Protein AF-U2IZS1-F1 (afdb_monomer)

Mean predicted aligned error: 21.77 Å

Solvent-accessible surface area (backbone atoms only — not comparable to full-atom values): 27618 Å² total; per-residue (Å²): 134,86,88,85,89,82,92,73,91,74,75,86,76,76,75,80,72,89,50,56,51,65,53,50,54,61,27,58,73,72,66,55,76,64,40,41,62,67,57,49,35,74,52,70,41,80,62,76,43,79,47,80,48,86,84,61,26,33,40,32,33,35,75,46,61,34,93,89,47,89,35,34,40,37,34,41,42,28,24,42,85,62,17,28,70,46,70,52,72,52,73,47,73,76,94,76,81,91,80,80,84,88,89,90,88,88,77,85,78,68,94,72,72,79,78,82,58,81,72,72,63,72,83,43,74,53,59,74,74,95,46,71,67,58,54,49,50,52,49,54,50,48,50,50,54,54,50,54,44,67,68,48,88,47,70,69,57,30,51,50,52,51,46,62,38,44,72,26,22,33,37,48,49,66,57,48,45,56,60,34,65,74,44,90,46,59,70,56,26,48,54,50,43,60,62,44,28,59,27,35,49,44,42,90,52,42,71,64,55,34,75,77,37,90,48,72,70,50,27,52,51,44,47,51,45,43,72,74,39,28,50,81,74,57,62,66,50,31,65,93,71,73,21,58,71,78,80,68,66,61,63,68,56,54,52,51,57,41,68,70,41,89,46,72,69,52,28,49,48,53,50,39,60,34,30,77,48,31,52,39,43,51,67,54,47,48,56,60,38,67,78,44,95,47,57,69,60,31,48,59,46,45,64,45,38,41,75,31,18,46,42,33,82,53,43,71,66,58,36,75,76,36,89,50,70,69,50,31,52,50,45,28,51,66,68,67,62,66,95,80,75,96,80,68,88,80,71,77,66,74,70,74,62,50,55,53,53,47,47,49,48,45,49,42,48,44,48,49,46,48,47,46,47,46,41,51,48,46,49,53,45,47,55,48,62,69,54,52,47,56,48,55,50,49,45,68,70,40,90,44,70,67,57,37,48,51,51,50,64,58,54,54,72,83,44,70,34,49,52,67,57,48,47,50,48,38,69,74,71,28,88,49,54,68,52,30,48,63,45,42,65,66,44,45,87,30,47,75,47,81,70,66,59,72,62,58,44,75,75,32,87,49,71,69,47,30,55,54,48,29,61,60,65,75,101

Nearest PDB structures (foldseek):
  6qx9-assembly1_5J  TM=2.087E-01  e=2.814E-02  Homo sapiens
  6x0m-assembly1_p  TM=5.334E-01  e=2.535E+00  Homo sapiens
  5nrl-assembly1_J  TM=1.992E-01  e=6.104E-01  Saccharomyces cerevisiae
  5gap-assembly1_J  TM=1.706E-01  e=1.109E+00  Saccharomyces cerevisiae

Secondary structure (DSSP, 8-state):
-------------------HHHHHHHHHTT--TT-BHHHHHHHH-S-SEEEEETTTEEEEEEEEE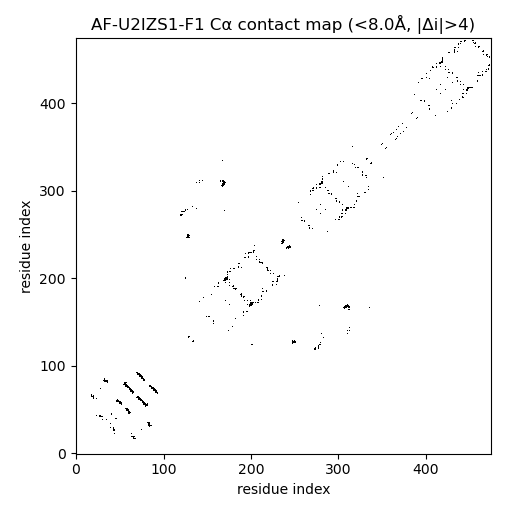-SSSS-EEEEEEEEETTEEEEEEEEEE--S-----------SPPP---S---S-------S-----HHHHHHHHHHHHHHHHHHHH-SSHHHHHHHHHHHHTT--B-HHHHHHHHTT-SSHHHHHHHHHHHGGGBS-GGGGGGGGGG-SSHHHHHHHHHHHHHHSPPPPGGG-GGGT--PPP---HHHHHHHHHT-SSHHHHHHHHHHHHTT--B-HHHHHHHHTT-SSHHHHHHHHHHHGGGBSSGGGGGGGGGG-SSHHHHHHHHHHTT--S--TT-TTTTTSSSSHHHHHHHHHHHHHHHHHHHHHHHHHHHHHHIIIIIHHHHHHHHH--SHHHHHHHHHHHTTT--B-HHHHHHHHHHH--SHHHHHHHHHHHGGGBS--TTGGGGGGG--SHHHHHHHHHHHT-

Structure (mmCIF, N/CA/C/O backbone):
data_AF-U2IZS1-F1
#
_entry.id   AF-U2IZS1-F1
#
loop_
_atom_site.group_PDB
_atom_site.id
_atom_site.type_symbol
_atom_site.label_atom_id
_atom_site.label_alt_id
_atom_site.label_comp_id
_atom_site.label_asym_id
_atom_site.label_entity_id
_atom_site.label_seq_id
_atom_site.pdbx_PDB_ins_code
_atom_site.Cartn_x
_atom_site.Cartn_y
_atom_site.Cartn_z
_atom_site.occupancy
_atom_site.B_iso_or_equiv
_atom_site.auth_seq_id
_atom_site.auth_comp_id
_atom_site.auth_asym_id
_atom_site.auth_atom_id
_atom_site.pdbx_PDB_model_num
ATOM 1 N N . MET A 1 1 ? -5.631 -33.725 97.838 1.00 34.91 1 MET A N 1
ATOM 2 C CA . MET A 1 1 ? -4.353 -34.156 97.216 1.00 34.91 1 MET A CA 1
ATOM 3 C C . MET A 1 1 ? -4.276 -33.514 95.834 1.00 34.91 1 MET A C 1
ATOM 5 O O . MET A 1 1 ? -5.189 -33.737 95.059 1.00 34.91 1 MET A O 1
ATOM 9 N N . LYS A 1 2 ? -3.484 -32.439 95.668 1.00 29.86 2 LYS A N 1
ATOM 10 C CA . LYS A 1 2 ? -2.144 -32.399 95.015 1.00 29.86 2 LYS A CA 1
ATOM 11 C C . LYS A 1 2 ? -2.196 -32.907 93.559 1.00 29.86 2 LYS A C 1
ATOM 13 O O . LYS A 1 2 ? -2.317 -34.104 93.365 1.00 29.86 2 LYS A O 1
ATOM 18 N N . ILE A 1 3 ? -2.421 -32.011 92.587 1.00 39.66 3 ILE A N 1
ATOM 19 C CA . ILE A 1 3 ? -1.432 -31.297 91.732 1.00 39.66 3 ILE A CA 1
ATOM 20 C C . ILE A 1 3 ? -0.596 -32.257 90.872 1.00 39.66 3 ILE A C 1
ATOM 22 O O . ILE A 1 3 ? 0.244 -32.945 91.436 1.00 39.66 3 ILE A O 1
ATOM 26 N N . THR A 1 4 ? -0.741 -32.174 89.541 1.00 34.84 4 THR A N 1
ATOM 27 C CA . THR A 1 4 ? 0.365 -31.839 88.616 1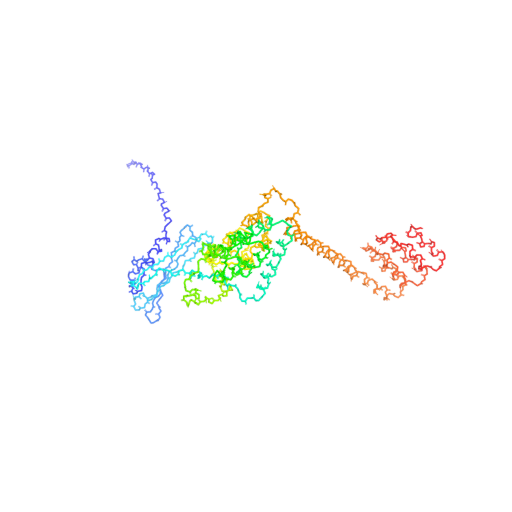.00 34.84 4 THR A CA 1
ATOM 28 C C . THR A 1 4 ? -0.131 -31.426 87.226 1.00 34.84 4 THR A C 1
ATOM 30 O O . THR A 1 4 ? -1.069 -31.969 86.655 1.00 34.84 4 THR A O 1
ATOM 33 N N . THR A 1 5 ? 0.544 -30.394 86.741 1.00 38.75 5 THR A N 1
ATOM 34 C CA . THR A 1 5 ? 0.512 -29.687 85.461 1.00 38.75 5 THR A CA 1
ATOM 35 C C . THR A 1 5 ? 0.965 -30.530 84.267 1.00 38.75 5 THR A C 1
ATOM 37 O O . THR A 1 5 ? 1.895 -31.321 84.395 1.00 38.75 5 THR A O 1
ATOM 40 N N . GLY A 1 6 ? 0.410 -30.248 83.085 1.00 29.66 6 GLY A N 1
ATOM 41 C CA . GLY A 1 6 ? 0.912 -30.723 81.794 1.00 29.66 6 GLY A CA 1
ATOM 42 C C . GLY A 1 6 ? 0.540 -29.748 80.679 1.00 29.66 6 GLY A C 1
ATOM 43 O O . GLY A 1 6 ? -0.462 -29.923 79.997 1.00 29.66 6 GLY A O 1
ATOM 44 N N . LEU A 1 7 ? 1.329 -28.684 80.550 1.00 39.41 7 LEU A N 1
ATOM 45 C CA . LEU A 1 7 ? 1.285 -27.720 79.456 1.00 39.41 7 LEU A CA 1
ATOM 46 C C . LEU A 1 7 ? 1.935 -28.396 78.239 1.00 39.41 7 LEU A C 1
ATOM 48 O O . LEU A 1 7 ? 3.132 -28.666 78.263 1.00 39.41 7 LEU A O 1
ATOM 52 N N . ALA A 1 8 ? 1.159 -28.693 77.197 1.00 32.34 8 ALA A N 1
ATOM 53 C CA . ALA A 1 8 ? 1.687 -29.126 75.907 1.00 32.34 8 ALA A CA 1
ATOM 54 C C . ALA A 1 8 ? 0.974 -28.350 74.801 1.00 32.34 8 ALA A C 1
ATOM 56 O O . ALA A 1 8 ? -0.122 -28.686 74.360 1.00 32.34 8 ALA A O 1
ATOM 57 N N . ALA A 1 9 ? 1.620 -27.262 74.387 1.00 41.62 9 ALA A N 1
ATOM 58 C CA . ALA A 1 9 ? 1.354 -26.623 73.116 1.00 41.62 9 ALA A CA 1
ATOM 59 C C . ALA A 1 9 ? 1.539 -27.664 72.004 1.00 41.62 9 ALA A C 1
ATOM 61 O O . ALA A 1 9 ? 2.601 -28.271 71.877 1.00 41.62 9 ALA A O 1
ATOM 62 N N . SER A 1 10 ? 0.506 -27.892 71.203 1.00 34.06 10 SER A N 1
ATOM 63 C CA . SER A 1 10 ? 0.617 -28.656 69.963 1.00 34.06 10 SER A CA 1
ATOM 64 C C . SER A 1 10 ? -0.359 -28.077 68.957 1.00 34.06 10 SER A C 1
ATOM 66 O O . SER A 1 10 ? -1.494 -28.510 68.829 1.00 34.06 10 SER A O 1
ATOM 68 N N . ILE A 1 11 ? 0.129 -27.003 68.333 1.00 38.22 11 ILE A N 1
ATOM 69 C CA . ILE A 1 11 ? -0.082 -26.630 66.937 1.00 38.22 11 ILE A CA 1
ATOM 70 C C . ILE A 1 11 ? -1.534 -26.813 66.479 1.00 38.22 11 ILE A C 1
ATOM 72 O O . ILE A 1 11 ? -1.922 -27.861 65.969 1.00 38.22 11 ILE A O 1
ATOM 76 N N . CYS A 1 12 ? -2.306 -25.727 66.568 1.00 27.17 12 CYS A N 1
ATOM 77 C CA . CYS A 1 12 ? -3.394 -25.483 65.632 1.00 27.17 12 CYS A CA 1
ATOM 78 C C . CYS A 1 12 ? -2.817 -25.536 64.210 1.00 27.17 12 CYS A C 1
ATOM 80 O O . CYS A 1 12 ? -2.431 -24.510 63.651 1.00 27.17 12 CYS A O 1
ATOM 82 N N . ILE A 1 13 ? -2.756 -26.728 63.613 1.00 36.09 13 ILE A N 1
ATOM 83 C CA . ILE A 1 13 ? -2.702 -26.854 62.164 1.00 36.09 13 ILE A CA 1
ATOM 84 C C . ILE A 1 13 ? -4.116 -26.524 61.706 1.00 36.09 13 ILE A C 1
ATOM 86 O O . ILE A 1 13 ? -4.952 -27.388 61.456 1.00 36.09 13 ILE A O 1
ATOM 90 N N . VAL A 1 14 ? -4.388 -25.226 61.634 1.00 33.28 14 VAL A N 1
ATOM 91 C CA . VAL A 1 14 ? -5.402 -24.702 60.738 1.00 33.28 14 VAL A CA 1
ATOM 92 C C . VAL A 1 14 ? -4.866 -25.004 59.340 1.00 33.28 14 VAL A C 1
ATOM 94 O O . VAL A 1 14 ? -4.176 -24.198 58.723 1.00 33.28 14 VAL A O 1
ATOM 97 N N . THR A 1 15 ? -5.117 -26.222 58.852 1.00 34.44 15 THR A N 1
ATOM 98 C CA . THR A 1 15 ? -5.047 -26.499 57.423 1.00 34.44 15 THR A CA 1
ATOM 99 C C . THR A 1 15 ? -6.195 -25.719 56.799 1.00 34.44 15 THR A C 1
ATOM 101 O O . THR A 1 15 ? -7.287 -26.253 56.599 1.00 34.44 15 THR A O 1
ATOM 104 N N . LEU A 1 16 ? -5.963 -24.443 56.499 1.00 35.78 16 LEU A N 1
ATOM 105 C CA . LEU A 1 16 ? -6.726 -23.726 55.484 1.00 35.78 16 LEU A CA 1
ATOM 106 C C . LEU A 1 16 ? -6.371 -24.359 54.135 1.00 35.78 16 LEU A C 1
ATOM 108 O O . LEU A 1 16 ? -5.634 -23.809 53.324 1.00 35.78 16 LEU A O 1
ATOM 112 N N . ALA A 1 17 ? -6.872 -25.575 53.921 1.00 35.53 17 ALA A N 1
ATOM 113 C CA . ALA A 1 17 ? -6.954 -26.184 52.612 1.00 35.53 17 ALA A CA 1
ATOM 114 C C . ALA A 1 17 ? -8.092 -25.471 51.878 1.00 35.53 17 ALA A C 1
ATOM 116 O O . ALA A 1 17 ? -9.237 -25.923 51.868 1.00 35.53 17 ALA A O 1
ATOM 117 N N . SER A 1 18 ? -7.772 -24.319 51.295 1.00 39.41 18 SER A N 1
ATOM 118 C CA . SER A 1 18 ? -8.602 -23.673 50.284 1.00 39.41 18 SER A CA 1
ATOM 119 C C . SER A 1 18 ? -8.653 -24.571 49.049 1.00 39.41 18 SER A C 1
ATOM 121 O O . SER A 1 18 ? -7.850 -24.469 48.132 1.00 39.41 18 SER A O 1
ATOM 123 N N . CYS A 1 19 ? -9.568 -25.541 49.091 1.00 48.34 19 CYS A N 1
ATOM 124 C CA . CYS A 1 19 ? -9.857 -26.496 48.019 1.00 48.34 19 CYS A CA 1
ATOM 125 C C . CYS A 1 19 ? -11.368 -26.808 47.945 1.00 48.34 19 CYS A C 1
ATOM 127 O O . CYS A 1 19 ? -11.755 -27.899 47.523 1.00 48.34 19 CYS A O 1
ATOM 129 N N . GLY A 1 20 ? -12.236 -25.890 48.394 1.00 56.41 20 GLY A N 1
ATOM 130 C CA . GLY A 1 20 ? -13.687 -26.115 48.475 1.00 56.41 20 GLY A CA 1
ATOM 131 C C . GLY A 1 20 ? -14.350 -26.247 47.102 1.00 56.41 20 GLY A C 1
ATOM 132 O O . GLY A 1 20 ? -14.988 -27.259 46.811 1.00 56.41 20 GLY A O 1
ATOM 133 N N . LEU A 1 21 ? -14.135 -25.268 46.214 1.00 64.94 21 LEU A N 1
ATOM 134 C CA . LEU A 1 21 ? -14.754 -25.271 44.883 1.00 64.94 21 LEU A CA 1
ATOM 135 C C . LEU A 1 21 ? -14.159 -26.331 43.943 1.00 64.94 21 LEU A C 1
ATOM 137 O O . LEU A 1 21 ? -14.875 -26.883 43.115 1.00 64.94 21 LEU A O 1
ATOM 141 N N . GLY A 1 22 ? -12.869 -26.658 44.077 1.00 64.12 22 GLY A N 1
ATOM 142 C CA . GLY A 1 22 ? -12.215 -27.678 43.247 1.00 64.12 22 GLY A CA 1
ATOM 143 C C . GLY A 1 22 ? -12.831 -29.069 43.426 1.00 64.12 22 GLY A C 1
ATOM 144 O O . GLY A 1 22 ? -13.177 -29.721 42.442 1.00 64.12 22 GLY A O 1
ATOM 145 N N . LYS A 1 23 ? -13.054 -29.484 44.682 1.00 67.69 23 LYS A N 1
ATOM 146 C CA . LYS A 1 23 ? -13.739 -30.749 44.998 1.00 67.69 23 LYS A CA 1
ATOM 147 C C . LYS A 1 23 ? -15.198 -30.731 44.543 1.00 67.69 23 LYS A C 1
ATOM 149 O O . LYS A 1 23 ? -15.658 -31.710 43.969 1.00 67.69 23 LYS A O 1
ATOM 154 N N . ALA A 1 24 ? -15.897 -29.608 44.727 1.00 67.75 24 ALA A N 1
ATOM 155 C CA . ALA A 1 24 ? -17.275 -29.461 44.264 1.00 67.75 24 ALA A CA 1
ATOM 156 C C . ALA A 1 24 ? -17.395 -29.594 42.733 1.00 67.75 24 ALA A C 1
ATOM 158 O O . ALA A 1 24 ? -18.266 -30.322 42.266 1.00 67.75 24 ALA A O 1
ATOM 159 N N . ARG A 1 25 ? -16.490 -28.987 41.946 1.00 74.75 25 ARG A N 1
ATOM 160 C CA . ARG A 1 25 ? -16.465 -29.135 40.474 1.00 74.75 25 ARG A CA 1
ATOM 161 C C . ARG A 1 25 ? -16.260 -30.591 40.040 1.00 74.75 25 ARG A C 1
ATOM 163 O O . ARG A 1 25 ? -16.948 -31.052 39.134 1.00 74.75 25 ARG A O 1
ATOM 170 N N . GLN A 1 26 ? -15.374 -31.323 40.718 1.00 69.19 26 GLN A N 1
ATOM 171 C CA . GLN A 1 26 ? -15.126 -32.746 40.450 1.00 69.19 26 GLN A CA 1
ATOM 172 C C . GLN A 1 26 ? -16.306 -33.650 40.848 1.00 69.19 26 GLN A C 1
ATOM 174 O O . GLN A 1 26 ? -16.530 -34.687 40.226 1.00 69.19 26 GLN A O 1
ATOM 179 N N . SER A 1 27 ? -17.061 -33.284 41.883 1.00 71.81 27 SER A N 1
ATOM 180 C CA . SER A 1 27 ? -18.298 -33.984 42.229 1.00 71.81 27 SER A CA 1
ATOM 181 C C . SER A 1 27 ? -19.415 -33.684 41.219 1.00 71.81 27 SER A C 1
ATOM 183 O O . SER A 1 27 ? -20.081 -34.607 40.769 1.00 71.81 27 SER A O 1
ATOM 185 N N . VAL A 1 28 ? -19.602 -32.431 40.778 1.00 77.19 28 VAL A N 1
ATOM 186 C CA . VAL A 1 28 ? -20.639 -32.072 39.781 1.00 77.19 28 VAL A CA 1
ATOM 187 C C . VAL A 1 28 ? -20.434 -32.790 38.446 1.00 77.19 28 VAL A C 1
ATOM 189 O O . VAL A 1 28 ? -21.413 -33.185 37.819 1.00 77.19 28 VAL A O 1
ATOM 192 N N . SER A 1 29 ? -19.185 -33.040 38.038 1.00 71.00 29 SER A N 1
ATOM 193 C CA . SER A 1 29 ? -18.890 -33.795 36.812 1.00 71.00 29 SER A CA 1
ATOM 194 C C . SER A 1 29 ? -19.230 -35.289 36.890 1.00 71.00 29 SER A C 1
ATOM 196 O O . SER A 1 29 ? -19.179 -35.959 35.867 1.00 71.00 29 SER A O 1
ATOM 198 N N . GLN A 1 30 ? -19.542 -35.827 38.076 1.00 74.44 30 GLN A N 1
ATOM 199 C CA . GLN A 1 30 ? -19.974 -37.220 38.255 1.00 74.44 30 GLN A CA 1
ATOM 200 C C . GLN A 1 30 ? -21.502 -37.380 38.153 1.00 74.44 30 GLN A C 1
ATOM 202 O O . GLN A 1 30 ? -21.993 -38.485 38.344 1.00 74.44 30 GLN A O 1
ATOM 207 N N . ILE A 1 31 ? -22.263 -36.307 37.889 1.00 73.19 31 ILE A N 1
ATOM 208 C CA . ILE A 1 31 ? -23.727 -36.333 37.737 1.00 73.19 31 ILE A CA 1
ATOM 209 C C . ILE A 1 31 ? -24.106 -36.627 36.286 1.00 73.19 31 ILE A C 1
ATOM 211 O O . ILE A 1 31 ? -23.714 -35.878 35.398 1.00 73.19 31 ILE A O 1
ATOM 215 N N . ASP A 1 32 ? -24.965 -37.623 36.065 1.00 69.69 32 ASP A N 1
ATOM 216 C CA . ASP A 1 32 ? -25.524 -37.953 34.750 1.00 69.69 32 ASP A CA 1
ATOM 217 C C . ASP A 1 32 ? -27.057 -37.982 34.753 1.00 69.69 32 ASP A C 1
ATOM 219 O O . ASP A 1 32 ? -27.716 -38.229 35.771 1.00 69.69 32 ASP A O 1
ATOM 223 N N . ARG A 1 33 ? -27.650 -37.775 33.568 1.00 72.62 33 ARG A N 1
ATOM 224 C CA . ARG A 1 33 ? -29.092 -37.980 33.361 1.00 72.62 33 ARG A CA 1
ATOM 225 C C . ARG A 1 33 ? -29.455 -39.441 33.634 1.00 72.62 33 ARG A C 1
ATOM 227 O O . ARG A 1 33 ? -28.734 -40.356 33.256 1.00 72.62 33 ARG A O 1
ATOM 234 N N . GLY A 1 34 ? -30.588 -39.668 34.289 1.00 67.81 34 GLY A N 1
ATOM 235 C CA . GLY A 1 34 ? -31.031 -40.998 34.710 1.00 67.81 34 GLY A CA 1
ATOM 236 C C . GLY A 1 34 ? -30.559 -41.415 36.108 1.00 67.81 34 GLY A C 1
ATOM 237 O O . GLY A 1 34 ? -31.133 -42.360 36.663 1.00 67.81 34 GLY A O 1
ATOM 238 N N . MET A 1 35 ? -29.584 -40.713 36.707 1.00 72.12 35 MET A N 1
ATOM 239 C CA . MET A 1 35 ? -29.142 -40.977 38.082 1.00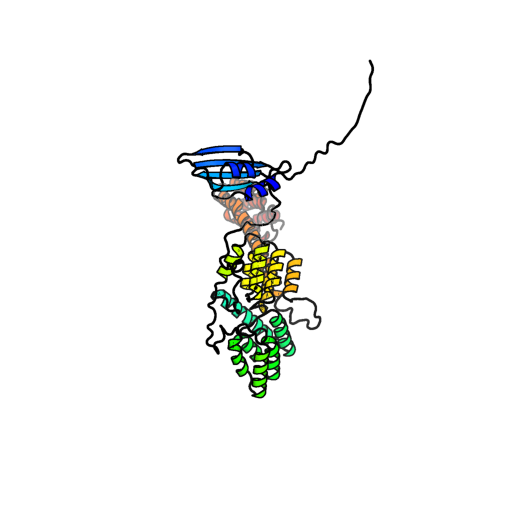 72.12 35 MET A CA 1
ATOM 240 C C . MET A 1 35 ? -30.281 -40.798 39.080 1.00 72.12 35 MET A C 1
ATOM 242 O O . MET A 1 35 ? -31.146 -39.932 38.924 1.00 72.12 35 MET A O 1
ATOM 246 N N . THR A 1 36 ? -30.293 -41.627 40.120 1.00 81.50 36 THR A N 1
ATOM 247 C CA . THR A 1 36 ? -31.287 -41.512 41.187 1.00 81.50 36 THR A CA 1
ATOM 248 C C . THR A 1 36 ? -30.911 -40.393 42.149 1.00 81.50 36 THR A C 1
ATOM 250 O O . THR A 1 36 ? -29.743 -40.044 42.326 1.00 81.50 36 THR A O 1
ATOM 253 N N . LYS A 1 37 ? -31.910 -39.873 42.861 1.00 79.56 37 LYS A N 1
ATOM 254 C CA . LYS A 1 37 ? -31.707 -38.883 43.928 1.00 79.56 37 LYS A CA 1
ATOM 255 C C . LYS A 1 37 ? -30.642 -39.312 44.950 1.00 79.56 37 LYS A C 1
ATOM 257 O O . LYS A 1 37 ? -29.846 -38.483 45.369 1.00 79.56 37 LYS A O 1
ATOM 262 N N . SER A 1 38 ? -30.576 -40.597 45.319 1.00 74.06 38 SER A N 1
ATOM 263 C CA . SER A 1 38 ? -29.577 -41.108 46.273 1.00 74.06 38 SER A CA 1
ATOM 264 C C . SER A 1 38 ? -28.148 -41.086 45.726 1.00 74.06 38 SER A C 1
ATOM 266 O O . SER A 1 38 ? -27.225 -40.777 46.476 1.00 74.06 38 SER A O 1
ATOM 268 N N . GLN A 1 39 ? -27.961 -41.349 44.429 1.00 68.12 39 GLN A N 1
ATOM 269 C CA . GLN A 1 39 ? -26.654 -41.236 43.775 1.00 68.12 39 GLN A CA 1
ATOM 270 C C . GLN A 1 39 ? -26.178 -39.779 43.762 1.00 68.12 39 GLN A C 1
ATOM 272 O O . GLN A 1 39 ? -25.032 -39.512 44.107 1.00 68.12 39 GLN A O 1
ATOM 277 N N . ILE A 1 40 ? -27.081 -38.829 43.492 1.00 82.06 40 ILE A N 1
ATOM 278 C CA . ILE A 1 40 ? -26.759 -37.395 43.539 1.00 82.06 40 ILE A CA 1
ATOM 279 C C . ILE A 1 40 ? -26.386 -36.942 44.952 1.00 82.06 40 ILE A C 1
ATOM 281 O O . ILE A 1 40 ? -25.421 -36.198 45.111 1.00 82.06 40 ILE A O 1
ATOM 285 N N . VAL A 1 41 ? -27.068 -37.446 45.988 1.00 76.06 41 VAL A N 1
ATOM 286 C CA . VAL A 1 41 ? -26.665 -37.175 47.380 1.00 76.06 41 VAL A CA 1
ATOM 287 C C . VAL A 1 41 ? -25.294 -37.767 47.707 1.00 76.06 41 VAL A C 1
ATOM 289 O O . VAL A 1 41 ? -24.512 -37.130 48.405 1.00 76.06 41 VAL A O 1
ATOM 292 N N . GLY A 1 42 ? -24.973 -38.961 47.203 1.00 63.91 42 GLY A N 1
ATOM 293 C CA . GLY A 1 42 ? -23.658 -39.576 47.408 1.00 63.91 42 GLY A CA 1
ATOM 294 C C . GLY A 1 42 ? -22.508 -38.792 46.766 1.00 63.91 42 GLY A C 1
ATOM 295 O O . GLY A 1 42 ? -21.385 -38.845 47.259 1.00 63.91 42 GLY A O 1
ATOM 296 N N . ILE A 1 43 ? -22.799 -38.046 45.698 1.00 72.75 43 ILE A N 1
ATOM 297 C CA . ILE A 1 43 ? -21.816 -37.312 44.897 1.00 72.75 43 ILE A CA 1
ATOM 298 C C . ILE A 1 43 ? -21.663 -35.860 45.370 1.00 72.75 43 ILE A C 1
ATOM 300 O O . ILE A 1 43 ? -20.549 -35.400 45.626 1.00 72.75 43 ILE A O 1
ATOM 304 N N . LEU A 1 44 ? -22.776 -35.130 45.479 1.00 77.75 44 LEU A N 1
ATOM 305 C CA . LEU A 1 44 ? -22.797 -33.705 45.828 1.00 77.75 44 LEU A CA 1
ATOM 306 C C . LEU A 1 44 ? -23.035 -33.432 47.315 1.00 77.75 44 LEU A C 1
ATOM 308 O O . LEU A 1 44 ? -22.927 -32.288 47.756 1.00 77.75 44 LEU A O 1
ATOM 312 N N . GLY A 1 45 ? -23.393 -34.457 48.085 1.00 76.44 45 GLY A N 1
ATOM 313 C CA . GLY A 1 45 ? -23.931 -34.285 49.426 1.00 76.44 45 GLY A CA 1
ATOM 314 C C . GLY A 1 45 ? -25.408 -33.888 49.409 1.00 76.44 45 GLY A C 1
ATOM 315 O O . GLY A 1 45 ? -26.128 -34.042 48.419 1.00 76.44 45 GLY A O 1
ATOM 316 N N . GLN A 1 46 ? -25.896 -33.386 50.540 1.00 76.44 46 GLN A N 1
ATOM 317 C CA . GLN A 1 46 ? -27.286 -32.945 50.643 1.00 76.44 46 GLN A CA 1
ATOM 318 C C . GLN A 1 46 ? -27.489 -31.623 49.886 1.00 76.44 46 GLN A C 1
ATOM 320 O O . GLN A 1 46 ? -26.656 -30.724 50.014 1.00 76.44 46 GLN A O 1
ATOM 325 N N . PRO A 1 47 ? -28.580 -31.479 49.114 1.00 79.56 47 PRO A N 1
ATOM 326 C CA . PRO A 1 47 ? -28.892 -30.215 48.465 1.00 79.56 47 PRO A CA 1
ATOM 327 C C . PRO A 1 47 ? -29.232 -29.154 49.491 1.00 79.56 47 PRO A C 1
ATOM 329 O O . PRO A 1 47 ? -29.770 -29.436 50.563 1.00 79.56 47 PRO A O 1
ATOM 332 N N . ARG A 1 48 ? -28.956 -27.913 49.106 1.00 72.94 48 ARG A N 1
ATOM 333 C CA . ARG A 1 48 ? -29.289 -26.745 49.905 1.00 72.94 48 ARG A CA 1
ATOM 334 C C . ARG A 1 48 ? -30.794 -26.500 49.896 1.00 72.94 48 ARG A C 1
ATOM 336 O O . ARG A 1 48 ? -31.361 -26.274 50.957 1.00 72.94 48 ARG A O 1
ATOM 343 N N . ASN A 1 49 ? -31.423 -26.600 48.724 1.00 69.19 49 ASN A N 1
ATOM 344 C CA . ASN A 1 49 ? -32.871 -26.478 48.560 1.00 69.19 49 ASN A CA 1
ATOM 345 C C . ASN A 1 49 ? -33.418 -27.620 47.701 1.00 69.19 49 ASN A C 1
ATOM 347 O O . ASN A 1 49 ? -32.764 -28.069 46.761 1.00 69.19 49 ASN A O 1
ATOM 351 N N . LYS A 1 50 ? -34.644 -28.062 47.994 1.00 80.25 50 LYS A N 1
ATOM 352 C CA . LYS A 1 50 ? -35.406 -29.006 47.167 1.00 80.25 50 LYS A CA 1
ATOM 353 C C . LYS A 1 50 ? -36.765 -28.392 46.861 1.00 80.25 50 LYS A C 1
ATOM 355 O O . LYS A 1 50 ? -37.475 -28.007 47.786 1.00 80.25 50 LYS A O 1
ATOM 360 N N . ASN A 1 51 ? -37.117 -28.303 45.586 1.00 73.50 51 ASN A N 1
ATOM 361 C CA . ASN A 1 51 ? -38.376 -27.743 45.117 1.00 73.50 51 ASN A CA 1
ATOM 362 C C . ASN A 1 51 ? -39.125 -28.780 44.270 1.00 73.50 51 ASN A C 1
ATOM 364 O O . ASN A 1 51 ? -38.693 -29.111 43.167 1.00 73.50 51 ASN A O 1
ATOM 368 N N . VAL A 1 52 ? -40.232 -29.306 44.788 1.00 73.50 52 VAL A N 1
ATOM 369 C CA . VAL A 1 52 ? -41.080 -30.285 44.094 1.00 73.50 52 VAL A CA 1
ATOM 370 C C . VAL A 1 52 ? -42.150 -29.528 43.306 1.00 73.50 52 VAL A C 1
ATOM 372 O O . VAL A 1 52 ? -42.939 -28.792 43.888 1.00 73.50 52 VAL A O 1
ATOM 375 N N . GLN A 1 53 ? -42.163 -29.702 41.988 1.00 69.88 53 GLN A N 1
ATOM 376 C CA . GLN A 1 53 ? -43.096 -29.085 41.045 1.00 69.88 53 GLN A CA 1
ATOM 377 C C . GLN A 1 53 ? -44.180 -30.091 40.613 1.00 69.88 53 GLN A C 1
ATOM 379 O O . GLN A 1 53 ? -44.048 -31.303 40.812 1.00 69.88 53 GLN A O 1
ATOM 384 N N . GLU A 1 54 ? -45.263 -29.595 40.011 1.00 57.78 54 GLU A N 1
ATOM 385 C CA . GLU A 1 54 ? -46.324 -30.439 39.446 1.00 57.78 54 GLU A CA 1
ATOM 386 C C . GLU A 1 54 ? -45.786 -31.333 38.308 1.00 57.78 54 GLU A C 1
ATOM 388 O O . GLU A 1 54 ? -44.823 -30.982 37.624 1.00 57.78 54 GLU A O 1
ATOM 393 N N . ASN A 1 55 ? -46.400 -32.509 38.125 1.00 58.97 55 ASN A N 1
ATOM 394 C CA . ASN A 1 55 ? -45.964 -33.598 37.230 1.00 58.97 55 ASN A CA 1
ATOM 395 C C . ASN A 1 55 ? -44.687 -34.339 37.667 1.00 58.97 55 ASN A C 1
ATOM 397 O O . ASN A 1 55 ? -43.860 -34.708 36.838 1.00 58.97 55 ASN A O 1
ATOM 401 N N . ASN A 1 56 ? -44.535 -34.602 38.972 1.00 65.88 56 ASN A N 1
ATOM 402 C CA . ASN A 1 56 ? -43.469 -35.462 39.518 1.00 65.88 56 ASN A CA 1
ATOM 403 C C . ASN A 1 56 ? -42.036 -34.964 39.236 1.00 65.88 56 ASN A C 1
ATOM 405 O O . ASN A 1 56 ? -41.058 -35.719 39.323 1.00 65.88 56 ASN A O 1
ATOM 409 N N . ARG A 1 57 ? -41.917 -33.673 38.914 1.00 72.19 57 ARG A N 1
ATOM 410 C CA . ARG A 1 57 ? -40.666 -33.009 38.583 1.00 72.19 57 ARG A CA 1
ATOM 411 C C . ARG A 1 57 ? -40.120 -32.314 39.822 1.00 72.19 57 ARG A C 1
ATOM 413 O O . ARG A 1 57 ? -40.818 -31.540 40.455 1.00 72.19 57 ARG A O 1
ATOM 420 N N . GLU A 1 58 ? -38.872 -32.559 40.191 1.00 78.25 58 GLU A N 1
ATOM 421 C CA . GLU A 1 58 ? -38.274 -31.999 41.408 1.00 78.25 58 GLU A CA 1
ATOM 422 C C . GLU A 1 58 ? -36.940 -31.335 41.084 1.00 78.25 58 GLU A C 1
ATOM 424 O O . GLU A 1 58 ? -36.109 -31.939 40.430 1.00 78.25 58 GLU A O 1
ATOM 429 N N . VAL A 1 59 ? -36.708 -30.102 41.523 1.00 81.31 59 VAL A N 1
ATOM 430 C CA . VAL A 1 59 ? -35.468 -29.356 41.275 1.00 81.31 59 VAL A CA 1
ATOM 431 C C . VAL A 1 59 ? -34.711 -29.181 42.582 1.00 81.31 59 VAL A C 1
ATOM 433 O O . VAL A 1 59 ? -35.247 -28.663 43.557 1.00 81.31 59 VAL A O 1
ATOM 436 N N . TRP A 1 60 ? -33.468 -29.638 42.618 1.00 83.69 60 TRP A N 1
ATOM 437 C CA . TRP A 1 60 ? -32.576 -29.540 43.766 1.00 83.69 60 TRP A CA 1
ATOM 438 C C . TRP A 1 60 ? -31.474 -28.544 43.487 1.00 83.69 60 TRP A C 1
ATOM 440 O O . TRP A 1 60 ? -30.779 -28.673 42.488 1.00 83.69 60 TRP A O 1
ATOM 450 N N . GLU A 1 61 ? -31.282 -27.597 44.390 1.00 77.31 61 GLU A N 1
ATOM 451 C CA . GLU A 1 61 ? -30.279 -26.551 44.255 1.00 77.31 61 GLU A CA 1
ATOM 452 C C . GLU A 1 61 ? -29.150 -26.780 45.256 1.00 77.31 61 GLU A C 1
ATOM 454 O O . GLU A 1 61 ? -29.372 -27.039 46.444 1.00 77.31 61 GLU A O 1
ATOM 459 N N . TYR A 1 62 ? -27.925 -26.639 44.779 1.00 80.00 62 TYR A N 1
ATOM 460 C CA . TYR A 1 62 ? -26.699 -26.712 45.551 1.00 80.00 62 TYR A CA 1
ATOM 461 C C . TYR A 1 62 ? -25.941 -25.404 45.366 1.00 80.00 62 TYR A C 1
ATOM 463 O O . TYR A 1 62 ? -25.880 -24.876 44.259 1.00 80.00 62 TYR A O 1
ATOM 471 N N . LEU A 1 63 ? -25.346 -24.883 46.438 1.00 79.12 63 LEU A N 1
ATOM 472 C CA . LEU A 1 63 ? -24.430 -23.750 46.348 1.00 79.12 63 LEU A CA 1
ATOM 473 C C . LEU A 1 63 ? -23.147 -24.096 47.086 1.00 79.12 63 LEU A C 1
ATOM 475 O O . LEU A 1 63 ? -23.172 -24.350 48.289 1.00 79.12 63 LEU A O 1
ATOM 479 N N . PHE A 1 64 ? -22.038 -24.053 46.364 1.00 76.88 64 PHE A N 1
ATOM 480 C CA . PHE A 1 64 ? -20.702 -24.193 46.917 1.00 76.88 64 PHE A CA 1
ATOM 481 C C . PHE A 1 64 ? -20.016 -22.834 46.853 1.00 76.88 64 PHE A C 1
ATOM 483 O O . PHE A 1 64 ? -20.093 -22.148 45.837 1.00 76.88 64 PHE A O 1
ATOM 490 N N . GLN A 1 65 ? -19.369 -22.428 47.938 1.00 71.94 65 GLN A N 1
ATOM 491 C CA . GLN A 1 65 ? -18.679 -21.146 48.032 1.00 71.94 65 GLN A CA 1
ATOM 492 C C . GLN A 1 65 ? -17.252 -21.384 48.503 1.00 71.94 65 GLN A C 1
ATOM 494 O O . GLN A 1 65 ? -17.012 -22.224 49.375 1.00 71.94 65 GLN A O 1
ATOM 499 N N . ASP A 1 66 ? -16.308 -20.670 47.902 1.00 59.94 66 ASP A N 1
ATOM 500 C CA . ASP A 1 66 ? -14.924 -20.701 48.344 1.00 59.94 66 ASP A CA 1
ATOM 501 C C . ASP A 1 66 ? -14.746 -19.771 49.550 1.00 59.94 66 ASP A C 1
ATOM 503 O O . ASP A 1 66 ? -15.353 -18.709 49.638 1.00 59.94 66 ASP A O 1
ATOM 507 N N . GLN A 1 67 ? -13.945 -20.188 50.525 1.00 55.81 67 GLN A N 1
ATOM 508 C CA . GLN A 1 67 ? -13.774 -19.428 51.768 1.00 55.81 67 GLN A CA 1
ATOM 509 C C . GLN A 1 67 ? -12.735 -18.309 51.635 1.00 55.81 67 GLN A C 1
ATOM 511 O O . GLN A 1 67 ? -12.716 -17.401 52.461 1.00 55.81 67 GLN A O 1
ATOM 516 N N . LEU A 1 68 ? -11.872 -18.373 50.612 1.00 51.62 68 LEU A N 1
ATOM 517 C CA . LEU A 1 68 ? -10.826 -17.376 50.354 1.00 51.62 68 LEU A CA 1
ATOM 518 C C . LEU A 1 68 ? -11.130 -16.458 49.162 1.00 51.62 68 LEU A C 1
ATOM 520 O O . LEU A 1 68 ? -10.371 -15.525 48.909 1.00 51.62 68 LEU A O 1
ATOM 524 N N . SER A 1 69 ? -12.219 -16.703 48.430 1.00 57.41 69 SER A N 1
ATOM 525 C CA . SER A 1 69 ? -12.641 -15.873 47.303 1.00 57.41 69 SER A CA 1
ATOM 526 C C . SER A 1 69 ? -14.159 -15.707 47.285 1.00 57.41 69 SER A C 1
ATOM 528 O O . SER A 1 69 ? -14.892 -16.566 47.761 1.00 57.41 69 SER A O 1
ATOM 530 N N . GLU A 1 70 ? -14.663 -14.621 46.696 1.00 61.41 70 GLU A N 1
ATOM 531 C CA . GLU A 1 70 ? -16.112 -14.416 46.518 1.00 61.41 70 GLU A CA 1
ATOM 532 C C . GLU A 1 70 ? -16.723 -15.336 45.436 1.00 61.41 70 GLU A C 1
ATOM 534 O O . GLU A 1 70 ? -17.868 -15.150 45.021 1.00 61.41 70 GLU A O 1
ATOM 539 N N . ALA A 1 71 ? -15.969 -16.333 44.955 1.00 64.19 71 ALA A N 1
ATOM 540 C CA . ALA A 1 71 ? -16.422 -17.249 43.925 1.00 64.19 71 ALA A CA 1
ATOM 541 C C . ALA A 1 71 ? -17.459 -18.243 44.470 1.00 64.19 71 ALA A C 1
ATOM 543 O O . ALA A 1 71 ? -17.246 -18.919 45.484 1.00 64.19 71 ALA A O 1
ATOM 544 N N . THR A 1 72 ? -18.586 -18.357 43.766 1.00 77.06 72 THR A N 1
ATOM 545 C CA . THR A 1 72 ? -19.687 -19.267 44.117 1.00 77.06 72 THR A CA 1
ATOM 546 C C . THR A 1 72 ? -20.078 -20.133 42.927 1.00 77.06 72 THR A C 1
ATOM 548 O O . THR A 1 72 ? -20.153 -19.640 41.806 1.00 77.06 72 THR A O 1
ATOM 551 N N . LEU A 1 73 ? -20.356 -21.416 43.167 1.00 77.12 73 LEU A N 1
ATOM 552 C CA . LEU A 1 73 ? -20.850 -22.390 42.194 1.00 77.12 73 LEU A CA 1
ATOM 553 C C . LEU A 1 73 ? -22.257 -22.835 42.601 1.00 77.12 73 LEU A C 1
ATOM 555 O O . LEU A 1 73 ? -22.420 -23.583 43.566 1.00 77.12 73 LEU A O 1
ATOM 559 N N . ALA A 1 74 ? -23.264 -22.371 41.865 1.00 80.12 74 ALA A N 1
ATOM 560 C CA . ALA A 1 74 ? -24.647 -22.817 42.001 1.00 80.12 74 ALA A CA 1
ATOM 561 C C . ALA A 1 74 ? -24.909 -23.983 41.040 1.00 80.12 74 ALA A C 1
ATOM 563 O O . ALA A 1 74 ? -24.483 -23.923 39.891 1.00 80.12 74 ALA A O 1
ATOM 564 N N . VAL A 1 75 ? -25.607 -25.027 41.475 1.00 77.12 75 VAL A N 1
ATOM 565 C CA . VAL A 1 75 ? -25.954 -26.197 40.653 1.00 77.12 75 VAL A CA 1
ATOM 566 C C . VAL A 1 75 ? -27.418 -26.520 40.873 1.00 77.12 75 VAL A C 1
ATOM 568 O O . VAL A 1 75 ? -27.807 -26.726 42.020 1.00 77.12 75 VAL A O 1
ATOM 571 N N . ASN A 1 76 ? -28.211 -26.623 39.808 1.00 80.75 76 ASN A N 1
ATOM 572 C CA . ASN A 1 76 ? -29.589 -27.086 39.907 1.00 80.75 76 ASN A CA 1
ATOM 573 C C . ASN A 1 76 ? -29.739 -28.423 39.189 1.00 80.75 76 ASN A C 1
ATOM 575 O O . ASN A 1 76 ? -29.428 -28.558 38.010 1.00 80.75 76 ASN A O 1
ATOM 579 N N . VAL A 1 77 ? -30.249 -29.425 39.892 1.00 76.19 77 VAL A N 1
ATOM 580 C CA . VAL A 1 77 ? -30.508 -30.765 39.372 1.00 76.19 77 VAL A CA 1
ATOM 581 C C . VAL A 1 77 ? -32.009 -30.982 39.358 1.00 76.19 77 VAL A C 1
ATOM 583 O O . VAL A 1 77 ? -32.657 -31.048 40.393 1.00 76.19 77 VAL A O 1
ATOM 586 N N . THR A 1 78 ? -32.573 -31.081 38.168 1.00 80.69 78 THR A N 1
ATOM 587 C CA . THR A 1 78 ? -33.972 -31.411 37.930 1.00 80.69 78 THR A CA 1
ATOM 588 C C . THR A 1 78 ? -34.138 -32.912 37.747 1.00 80.69 78 THR A C 1
ATOM 590 O O . THR A 1 78 ? -33.484 -33.536 36.913 1.00 80.69 78 THR A O 1
ATOM 593 N N . PHE A 1 79 ? -35.060 -33.477 38.500 1.00 81.12 79 PHE A N 1
ATOM 594 C CA . PHE A 1 79 ? -35.499 -34.851 38.449 1.00 81.12 79 PHE A CA 1
ATOM 595 C C . PHE A 1 79 ? -36.890 -34.912 37.835 1.00 81.12 79 PHE A C 1
ATOM 597 O O . PHE A 1 79 ? -37.707 -34.034 38.084 1.00 81.12 79 PHE A O 1
ATOM 604 N N . GLU A 1 80 ? -37.166 -35.966 37.090 1.00 81.25 80 GLU A N 1
ATOM 605 C CA . GLU A 1 80 ? -38.482 -36.324 36.566 1.00 81.25 80 GLU A CA 1
ATOM 606 C C . GLU A 1 80 ? -38.627 -37.832 36.781 1.00 81.25 80 GLU A C 1
ATOM 608 O O . GLU A 1 80 ? -37.674 -38.584 36.559 1.00 81.25 80 GLU A O 1
ATOM 613 N N . ASP A 1 81 ? -39.739 -38.259 37.383 1.00 80.00 81 ASP A N 1
ATOM 614 C CA . ASP A 1 81 ? -39.949 -39.642 37.846 1.00 80.00 81 ASP A CA 1
ATOM 615 C C . ASP A 1 81 ? -38.797 -40.200 38.705 1.00 80.00 81 ASP A C 1
ATOM 617 O O . ASP A 1 81 ? -38.387 -41.359 38.623 1.00 80.00 81 ASP A O 1
ATOM 621 N N . GLY A 1 82 ? -38.244 -39.341 39.568 1.00 73.25 82 GLY A N 1
ATOM 622 C CA . GLY A 1 82 ? -37.214 -39.719 40.540 1.00 73.25 82 GLY A CA 1
ATOM 623 C C . GLY A 1 82 ? -35.797 -39.869 39.974 1.00 73.25 82 GLY A C 1
ATOM 624 O O . GLY A 1 82 ? -34.879 -40.186 40.740 1.00 73.25 82 GLY A O 1
ATOM 625 N N . ARG A 1 83 ? -35.599 -39.602 38.678 1.00 80.12 83 ARG A N 1
ATOM 626 C CA . ARG A 1 83 ? -34.300 -39.657 37.993 1.00 80.12 83 ARG A CA 1
ATOM 627 C C . ARG A 1 83 ? -33.925 -38.305 37.411 1.00 80.12 83 ARG A C 1
ATOM 629 O O . ARG A 1 83 ? -34.801 -37.541 37.033 1.00 80.12 83 ARG A O 1
ATOM 636 N N . VAL A 1 84 ? -32.633 -37.996 37.338 1.00 79.50 84 VAL A N 1
ATOM 637 C CA . VAL A 1 84 ? -32.162 -36.715 36.789 1.00 79.50 84 VAL A CA 1
ATOM 638 C C . VAL A 1 84 ? -32.600 -36.584 35.330 1.00 79.50 84 VAL A C 1
ATOM 640 O O . VAL A 1 84 ? -32.140 -37.340 34.477 1.00 79.50 84 VAL A O 1
ATOM 643 N N . SER A 1 85 ? -33.461 -35.616 35.028 1.00 71.19 85 SER A N 1
ATOM 644 C CA . SER A 1 85 ? -33.885 -35.304 33.660 1.00 71.19 85 SER A CA 1
ATOM 645 C C . SER A 1 85 ? -33.065 -34.163 33.062 1.00 71.19 85 SER A C 1
ATOM 647 O O . SER A 1 85 ? -32.717 -34.185 31.879 1.00 71.19 85 SER A O 1
ATOM 649 N N . LYS A 1 86 ? -32.681 -33.183 33.887 1.00 71.00 86 LYS A N 1
ATOM 650 C CA . LYS A 1 86 ? -31.894 -32.014 33.481 1.00 71.00 86 LYS A CA 1
ATOM 651 C C . LYS A 1 86 ? -31.049 -31.534 34.652 1.00 71.00 86 LYS A C 1
ATOM 653 O O . LYS A 1 86 ? -31.514 -31.575 35.776 1.00 71.00 86 LYS A O 1
ATOM 658 N N . TYR A 1 87 ? -29.852 -31.021 34.417 1.00 76.81 87 TYR A N 1
ATOM 659 C CA . TYR A 1 87 ? -29.113 -30.277 35.433 1.00 76.81 87 TYR A CA 1
ATOM 660 C C . TYR A 1 87 ? -28.313 -29.152 34.779 1.00 76.81 87 TYR A C 1
ATOM 662 O O . TYR A 1 87 ? -27.996 -29.232 33.590 1.00 76.81 87 TYR A O 1
ATOM 670 N N . ASP A 1 88 ? -28.046 -28.092 35.532 1.00 70.12 88 ASP A N 1
ATOM 671 C CA . ASP A 1 88 ? -27.201 -26.970 35.139 1.00 70.12 88 ASP A CA 1
ATOM 672 C C . ASP A 1 88 ? -26.333 -26.504 36.311 1.00 70.12 88 ASP A C 1
ATOM 674 O O . ASP A 1 88 ? -26.620 -26.773 37.476 1.00 70.12 88 ASP A O 1
ATOM 678 N N . SER A 1 89 ? -25.229 -25.828 36.006 1.00 76.00 89 SER A N 1
ATOM 679 C CA . SER A 1 89 ? -24.383 -25.204 37.018 1.00 76.00 89 SER A CA 1
ATOM 680 C C . SER A 1 89 ? -23.880 -23.854 36.537 1.00 76.00 89 SER A C 1
ATOM 682 O O . SER A 1 89 ? -23.443 -23.730 35.393 1.00 76.00 89 SER A O 1
ATOM 684 N N . LYS A 1 90 ? -23.920 -22.849 37.410 1.00 73.56 90 LYS A N 1
ATOM 685 C CA . LYS A 1 90 ? -23.515 -21.472 37.135 1.00 73.56 90 LYS A CA 1
ATOM 686 C C . LYS A 1 90 ? -22.530 -21.005 38.197 1.00 73.56 90 LYS A C 1
ATOM 688 O O . LYS A 1 90 ? -22.856 -20.971 39.382 1.00 73.56 90 LYS A O 1
ATOM 693 N N . GLU A 1 91 ? -21.340 -20.621 37.755 1.00 72.62 91 GLU A N 1
ATOM 694 C CA . GLU A 1 91 ? -20.295 -20.094 38.626 1.00 72.62 91 GLU A CA 1
ATOM 695 C C . GLU A 1 91 ? -20.176 -18.569 38.480 1.00 72.62 91 GLU A C 1
ATOM 697 O O . GLU A 1 91 ? -20.202 -18.051 37.362 1.00 72.62 91 GLU A O 1
ATOM 702 N N . THR A 1 92 ? -20.065 -17.844 39.595 1.00 59.41 92 THR A N 1
ATOM 703 C CA . THR A 1 92 ? -19.909 -16.379 39.622 1.00 59.41 92 THR A CA 1
ATOM 704 C C . THR A 1 92 ? -18.566 -16.032 40.261 1.00 59.41 92 THR A C 1
ATOM 706 O O . THR A 1 92 ? -18.332 -16.443 41.392 1.00 59.41 92 THR A O 1
ATOM 709 N N . ALA A 1 93 ? -17.696 -15.286 39.566 1.00 51.59 93 ALA A N 1
ATOM 710 C CA . ALA A 1 93 ? -16.370 -14.866 40.046 1.00 51.59 93 ALA A CA 1
ATOM 711 C C . ALA A 1 93 ? -16.102 -13.373 39.739 1.00 51.59 93 ALA A C 1
ATOM 713 O O . ALA A 1 93 ? -16.472 -12.893 38.665 1.00 51.59 93 ALA A O 1
ATOM 714 N N . VAL A 1 94 ? -15.454 -12.636 40.657 1.00 46.31 94 VAL A N 1
ATOM 715 C CA . VAL A 1 94 ? -15.061 -11.214 40.479 1.00 46.31 94 VAL A CA 1
ATOM 716 C C . VAL A 1 94 ? -13.774 -11.095 39.624 1.00 46.31 94 VAL A C 1
ATOM 718 O O . VAL A 1 94 ? -12.883 -11.937 39.725 1.00 46.31 94 VAL A O 1
ATOM 721 N N . GLN A 1 95 ? -13.690 -10.074 38.746 1.00 46.78 95 GLN A N 1
ATOM 722 C CA . GLN A 1 95 ? -12.600 -9.819 37.770 1.00 46.78 95 GLN A CA 1
ATOM 723 C C . GLN A 1 95 ? -11.207 -9.731 38.432 1.00 46.78 95 GLN A C 1
ATOM 725 O O . GLN A 1 95 ? -11.026 -8.937 39.344 1.00 46.78 95 GLN A O 1
ATOM 730 N N . ARG A 1 96 ? -10.138 -10.406 37.990 1.00 47.97 96 ARG A N 1
ATOM 731 C CA . ARG A 1 96 ? -9.959 -11.613 37.154 1.00 47.97 96 ARG A CA 1
ATOM 732 C C . ARG A 1 96 ? -9.005 -12.530 37.958 1.00 47.97 96 ARG A C 1
ATOM 734 O O . ARG A 1 96 ? -8.135 -12.013 38.653 1.00 47.97 96 ARG A O 1
ATOM 741 N N . PRO A 1 97 ? -9.063 -13.858 37.791 1.00 25.38 97 PRO A N 1
ATOM 742 C CA . PRO A 1 97 ? -8.322 -14.440 36.675 1.00 25.38 97 PRO A CA 1
ATOM 743 C C . PRO A 1 97 ? -9.223 -15.340 35.833 1.00 25.38 97 PRO A C 1
ATOM 745 O O . PRO A 1 97 ? -9.833 -16.277 36.334 1.00 25.38 97 PRO A O 1
ATOM 748 N N . ALA A 1 98 ? -9.294 -15.080 34.528 1.00 39.44 98 ALA A N 1
ATOM 749 C CA . ALA A 1 98 ? -9.924 -16.017 33.606 1.00 39.44 98 ALA A CA 1
ATOM 750 C C . ALA A 1 98 ? -8.912 -17.123 33.273 1.00 39.44 98 ALA A C 1
ATOM 752 O O . ALA A 1 98 ? -8.120 -17.001 32.337 1.00 39.44 98 ALA A O 1
ATOM 753 N N . THR A 1 99 ? -8.927 -18.171 34.096 1.00 25.94 99 THR A N 1
ATOM 754 C CA . THR A 1 99 ? -8.244 -19.448 33.882 1.00 25.94 99 THR A CA 1
ATOM 755 C C . THR A 1 99 ? -9.104 -20.328 32.964 1.00 25.94 99 THR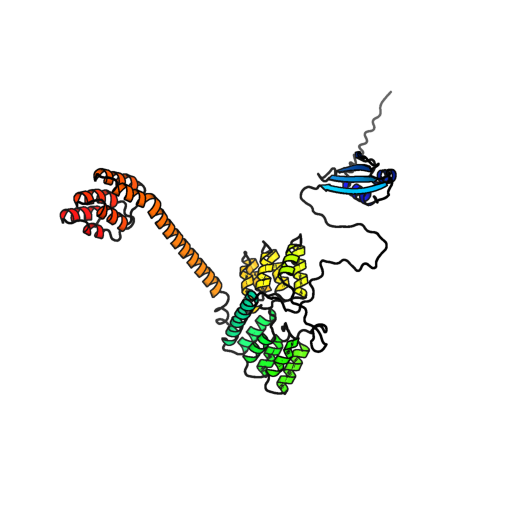 A C 1
ATOM 757 O O . THR A 1 99 ? -10.159 -20.799 33.357 1.00 25.94 99 THR A O 1
ATOM 760 N N . VAL A 1 100 ? -8.671 -20.433 31.708 1.00 28.19 100 VAL A N 1
ATOM 761 C CA . VAL A 1 100 ? -8.558 -21.624 30.835 1.00 28.19 100 VAL A CA 1
ATOM 762 C C . VAL A 1 100 ? -9.524 -22.836 31.009 1.00 28.19 100 VAL A C 1
ATOM 764 O O . VAL A 1 100 ? -9.514 -23.497 32.038 1.00 28.19 100 VAL A O 1
ATOM 767 N N . SER A 1 101 ? -10.163 -23.195 29.877 1.00 23.27 101 SER A N 1
ATOM 768 C CA . SER A 1 101 ? -10.522 -24.530 29.306 1.00 23.27 101 SER A CA 1
ATOM 769 C C . SER A 1 101 ? -11.649 -25.464 29.810 1.00 23.27 101 SER A C 1
ATOM 771 O O . SER A 1 101 ? -11.823 -25.712 30.995 1.00 23.27 101 SER A O 1
ATOM 773 N N . TYR A 1 102 ? -12.300 -26.048 28.778 1.00 30.17 102 TYR A N 1
ATOM 774 C CA . TYR A 1 102 ? -13.117 -27.277 28.543 1.00 30.17 102 TYR A CA 1
ATOM 775 C C . TYR A 1 102 ? -12.650 -28.596 29.242 1.00 30.17 102 TYR A C 1
ATOM 777 O O . TYR A 1 102 ? -11.596 -28.536 29.873 1.00 30.17 102 TYR A O 1
ATOM 785 N N . PRO A 1 103 ? -13.201 -29.835 29.006 1.00 43.34 103 PRO A N 1
ATOM 786 C CA . PRO A 1 103 ? -14.525 -30.404 28.585 1.00 43.34 103 PRO A CA 1
ATOM 787 C C . PRO A 1 103 ? -14.977 -31.636 29.465 1.00 43.34 103 PRO A C 1
ATOM 789 O O . PRO A 1 103 ? -14.296 -31.974 30.427 1.00 43.34 103 PRO A O 1
ATOM 792 N N . VAL A 1 104 ? -16.048 -32.392 29.116 1.00 25.50 104 VAL A N 1
ATOM 793 C CA . VAL A 1 104 ? -16.192 -33.844 29.465 1.00 25.50 104 VAL A CA 1
ATOM 794 C C . VAL A 1 104 ? -16.817 -34.660 28.294 1.00 25.50 104 VAL A C 1
ATOM 796 O O . VAL A 1 104 ? -17.822 -34.210 27.744 1.00 25.50 104 VAL A O 1
ATOM 799 N N . PRO A 1 105 ? -16.271 -35.844 27.912 1.00 35.91 105 PRO A N 1
ATOM 800 C CA . PRO A 1 105 ? -16.847 -36.832 26.969 1.00 35.91 105 PRO A CA 1
ATOM 801 C C . PRO A 1 105 ? -17.578 -37.989 27.707 1.00 35.91 105 PRO A C 1
ATOM 803 O O . PRO A 1 105 ? -17.221 -38.314 28.834 1.00 35.91 105 PRO A O 1
ATOM 806 N N . SER A 1 106 ? -18.551 -38.731 27.152 1.00 30.20 106 SER A N 1
ATOM 807 C CA . SER A 1 106 ? -18.306 -39.839 26.201 1.00 30.20 106 SER A CA 1
ATOM 808 C C . SER A 1 106 ? -19.616 -40.445 25.649 1.00 30.20 106 SER A C 1
ATOM 810 O O . SER A 1 106 ? -20.480 -40.873 26.409 1.00 30.20 106 SER A O 1
ATOM 812 N N . THR A 1 107 ? -19.718 -40.585 24.326 1.00 31.77 107 THR A N 1
ATOM 813 C CA . THR A 1 107 ? -20.490 -41.639 23.628 1.00 31.77 107 THR A CA 1
ATOM 814 C C . THR A 1 107 ? -19.498 -42.445 22.769 1.00 31.77 107 THR A C 1
ATOM 816 O O . THR A 1 107 ? -18.462 -41.889 22.395 1.00 31.77 107 THR A O 1
ATOM 819 N N . PRO A 1 108 ? -19.732 -43.750 22.502 1.00 29.27 108 PRO A N 1
ATOM 820 C CA . PRO A 1 108 ? -18.803 -44.583 21.735 1.00 29.27 108 PRO A CA 1
ATOM 821 C C . PRO A 1 108 ? -18.663 -44.040 20.308 1.00 29.27 108 PRO A C 1
ATOM 823 O O . PRO A 1 108 ? -19.626 -43.485 19.776 1.00 29.27 108 PRO A O 1
ATOM 826 N N . PRO A 1 109 ? -17.471 -44.161 19.704 1.00 28.34 109 PRO A N 1
ATOM 827 C CA . PRO A 1 109 ? -17.045 -43.264 18.650 1.00 28.34 109 PRO A CA 1
ATOM 828 C C . PRO A 1 109 ? -17.870 -43.520 17.386 1.00 28.34 109 PRO A C 1
ATOM 830 O O . PRO A 1 109 ? -17.761 -44.595 16.794 1.00 28.34 109 PRO A O 1
ATOM 833 N N . PRO A 1 110 ? -18.603 -42.525 16.859 1.00 28.16 110 PRO A N 1
ATOM 834 C CA . PRO A 1 110 ? -18.517 -42.326 15.427 1.00 28.16 110 PRO A CA 1
ATOM 835 C C . PRO A 1 110 ? -17.035 -42.040 15.163 1.00 28.16 110 PRO A C 1
ATOM 837 O O . PRO A 1 110 ? -16.341 -41.478 16.014 1.00 28.16 110 PRO A O 1
ATOM 840 N N . VAL A 1 111 ? -16.510 -42.458 14.022 1.00 33.97 111 VAL A N 1
ATOM 841 C CA . VAL A 1 111 ? -15.189 -42.013 13.575 1.00 33.97 111 VAL A CA 1
ATOM 842 C C . VAL A 1 111 ? -15.287 -40.495 13.377 1.00 33.97 111 VAL A C 1
ATOM 844 O O . VAL A 1 111 ? -15.611 -40.015 12.299 1.00 33.97 111 VAL A O 1
ATOM 847 N N . ILE A 1 112 ? -15.131 -39.736 14.460 1.00 28.25 112 ILE A N 1
ATOM 848 C CA . ILE A 1 112 ? -15.142 -38.283 14.478 1.00 28.25 112 ILE A CA 1
ATOM 849 C C . ILE A 1 112 ? -13.679 -37.902 14.378 1.00 28.25 112 ILE A C 1
ATOM 851 O O . ILE A 1 112 ? -12.902 -37.958 15.330 1.00 28.25 112 ILE A O 1
ATOM 855 N N . THR A 1 113 ? -13.327 -37.605 13.139 1.00 26.56 113 THR A N 1
ATOM 856 C CA . THR A 1 113 ? -12.184 -36.809 12.720 1.00 26.56 113 THR A CA 1
ATOM 857 C C . THR A 1 113 ? -11.883 -35.668 13.701 1.00 26.56 113 THR A C 1
ATOM 859 O O . THR A 1 113 ? -12.827 -35.080 14.232 1.00 26.56 113 THR A O 1
ATOM 862 N N . PRO A 1 114 ? -10.603 -35.321 13.920 1.00 32.47 114 PRO A N 1
ATOM 863 C CA . PRO A 1 114 ? -10.207 -34.280 14.863 1.00 32.47 114 PRO A CA 1
ATOM 864 C C . PRO A 1 114 ? -10.980 -32.980 14.638 1.00 32.47 114 PRO A C 1
ATOM 866 O O . PRO A 1 114 ? -11.223 -32.597 13.494 1.00 32.47 114 PRO A O 1
ATOM 869 N N . GLU A 1 115 ? -11.341 -32.351 15.757 1.00 31.56 115 GLU A N 1
ATOM 870 C CA . GLU A 1 115 ? -11.932 -31.023 15.917 1.00 31.56 115 GLU A CA 1
ATOM 871 C C . GLU A 1 115 ? -11.801 -30.126 14.681 1.00 31.56 115 GLU A C 1
ATOM 873 O O . GLU A 1 115 ? -10.708 -29.699 14.296 1.00 31.56 115 GLU A O 1
ATOM 878 N N . GLN A 1 116 ? -12.951 -29.775 14.103 1.00 30.44 116 GLN A N 1
ATOM 879 C CA . GLN A 1 116 ? -13.065 -28.585 13.277 1.00 30.44 116 GLN A CA 1
ATOM 880 C C . GLN A 1 116 ? -12.755 -27.375 14.168 1.00 30.44 116 GLN A C 1
ATOM 882 O O . GLN A 1 116 ? -13.634 -26.781 14.793 1.00 30.44 116 GLN A O 1
ATOM 887 N N . TYR A 1 117 ? -11.477 -26.986 14.177 1.00 28.41 117 TYR A N 1
ATOM 888 C CA . TYR A 1 117 ? -11.092 -25.578 14.132 1.00 28.41 117 TYR A CA 1
ATOM 889 C C . TYR A 1 117 ? -12.108 -24.819 13.258 1.00 28.41 117 TYR A C 1
ATOM 891 O O . TYR A 1 117 ? -12.586 -25.409 12.279 1.00 28.41 117 TYR A O 1
ATOM 899 N N . PRO A 1 118 ? -12.420 -23.531 13.527 1.00 35.75 118 PRO A N 1
ATOM 900 C CA . PRO A 1 118 ? -13.023 -22.709 12.479 1.00 35.75 118 PRO A CA 1
ATOM 901 C C . PRO A 1 118 ? -12.194 -22.972 11.227 1.00 35.75 118 PRO A C 1
ATOM 903 O O . PRO A 1 118 ? -10.966 -22.877 11.306 1.00 35.75 118 PRO A O 1
ATOM 906 N N . THR A 1 119 ? -12.856 -23.495 10.189 1.00 43.81 119 THR A N 1
ATOM 907 C CA . THR A 1 119 ? -12.242 -24.095 9.003 1.00 43.81 119 THR A CA 1
ATOM 908 C C . THR A 1 119 ? -10.989 -23.308 8.677 1.00 43.81 119 THR A C 1
ATOM 910 O O . THR A 1 119 ? -11.073 -22.091 8.508 1.00 43.81 119 THR A O 1
ATOM 913 N N . ARG A 1 120 ? -9.819 -23.971 8.716 1.00 40.84 120 ARG A N 1
ATOM 914 C CA . ARG A 1 120 ? -8.548 -23.338 8.343 1.00 40.84 120 ARG A CA 1
ATOM 915 C C . ARG A 1 120 ? -8.836 -22.507 7.089 1.00 40.84 120 ARG A C 1
ATOM 917 O O . ARG A 1 120 ? -9.414 -23.096 6.173 1.00 40.84 120 ARG A O 1
ATOM 924 N N . PRO A 1 121 ? -8.503 -21.202 7.059 1.00 46.72 121 PRO A N 1
ATOM 925 C CA . PRO A 1 121 ? -8.779 -20.369 5.894 1.00 46.72 121 PRO A CA 1
ATOM 926 C C . PRO A 1 121 ? -8.315 -21.129 4.653 1.00 46.72 121 PRO A C 1
ATOM 928 O O . PRO A 1 121 ? -7.181 -21.623 4.660 1.00 46.72 121 PRO A O 1
ATOM 931 N N . GLU A 1 122 ? -9.196 -21.347 3.670 1.00 48.44 122 GLU A N 1
ATOM 932 C CA . GLU A 1 122 ? -8.846 -22.228 2.557 1.00 48.44 122 GLU A CA 1
ATOM 933 C C . GLU A 1 122 ? -7.645 -21.662 1.775 1.00 48.44 122 GLU A C 1
ATOM 935 O O . GLU A 1 122 ? -7.188 -20.527 1.956 1.00 48.44 122 GLU A O 1
ATOM 940 N N . TYR A 1 123 ? -7.053 -22.508 0.938 1.00 38.12 123 TYR A N 1
ATOM 941 C CA . TYR A 1 123 ? -5.960 -22.112 0.061 1.00 38.12 123 TYR A CA 1
ATOM 942 C C . TYR A 1 123 ? -6.516 -21.260 -1.091 1.00 38.12 123 TYR A C 1
ATOM 944 O O . TYR A 1 123 ? -7.188 -21.801 -1.974 1.00 38.12 123 TYR A O 1
ATOM 952 N N . TYR A 1 124 ? -6.195 -19.960 -1.128 1.00 51.16 124 TYR A N 1
ATOM 953 C CA . TYR A 1 124 ? -6.569 -19.072 -2.232 1.00 51.16 124 TYR A CA 1
ATOM 954 C C . TYR A 1 124 ? -5.313 -18.489 -2.903 1.00 51.16 124 TYR A C 1
ATOM 956 O O . TYR A 1 124 ? -4.678 -17.567 -2.382 1.00 51.16 124 TYR A O 1
ATOM 964 N N . PRO A 1 125 ? -4.953 -18.951 -4.114 1.00 42.09 125 PRO A N 1
ATOM 965 C CA . PRO A 1 125 ? -3.874 -18.348 -4.879 1.00 42.09 125 PRO A CA 1
ATOM 966 C C . PRO A 1 125 ? -4.323 -16.975 -5.402 1.00 42.09 125 PRO A C 1
ATOM 968 O O . PRO A 1 125 ? -4.853 -16.841 -6.502 1.00 42.09 125 PRO A O 1
ATOM 971 N N . GLY A 1 126 ? -4.145 -15.945 -4.570 1.00 41.91 126 GLY A N 1
ATOM 972 C CA . GLY A 1 126 ? -3.923 -14.554 -4.977 1.00 41.91 126 GLY A CA 1
ATOM 973 C C . GLY A 1 126 ? -4.953 -13.914 -5.909 1.00 41.91 126 GLY A C 1
ATOM 974 O O . GLY A 1 126 ? -4.603 -13.010 -6.665 1.00 41.91 126 GLY A O 1
ATOM 975 N N . ARG A 1 127 ? -6.211 -14.358 -5.857 1.00 46.31 127 ARG A N 1
ATOM 976 C CA . ARG A 1 127 ? -7.318 -13.885 -6.703 1.00 46.31 127 ARG A CA 1
ATOM 977 C C . ARG A 1 127 ? -8.437 -13.190 -5.909 1.00 46.31 127 ARG A C 1
ATOM 979 O O . ARG A 1 127 ? -9.571 -13.207 -6.347 1.00 46.31 127 ARG A O 1
ATOM 986 N N . GLY A 1 128 ? -8.165 -12.527 -4.779 1.00 40.81 128 GLY A N 1
ATOM 987 C CA . GLY A 1 128 ? -9.070 -11.454 -4.262 1.00 40.81 128 GLY A CA 1
ATOM 988 C C . GLY A 1 128 ? -8.989 -10.227 -5.197 1.00 40.81 128 GLY A C 1
ATOM 989 O O . GLY A 1 128 ? -7.958 -10.070 -5.831 1.00 40.81 128 GLY A O 1
ATOM 990 N N . TYR A 1 129 ? -9.937 -9.337 -5.457 1.00 46.28 129 TYR A N 1
ATOM 991 C CA . TYR A 1 129 ? -11.196 -8.890 -4.868 1.00 46.28 129 TYR A CA 1
ATOM 992 C C . TYR A 1 129 ? -12.112 -8.474 -6.046 1.00 46.28 129 TYR A C 1
ATOM 994 O O . TYR A 1 129 ? -11.592 -8.075 -7.093 1.00 46.28 129 TYR A O 1
ATOM 1002 N N . ARG A 1 130 ? -13.444 -8.510 -5.904 1.00 51.91 130 ARG A N 1
ATOM 1003 C CA . ARG A 1 130 ? -14.388 -7.894 -6.863 1.00 51.91 130 ARG A CA 1
ATOM 1004 C C . ARG A 1 130 ? -14.874 -6.536 -6.349 1.00 51.91 130 ARG A C 1
ATOM 1006 O O . ARG A 1 130 ? -16.057 -6.235 -6.435 1.00 51.91 130 ARG A O 1
ATOM 1013 N N . ASP A 1 131 ? -13.969 -5.740 -5.789 1.00 58.94 131 ASP A N 1
ATOM 1014 C CA . ASP A 1 131 ? -14.217 -4.322 -5.538 1.00 58.94 131 ASP A CA 1
ATOM 1015 C C . ASP A 1 131 ? -13.483 -3.544 -6.638 1.00 58.94 131 ASP A C 1
ATOM 1017 O O . ASP A 1 131 ? -12.246 -3.505 -6.649 1.00 58.94 131 ASP A O 1
ATOM 1021 N N . PRO A 1 132 ? -14.224 -2.972 -7.605 1.00 65.94 132 PRO A N 1
ATOM 1022 C CA . PRO A 1 132 ? -13.646 -2.180 -8.681 1.00 65.94 132 PRO A CA 1
ATOM 1023 C C . PRO A 1 132 ? -12.728 -1.058 -8.178 1.00 65.94 132 PRO A C 1
ATOM 1025 O O . PRO A 1 132 ? -11.731 -0.764 -8.833 1.00 65.94 132 PRO A O 1
ATOM 1028 N N . TYR A 1 133 ? -13.009 -0.473 -7.008 1.00 64.69 133 TYR A N 1
ATOM 1029 C CA . TYR A 1 133 ? -12.204 0.608 -6.443 1.00 64.69 133 TYR A CA 1
ATOM 1030 C C . TYR A 1 133 ? -10.843 0.119 -5.934 1.00 64.69 133 TYR A C 1
ATOM 1032 O O . TYR A 1 133 ? -9.841 0.812 -6.126 1.00 64.69 133 TYR A O 1
ATOM 1040 N N . GLU A 1 134 ? -10.774 -1.074 -5.329 1.00 69.69 134 GLU A N 1
ATOM 1041 C CA . GLU A 1 134 ? -9.499 -1.671 -4.899 1.00 69.69 134 GLU A CA 1
ATOM 1042 C C . GLU A 1 134 ? -8.627 -2.047 -6.095 1.00 69.69 134 GLU A C 1
ATOM 1044 O O . GLU A 1 134 ? -7.430 -1.760 -6.113 1.00 69.69 134 GLU A O 1
ATOM 1049 N N . GLN A 1 135 ? -9.235 -2.649 -7.121 1.00 72.12 135 GLN A N 1
ATOM 1050 C CA . GLN A 1 135 ? -8.530 -3.023 -8.345 1.00 72.12 135 GLN A CA 1
ATOM 1051 C C . GLN A 1 135 ? -7.959 -1.793 -9.056 1.00 72.12 135 GLN A C 1
ATOM 1053 O O . GLN A 1 135 ? -6.819 -1.812 -9.521 1.00 72.12 135 GLN A O 1
ATOM 1058 N N . GLU A 1 136 ? -8.731 -0.709 -9.115 1.00 76.62 136 GLU A N 1
ATOM 1059 C CA . GLU A 1 136 ? -8.271 0.544 -9.699 1.00 76.62 136 GLU A CA 1
ATOM 1060 C C . GLU A 1 136 ? -7.143 1.180 -8.870 1.00 76.62 136 GLU A C 1
ATOM 1062 O O . GLU A 1 136 ? -6.171 1.687 -9.430 1.00 76.62 136 GLU A O 1
ATOM 1067 N N . ALA A 1 137 ? -7.227 1.124 -7.537 1.00 75.25 137 ALA A N 1
ATOM 1068 C CA . ALA A 1 137 ? -6.173 1.620 -6.656 1.00 75.25 137 ALA A CA 1
ATOM 1069 C C . ALA A 1 137 ? -4.865 0.819 -6.799 1.00 75.25 137 ALA A C 1
ATOM 1071 O O . ALA A 1 137 ? -3.795 1.428 -6.881 1.00 75.25 137 ALA A O 1
ATOM 1072 N N . GLU A 1 138 ? -4.943 -0.514 -6.883 1.00 80.75 138 GLU A N 1
ATOM 1073 C CA . GLU A 1 138 ? -3.796 -1.397 -7.145 1.00 80.75 138 GLU A CA 1
ATOM 1074 C C . GLU A 1 138 ? -3.165 -1.089 -8.508 1.00 80.75 138 GLU A C 1
ATOM 1076 O O . GLU A 1 138 ? -1.943 -0.946 -8.606 1.00 80.75 138 GLU A O 1
ATOM 1081 N N . ALA A 1 139 ? -3.996 -0.937 -9.547 1.00 83.44 139 ALA A N 1
ATOM 1082 C CA . ALA A 1 139 ? -3.548 -0.593 -10.892 1.00 83.44 139 ALA A CA 1
ATOM 1083 C C . ALA A 1 139 ? -2.841 0.769 -10.913 1.00 83.44 139 ALA A C 1
ATOM 1085 O O . ALA A 1 139 ? -1.724 0.869 -11.415 1.00 83.44 139 ALA A O 1
ATOM 1086 N N . ARG A 1 140 ? -3.431 1.800 -10.291 1.00 83.44 140 ARG A N 1
ATOM 1087 C CA . ARG A 1 140 ? -2.812 3.131 -10.162 1.00 83.44 140 ARG A CA 1
ATOM 1088 C C . ARG A 1 140 ? -1.477 3.081 -9.419 1.00 83.44 140 ARG A C 1
ATOM 1090 O O . ARG A 1 140 ? -0.530 3.751 -9.819 1.00 83.44 140 ARG A O 1
ATOM 1097 N N . ALA A 1 141 ? -1.387 2.292 -8.351 1.00 82.12 141 ALA A N 1
ATOM 1098 C CA . ALA A 1 141 ? -0.146 2.144 -7.602 1.00 82.12 141 ALA A CA 1
ATOM 1099 C C . ALA A 1 141 ? 0.933 1.403 -8.418 1.00 82.12 141 ALA A C 1
ATOM 1101 O O . ALA A 1 141 ? 2.100 1.790 -8.367 1.00 82.12 141 ALA A O 1
ATOM 1102 N N . PHE A 1 142 ? 0.547 0.393 -9.209 1.00 90.62 142 PHE A N 1
ATOM 1103 C CA . PHE A 1 142 ? 1.465 -0.273 -10.135 1.00 90.62 142 PHE A CA 1
ATOM 1104 C C . PHE A 1 142 ? 1.970 0.683 -11.216 1.00 90.62 142 PHE A C 1
ATOM 1106 O O . PHE A 1 142 ? 3.158 0.667 -11.519 1.00 90.62 142 PHE A O 1
ATOM 1113 N N . GLU A 1 143 ? 1.099 1.531 -11.775 1.00 90.06 143 GLU A N 1
ATOM 1114 C CA . GLU A 1 143 ? 1.520 2.547 -12.745 1.00 90.06 143 GLU A CA 1
ATOM 1115 C C . GLU A 1 143 ? 2.577 3.481 -12.162 1.00 90.06 143 GLU A C 1
ATOM 1117 O O . GLU A 1 143 ? 3.582 3.722 -12.822 1.00 90.06 143 GLU A O 1
ATOM 1122 N N . GLY A 1 144 ? 2.392 3.957 -10.927 1.00 83.50 144 GLY A N 1
ATOM 1123 C CA . GLY A 1 144 ? 3.394 4.780 -10.243 1.00 83.50 144 GLY A CA 1
ATOM 1124 C C . GLY A 1 144 ? 4.753 4.083 -10.176 1.00 83.50 144 GLY A C 1
ATOM 1125 O O . GLY A 1 144 ? 5.731 4.587 -10.718 1.00 83.50 144 GLY A O 1
ATOM 1126 N N . PHE A 1 145 ? 4.783 2.863 -9.631 1.00 89.62 145 PHE A N 1
ATOM 1127 C CA . PHE A 1 145 ? 6.003 2.052 -9.566 1.00 89.62 145 PHE A CA 1
ATOM 1128 C C . PHE A 1 145 ? 6.635 1.816 -10.948 1.00 89.62 145 PHE A C 1
ATOM 1130 O O . PHE A 1 145 ? 7.847 1.940 -11.118 1.00 89.62 145 PHE A O 1
ATOM 1137 N N . TYR A 1 146 ? 5.821 1.500 -11.955 1.00 92.00 146 TYR A N 1
ATOM 1138 C CA . TYR A 1 146 ? 6.284 1.287 -13.321 1.00 92.00 146 TYR A CA 1
ATOM 1139 C C . TYR A 1 146 ? 6.945 2.545 -13.906 1.00 92.00 146 TYR A C 1
ATOM 1141 O O . TYR A 1 146 ? 7.993 2.443 -14.548 1.00 92.00 146 TYR A O 1
ATOM 1149 N N . GLN A 1 147 ? 6.369 3.729 -13.674 1.00 88.38 147 GLN A N 1
ATOM 1150 C CA . GLN A 1 147 ? 6.968 4.994 -14.105 1.00 88.38 147 GLN A CA 1
ATOM 1151 C C . GLN A 1 147 ? 8.249 5.316 -13.333 1.00 88.38 147 GLN A C 1
ATOM 1153 O O . GLN A 1 147 ? 9.221 5.752 -13.948 1.00 88.38 147 GLN A O 1
ATOM 1158 N N . ASP A 1 148 ? 8.293 5.035 -12.029 1.00 83.81 148 ASP A N 1
ATOM 1159 C CA . ASP A 1 148 ? 9.488 5.247 -11.209 1.00 83.81 148 ASP A CA 1
ATOM 1160 C C . ASP A 1 148 ? 10.663 4.415 -11.734 1.00 83.81 148 ASP A C 1
ATOM 1162 O O . ASP A 1 148 ? 11.745 4.957 -11.966 1.00 83.81 148 ASP A O 1
ATOM 1166 N N . VAL A 1 149 ? 10.438 3.130 -12.039 1.00 87.06 149 VAL A N 1
ATOM 1167 C CA . VAL A 1 149 ? 11.449 2.269 -12.679 1.00 87.06 149 VAL A CA 1
ATOM 1168 C C . VAL A 1 149 ? 11.903 2.868 -14.011 1.00 87.06 149 VAL A C 1
ATOM 1170 O O . VAL A 1 149 ? 13.099 2.955 -14.275 1.00 87.06 149 VAL A O 1
ATOM 1173 N N . ARG A 1 150 ? 10.973 3.331 -14.854 1.00 89.50 150 ARG A N 1
ATOM 1174 C CA . ARG A 1 150 ? 11.317 3.936 -16.153 1.00 89.50 150 ARG A CA 1
ATOM 1175 C C . ARG A 1 150 ? 12.060 5.266 -16.046 1.00 89.50 150 ARG A C 1
ATOM 1177 O O . ARG A 1 150 ? 12.741 5.634 -16.999 1.00 89.50 150 ARG A O 1
ATOM 1184 N N . SER A 1 151 ? 11.913 5.982 -14.935 1.00 82.25 151 SER A N 1
ATOM 1185 C CA . SER A 1 151 ? 12.579 7.266 -14.700 1.00 82.25 151 SER A CA 1
ATOM 1186 C C . SER A 1 151 ? 14.060 7.122 -14.332 1.00 82.25 151 SER A C 1
ATOM 1188 O O . SER A 1 151 ? 14.827 8.073 -14.494 1.00 82.25 151 SER A O 1
ATOM 1190 N N . LEU A 1 152 ? 14.475 5.939 -13.861 1.00 80.06 152 LEU A N 1
ATOM 1191 C CA . LEU A 1 152 ? 15.869 5.649 -13.541 1.00 80.06 152 LEU A CA 1
ATOM 1192 C C . LEU A 1 152 ? 16.710 5.606 -14.821 1.00 80.06 152 LEU A C 1
ATOM 1194 O O . LEU A 1 152 ? 16.345 4.959 -15.804 1.00 80.06 152 LEU A O 1
ATOM 1198 N N . ILE A 1 153 ? 17.854 6.293 -14.785 1.00 78.69 153 ILE A N 1
ATOM 1199 C CA . ILE A 1 153 ? 18.737 6.476 -15.946 1.00 78.69 153 ILE A CA 1
ATOM 1200 C C . ILE A 1 153 ? 19.544 5.203 -16.223 1.00 78.69 153 ILE A C 1
ATOM 1202 O O . ILE A 1 153 ? 19.772 4.854 -17.381 1.00 78.69 153 ILE A O 1
ATOM 1206 N N . TYR A 1 154 ? 19.983 4.506 -15.172 1.00 77.75 154 TYR A N 1
ATOM 1207 C CA . TYR A 1 154 ? 20.874 3.356 -15.291 1.00 77.75 154 TYR A CA 1
ATOM 1208 C C . TYR A 1 154 ? 20.117 2.032 -15.165 1.00 77.75 154 TYR A C 1
ATOM 1210 O O . TYR A 1 154 ? 19.385 1.801 -14.205 1.00 77.75 154 TYR A O 1
ATOM 1218 N N . THR A 1 155 ? 20.361 1.105 -16.094 1.00 85.12 155 THR A N 1
ATOM 1219 C CA . THR A 1 155 ? 19.719 -0.222 -16.102 1.00 85.12 155 THR A CA 1
ATOM 1220 C C . THR A 1 155 ? 19.999 -1.035 -14.837 1.00 85.12 155 THR A C 1
ATOM 1222 O O . THR A 1 155 ? 19.127 -1.754 -14.359 1.00 85.12 155 THR A O 1
ATOM 1225 N N . SER A 1 156 ? 21.194 -0.907 -14.257 1.00 79.31 156 SER A N 1
ATOM 1226 C CA . SER A 1 156 ? 21.530 -1.549 -12.983 1.00 79.31 156 SER A CA 1
ATOM 1227 C C . SER A 1 156 ? 20.650 -1.052 -11.835 1.00 79.31 156 SER A C 1
ATOM 1229 O O . SER A 1 156 ? 20.201 -1.856 -11.024 1.00 79.31 156 SER A O 1
ATOM 1231 N N . GLU A 1 157 ? 20.349 0.249 -11.797 1.00 81.12 157 GLU A N 1
ATOM 1232 C CA . GLU A 1 157 ? 19.452 0.835 -10.796 1.00 81.12 157 GLU A CA 1
ATOM 1233 C C . GLU A 1 157 ? 18.007 0.373 -11.018 1.00 81.12 157 GLU A C 1
ATOM 1235 O O . GLU A 1 157 ? 17.312 0.060 -10.056 1.00 81.12 157 GLU A O 1
ATOM 1240 N N . GLN A 1 158 ? 17.567 0.266 -12.278 1.00 87.12 158 GLN A N 1
ATOM 1241 C CA . GLN A 1 158 ? 16.246 -0.272 -12.624 1.00 87.12 158 GLN A CA 1
ATOM 1242 C C . GLN A 1 158 ? 16.064 -1.696 -12.095 1.00 87.12 158 GLN A C 1
ATOM 1244 O O . GLN A 1 158 ? 15.071 -1.994 -11.434 1.00 87.12 158 GLN A O 1
ATOM 1249 N N . ILE A 1 159 ? 17.035 -2.571 -12.369 1.00 87.31 159 ILE A N 1
ATOM 1250 C CA . ILE A 1 159 ? 17.017 -3.971 -11.933 1.00 87.31 159 ILE A CA 1
ATOM 1251 C C . ILE A 1 159 ? 17.038 -4.059 -10.409 1.00 87.31 159 ILE A C 1
ATOM 1253 O O . ILE A 1 159 ? 16.203 -4.758 -9.838 1.00 87.31 159 ILE A O 1
ATOM 1257 N N . GLN A 1 160 ? 17.943 -3.326 -9.754 1.00 85.69 160 GLN A N 1
ATOM 1258 C CA . GLN A 1 160 ? 18.042 -3.323 -8.298 1.00 85.69 160 GLN A CA 1
ATOM 1259 C C . GLN A 1 160 ? 16.732 -2.852 -7.654 1.00 85.69 160 GLN A C 1
ATOM 1261 O O . GLN A 1 160 ? 16.259 -3.460 -6.697 1.00 85.69 160 GLN A O 1
ATOM 1266 N N . PHE A 1 161 ? 16.100 -1.810 -8.198 1.00 85.69 161 PHE A N 1
ATOM 1267 C CA . PHE A 1 161 ? 14.839 -1.317 -7.656 1.00 85.69 161 PHE A CA 1
ATOM 1268 C C . PHE A 1 161 ? 13.700 -2.336 -7.817 1.00 85.69 161 PHE A C 1
ATOM 1270 O O . PHE A 1 161 ? 12.931 -2.566 -6.880 1.00 85.69 161 PHE A O 1
ATOM 1277 N N . ILE A 1 162 ? 13.617 -2.995 -8.980 1.00 90.38 162 ILE A N 1
ATOM 1278 C CA . ILE A 1 162 ? 12.672 -4.099 -9.201 1.00 90.38 162 ILE A CA 1
ATOM 1279 C C . ILE A 1 162 ? 12.923 -5.221 -8.193 1.00 90.38 162 ILE A C 1
ATOM 1281 O O . ILE A 1 162 ? 11.972 -5.717 -7.590 1.00 90.38 162 ILE A O 1
ATOM 1285 N N . GLU A 1 163 ? 14.181 -5.608 -7.991 1.00 88.25 163 GLU A N 1
ATOM 1286 C CA . GLU A 1 163 ? 14.573 -6.642 -7.038 1.00 88.25 163 GLU A CA 1
ATOM 1287 C C . GLU A 1 163 ? 14.136 -6.288 -5.615 1.00 88.25 163 GLU A C 1
ATOM 1289 O O . GLU A 1 163 ? 13.446 -7.080 -4.970 1.00 88.25 163 GLU A O 1
ATOM 1294 N N . GLU A 1 164 ? 14.448 -5.085 -5.135 1.00 83.81 164 GLU A N 1
ATOM 1295 C CA . GLU A 1 164 ? 14.053 -4.614 -3.805 1.00 83.81 164 GLU A CA 1
ATOM 1296 C C . GLU A 1 164 ? 12.534 -4.683 -3.600 1.00 83.81 164 GLU A C 1
ATOM 1298 O O . GLU A 1 164 ? 12.065 -5.166 -2.567 1.00 83.81 164 GLU A O 1
ATOM 1303 N N . VAL A 1 165 ? 11.742 -4.247 -4.584 1.00 87.25 165 VAL A N 1
ATOM 1304 C CA . VAL A 1 165 ? 10.272 -4.316 -4.525 1.00 87.25 165 VAL A CA 1
ATOM 1305 C C . VAL A 1 165 ? 9.769 -5.759 -4.592 1.00 87.25 165 VAL A C 1
ATOM 1307 O O . VAL A 1 165 ? 8.826 -6.116 -3.874 1.00 87.25 165 VAL A O 1
ATOM 1310 N N . ALA A 1 166 ? 10.395 -6.603 -5.413 1.00 89.44 166 ALA A N 1
ATOM 1311 C CA . ALA A 1 166 ? 10.013 -7.999 -5.586 1.00 89.44 166 ALA A CA 1
ATOM 1312 C C . ALA A 1 166 ? 10.179 -8.817 -4.305 1.00 89.44 166 ALA A C 1
ATOM 1314 O O . ALA A 1 166 ? 9.398 -9.736 -4.068 1.00 89.44 166 ALA A O 1
ATOM 1315 N N . HIS A 1 167 ? 11.107 -8.441 -3.419 1.00 85.00 167 HIS A N 1
ATOM 1316 C CA . HIS A 1 167 ? 11.277 -9.100 -2.122 1.00 85.00 167 HIS A CA 1
ATOM 1317 C C . HIS A 1 167 ? 10.011 -9.092 -1.251 1.00 85.00 167 HIS A C 1
ATOM 1319 O O . HIS A 1 167 ? 9.829 -9.997 -0.431 1.00 85.00 167 HIS A O 1
ATOM 1325 N N . ARG A 1 168 ? 9.111 -8.127 -1.465 1.00 80.50 168 ARG A N 1
ATOM 1326 C CA . ARG A 1 168 ? 7.904 -7.897 -0.656 1.00 80.50 168 ARG A CA 1
ATOM 1327 C C . ARG A 1 168 ? 6.609 -7.837 -1.465 1.00 80.50 168 ARG A C 1
ATOM 1329 O O . ARG A 1 168 ? 5.583 -7.457 -0.919 1.00 80.50 168 ARG A O 1
ATOM 1336 N N . SER A 1 169 ? 6.650 -8.154 -2.758 1.00 87.94 169 SER A N 1
ATOM 1337 C CA . SER A 1 169 ? 5.492 -8.007 -3.648 1.00 87.94 169 SER A CA 1
ATOM 1338 C C . SER A 1 169 ? 5.292 -9.253 -4.500 1.00 87.94 169 SER A C 1
ATOM 1340 O O . SER A 1 169 ? 6.264 -9.846 -4.964 1.00 87.94 169 SER A O 1
ATOM 1342 N N . TYR A 1 170 ? 4.034 -9.618 -4.736 1.00 88.81 170 TYR A N 1
ATOM 1343 C CA . TYR A 1 170 ? 3.627 -10.588 -5.751 1.00 88.81 170 TYR A CA 1
ATOM 1344 C C . TYR A 1 170 ? 3.035 -9.874 -6.964 1.00 88.81 170 TYR A C 1
ATOM 1346 O O . TYR A 1 170 ? 2.239 -8.960 -6.810 1.00 88.81 170 TYR A O 1
ATOM 1354 N N . PHE A 1 171 ? 3.342 -10.335 -8.170 1.00 89.38 171 PHE A N 1
ATOM 1355 C CA . PHE A 1 171 ? 2.932 -9.685 -9.414 1.00 89.38 171 PHE A CA 1
ATOM 1356 C C . PHE A 1 171 ? 2.025 -10.585 -10.244 1.00 89.38 171 PHE A C 1
ATOM 1358 O O . PHE A 1 171 ? 2.159 -11.813 -10.235 1.00 89.38 171 PHE A O 1
ATOM 1365 N N . SER A 1 172 ? 1.115 -9.977 -11.002 1.00 88.56 172 SER A N 1
ATOM 1366 C CA . SER A 1 172 ? 0.475 -10.669 -12.117 1.00 88.56 172 SER A CA 1
ATOM 1367 C C . SER A 1 172 ? 1.464 -10.885 -13.260 1.00 88.56 172 SER A C 1
ATOM 1369 O O . SER A 1 172 ? 2.429 -10.142 -13.439 1.00 88.56 172 SER A O 1
ATOM 1371 N N . THR A 1 173 ? 1.183 -11.878 -14.090 1.00 89.62 173 THR A N 1
ATOM 1372 C CA . THR A 1 173 ? 1.940 -12.174 -15.301 1.00 89.62 173 THR A CA 1
ATOM 1373 C C . THR A 1 173 ? 1.962 -10.962 -16.230 1.00 89.62 173 THR A C 1
ATOM 1375 O O . THR A 1 173 ? 2.985 -10.680 -16.842 1.00 89.62 173 THR A O 1
ATOM 1378 N N . ASP A 1 174 ? 0.870 -10.199 -16.304 1.00 91.25 174 ASP A N 1
ATOM 1379 C CA . ASP A 1 174 ? 0.822 -8.969 -17.099 1.00 91.25 174 ASP A CA 1
ATOM 1380 C C . ASP A 1 174 ? 1.746 -7.872 -16.538 1.00 91.25 174 ASP A C 1
ATOM 1382 O O . ASP A 1 174 ? 2.525 -7.270 -17.278 1.00 91.25 174 ASP A O 1
ATOM 1386 N N . GLN A 1 175 ? 1.743 -7.675 -15.215 1.00 93.62 175 GLN A N 1
ATOM 1387 C CA . GLN A 1 175 ? 2.655 -6.744 -14.544 1.00 93.62 175 GLN A CA 1
ATOM 1388 C C . GLN A 1 175 ? 4.120 -7.132 -14.785 1.00 93.62 175 GLN A C 1
ATOM 1390 O O . GLN A 1 175 ? 4.933 -6.279 -15.147 1.00 93.62 175 GLN A O 1
ATOM 1395 N N . VAL A 1 176 ? 4.453 -8.424 -14.667 1.00 96.44 176 VAL A N 1
ATOM 1396 C CA . VAL A 1 176 ? 5.796 -8.933 -14.986 1.00 96.44 176 VAL A CA 1
ATOM 1397 C C . VAL A 1 176 ? 6.135 -8.694 -16.454 1.00 96.44 176 VAL A C 1
ATOM 1399 O O . VAL A 1 176 ? 7.219 -8.196 -16.746 1.00 96.44 176 VAL A O 1
ATOM 1402 N N . ALA A 1 177 ? 5.212 -8.960 -17.383 1.00 96.94 177 ALA A N 1
ATOM 1403 C CA . ALA A 1 177 ? 5.443 -8.727 -18.806 1.00 96.94 177 ALA A CA 1
ATOM 1404 C C . ALA A 1 177 ? 5.784 -7.263 -19.105 1.00 96.94 177 ALA A C 1
ATOM 1406 O O . ALA A 1 177 ? 6.673 -6.976 -19.907 1.00 96.94 177 ALA A O 1
ATOM 1407 N N . ARG A 1 178 ? 5.105 -6.323 -18.441 1.00 97.06 178 ARG A N 1
ATOM 1408 C CA . ARG A 1 178 ? 5.378 -4.890 -18.581 1.00 97.06 178 ARG A CA 1
ATOM 1409 C C . ARG A 1 178 ? 6.749 -4.498 -18.048 1.00 97.06 178 ARG A C 1
ATOM 1411 O O . ARG A 1 178 ? 7.437 -3.738 -18.724 1.00 97.06 178 ARG A O 1
ATOM 1418 N N . LEU A 1 179 ? 7.149 -5.017 -16.886 1.00 97.19 179 LEU A N 1
ATOM 1419 C CA . LEU A 1 179 ? 8.470 -4.756 -16.304 1.00 97.19 179 LEU A CA 1
ATOM 1420 C C . LEU A 1 179 ? 9.590 -5.337 -17.173 1.00 97.19 179 LEU A C 1
ATOM 1422 O O . LEU A 1 179 ? 10.553 -4.641 -17.475 1.00 97.19 179 LEU A O 1
ATOM 1426 N N . VAL A 1 180 ? 9.432 -6.574 -17.648 1.00 96.75 180 VAL A N 1
ATOM 1427 C CA . VAL A 1 180 ? 10.398 -7.225 -18.547 1.00 96.75 180 VAL A CA 1
ATOM 1428 C C . VAL A 1 180 ? 10.564 -6.422 -19.845 1.00 96.75 180 VAL A C 1
ATOM 1430 O O . VAL A 1 180 ? 11.685 -6.210 -20.297 1.00 96.75 180 VAL A O 1
ATOM 1433 N N . ARG A 1 181 ? 9.478 -5.882 -20.412 1.00 96.12 181 ARG A N 1
ATOM 1434 C CA . ARG A 1 181 ? 9.515 -5.062 -21.640 1.00 96.12 181 ARG A CA 1
ATOM 1435 C C . ARG A 1 181 ? 10.256 -3.726 -21.515 1.00 96.12 181 ARG A C 1
ATOM 1437 O O . ARG A 1 181 ? 10.507 -3.107 -22.545 1.00 96.12 181 ARG A O 1
ATOM 1444 N N . ILE A 1 182 ? 10.596 -3.266 -20.308 1.00 94.12 182 ILE A N 1
ATOM 1445 C CA . ILE A 1 182 ? 11.433 -2.064 -20.131 1.00 94.12 182 ILE A CA 1
ATOM 1446 C C . ILE A 1 182 ? 12.827 -2.294 -20.734 1.00 94.12 182 ILE A C 1
ATOM 1448 O O . ILE A 1 182 ? 13.442 -1.365 -21.253 1.00 94.12 182 ILE A O 1
ATOM 1452 N N . PHE A 1 183 ? 13.305 -3.537 -20.696 1.00 93.19 183 PHE A N 1
ATOM 1453 C CA . PHE A 1 183 ? 14.659 -3.899 -21.081 1.00 93.19 183 PHE A CA 1
ATOM 1454 C C . PHE A 1 183 ? 14.744 -4.265 -22.564 1.00 93.19 183 PHE A C 1
ATOM 1456 O O . PHE A 1 183 ? 13.874 -4.947 -23.120 1.00 93.19 183 PHE A O 1
ATOM 1463 N N . SER A 1 184 ? 15.802 -3.794 -23.222 1.00 88.38 184 SER A N 1
ATOM 1464 C CA . SER A 1 184 ? 15.970 -3.928 -24.670 1.00 88.38 184 SER A CA 1
ATOM 1465 C C . SER A 1 184 ? 16.619 -5.247 -25.080 1.00 88.38 184 SER A C 1
ATOM 1467 O O . SER A 1 184 ? 16.323 -5.728 -26.171 1.00 88.38 184 SER A O 1
ATOM 1469 N N . THR A 1 185 ? 17.462 -5.846 -24.231 1.00 88.88 185 THR A N 1
ATOM 1470 C CA . THR A 1 185 ? 18.166 -7.099 -24.544 1.00 88.88 185 THR A CA 1
ATOM 1471 C C . THR A 1 185 ? 17.557 -8.304 -23.832 1.00 88.88 185 THR A C 1
ATOM 1473 O O . THR A 1 185 ? 17.088 -8.205 -22.696 1.00 88.88 185 THR A O 1
ATOM 1476 N N . ASP A 1 186 ? 17.612 -9.469 -24.482 1.00 90.50 186 ASP A N 1
ATOM 1477 C CA . ASP A 1 186 ? 17.102 -10.720 -23.914 1.00 90.50 186 ASP A CA 1
ATOM 1478 C C . ASP A 1 186 ? 17.836 -11.113 -22.618 1.00 90.50 186 ASP A C 1
ATOM 1480 O O . ASP A 1 186 ? 17.189 -11.568 -21.680 1.00 90.50 186 ASP A O 1
ATOM 1484 N N . ASP A 1 187 ? 19.141 -10.844 -22.490 1.00 90.38 187 ASP A N 1
ATOM 1485 C CA . ASP A 1 187 ? 19.897 -11.116 -21.255 1.00 90.38 187 ASP A CA 1
ATOM 1486 C C . ASP A 1 187 ? 19.358 -10.326 -20.051 1.00 90.38 187 ASP A C 1
ATOM 1488 O O . ASP A 1 187 ? 19.185 -10.868 -18.957 1.00 90.38 187 ASP A O 1
ATOM 1492 N N . GLN A 1 188 ? 19.038 -9.042 -20.251 1.00 93.00 188 GLN A N 1
ATOM 1493 C CA . GLN A 1 188 ? 18.447 -8.196 -19.211 1.00 93.00 188 GLN A CA 1
ATOM 1494 C C . GLN A 1 188 ? 17.026 -8.658 -18.869 1.00 93.00 188 GLN A C 1
ATOM 1496 O O . GLN A 1 188 ? 16.670 -8.768 -17.694 1.00 93.00 188 GLN A O 1
ATOM 1501 N N . ARG A 1 189 ? 16.225 -8.980 -19.893 1.00 96.25 189 ARG A N 1
ATOM 1502 C CA . ARG A 1 189 ? 14.871 -9.525 -19.728 1.00 96.25 189 ARG A CA 1
ATOM 1503 C C . ARG A 1 189 ? 14.882 -10.836 -18.940 1.00 96.25 189 ARG A C 1
ATOM 1505 O O . ARG A 1 189 ? 14.055 -11.007 -18.048 1.00 96.25 189 ARG A O 1
ATOM 1512 N N . LEU A 1 190 ? 15.829 -11.734 -19.225 1.00 95.12 190 LEU A N 1
ATOM 1513 C CA . LEU A 1 190 ? 16.003 -13.009 -18.522 1.00 95.12 190 LEU A CA 1
ATOM 1514 C C . LEU A 1 190 ? 16.410 -12.789 -17.066 1.00 95.12 190 LEU A C 1
ATOM 1516 O O . LEU A 1 190 ? 15.871 -13.443 -16.173 1.00 95.12 190 LEU A O 1
ATOM 1520 N N . HIS A 1 191 ? 17.319 -11.846 -16.810 1.00 94.69 191 HIS A N 1
ATOM 1521 C CA . HIS A 1 191 ? 17.735 -11.503 -15.454 1.00 94.69 191 HIS A CA 1
ATOM 1522 C C . HIS A 1 191 ? 16.553 -11.011 -14.605 1.00 94.69 191 HIS A C 1
ATOM 1524 O O . HIS A 1 191 ? 16.306 -11.523 -13.512 1.00 94.69 191 HIS A O 1
ATOM 1530 N N . VAL A 1 192 ? 15.761 -10.085 -15.148 1.00 96.50 192 VAL A N 1
ATOM 1531 C CA . VAL A 1 192 ? 14.564 -9.541 -14.489 1.00 96.50 192 VAL A CA 1
ATOM 1532 C C . VAL A 1 192 ? 13.485 -10.610 -14.320 1.00 96.50 192 VAL A C 1
ATOM 1534 O O . VAL A 1 192 ? 12.866 -10.703 -13.261 1.00 96.50 192 VAL A O 1
ATOM 1537 N N . LEU A 1 193 ? 13.287 -11.471 -15.322 1.00 96.44 193 LEU A N 1
ATOM 1538 C CA . LEU A 1 193 ? 12.374 -12.606 -15.208 1.00 96.44 193 LEU A CA 1
ATOM 1539 C C . LEU A 1 193 ? 12.793 -13.545 -14.071 1.00 96.44 193 LEU A C 1
ATOM 1541 O O . LEU A 1 193 ? 11.929 -14.031 -13.350 1.00 96.44 193 LEU A O 1
ATOM 1545 N N . ARG A 1 194 ? 14.094 -13.769 -13.856 1.00 95.69 194 ARG A N 1
ATOM 1546 C CA . ARG A 1 194 ? 14.582 -14.631 -12.768 1.00 95.69 194 ARG A CA 1
ATOM 1547 C C . ARG A 1 194 ? 14.289 -14.063 -11.379 1.00 95.69 194 ARG A C 1
ATOM 1549 O O . ARG A 1 194 ? 14.018 -14.831 -10.461 1.00 95.69 194 ARG A O 1
ATOM 1556 N N . ILE A 1 195 ? 14.282 -12.738 -11.248 1.00 93.62 195 ILE A N 1
ATOM 1557 C CA . ILE A 1 195 ? 13.878 -12.027 -10.027 1.00 93.62 195 ILE A CA 1
ATOM 1558 C C . ILE A 1 195 ? 12.361 -12.143 -9.800 1.00 93.62 195 ILE A C 1
ATOM 1560 O O . ILE A 1 195 ? 11.910 -12.369 -8.677 1.00 93.62 195 ILE A O 1
ATOM 1564 N N . LEU A 1 196 ? 11.564 -11.992 -10.863 1.00 95.31 196 LEU A N 1
ATOM 1565 C CA . LEU A 1 196 ? 10.107 -11.856 -10.767 1.00 95.31 196 LEU A CA 1
ATOM 1566 C C . LEU A 1 196 ? 9.333 -13.178 -10.845 1.00 95.31 196 LEU A C 1
ATOM 1568 O O . LEU A 1 196 ? 8.237 -13.265 -10.292 1.00 95.31 196 LEU A O 1
ATOM 1572 N N . ALA A 1 197 ? 9.874 -14.215 -11.489 1.00 93.00 197 ALA A N 1
ATOM 1573 C CA . ALA A 1 197 ? 9.212 -15.512 -11.643 1.00 93.00 197 ALA A CA 1
ATOM 1574 C C . ALA A 1 197 ? 8.796 -16.156 -10.302 1.00 93.00 197 ALA A C 1
ATOM 1576 O O . ALA A 1 197 ? 7.636 -16.566 -10.207 1.00 93.00 197 ALA A O 1
ATOM 1577 N N . PRO A 1 198 ? 9.632 -16.159 -9.236 1.00 91.38 198 PRO A N 1
ATOM 1578 C CA . PRO A 1 198 ? 9.225 -16.637 -7.908 1.00 91.38 198 PRO A CA 1
ATOM 1579 C C . PRO A 1 198 ? 8.037 -15.891 -7.297 1.00 91.38 198 PRO A C 1
ATOM 1581 O O . PRO A 1 198 ? 7.408 -16.373 -6.359 1.00 91.38 198 PRO A O 1
ATOM 1584 N N . ARG A 1 199 ? 7.747 -14.687 -7.795 1.00 90.50 199 ARG A N 1
ATOM 1585 C CA . ARG A 1 199 ? 6.753 -13.762 -7.248 1.00 90.50 199 ARG A CA 1
ATOM 1586 C C . ARG A 1 199 ? 5.482 -13.693 -8.092 1.00 90.50 199 ARG A C 1
ATOM 1588 O O . ARG A 1 199 ? 4.675 -12.788 -7.904 1.00 90.50 199 ARG A O 1
ATOM 1595 N N . LEU A 1 200 ? 5.269 -14.637 -9.008 1.00 88.19 200 LEU A N 1
ATOM 1596 C CA . LEU A 1 200 ? 4.057 -14.692 -9.826 1.00 88.19 200 LEU A CA 1
ATOM 1597 C C . LEU A 1 200 ? 2.847 -15.175 -9.019 1.00 88.19 200 LEU A C 1
ATOM 1599 O O . LEU A 1 200 ? 2.859 -16.267 -8.457 1.00 88.19 200 LEU A O 1
ATOM 1603 N N . ARG A 1 201 ? 1.763 -14.393 -9.021 1.00 80.88 201 ARG A N 1
ATOM 1604 C CA . ARG A 1 201 ? 0.492 -14.771 -8.369 1.00 80.88 201 ARG A CA 1
ATOM 1605 C C . ARG A 1 201 ? -0.423 -15.620 -9.248 1.00 80.88 201 ARG A C 1
ATOM 1607 O O . ARG A 1 201 ? -1.307 -16.302 -8.745 1.00 80.88 201 ARG A O 1
ATOM 1614 N N . ASP A 1 202 ? -0.242 -15.546 -10.562 1.00 79.38 202 ASP A N 1
ATOM 1615 C CA . ASP A 1 202 ? -1.056 -16.227 -11.567 1.00 79.38 202 ASP A CA 1
ATOM 1616 C C . ASP A 1 202 ? -0.164 -17.031 -12.526 1.00 79.38 202 ASP A C 1
ATOM 1618 O O . ASP A 1 202 ? -0.283 -16.930 -13.744 1.00 79.38 202 ASP A O 1
ATOM 1622 N N . SER A 1 203 ? 0.732 -17.851 -11.961 1.00 80.00 203 SER A N 1
ATOM 1623 C CA . SER A 1 203 ? 1.766 -18.606 -12.690 1.00 80.00 203 SER A CA 1
ATOM 1624 C C . SER A 1 203 ? 1.239 -19.497 -13.826 1.00 80.00 203 SER A C 1
ATOM 1626 O O . SER A 1 203 ? 1.989 -19.814 -14.746 1.00 80.00 203 SER A O 1
ATOM 1628 N N . TYR A 1 204 ? -0.055 -19.831 -13.860 1.00 77.25 204 TYR A N 1
ATOM 1629 C CA . TYR A 1 204 ? -0.675 -20.503 -15.011 1.00 77.25 204 TYR A CA 1
ATOM 1630 C C . TYR A 1 204 ? -0.669 -19.679 -16.298 1.00 77.25 204 TYR A C 1
ATOM 1632 O O . TYR A 1 204 ? -0.754 -20.254 -17.376 1.00 77.25 204 TYR A O 1
ATOM 1640 N N . ASN A 1 205 ? -0.578 -18.352 -16.208 1.00 81.75 205 ASN A N 1
ATOM 1641 C CA . ASN A 1 205 ? -0.419 -17.470 -17.358 1.00 81.75 205 ASN A CA 1
ATOM 1642 C C . ASN A 1 205 ? 1.054 -17.282 -17.750 1.00 81.75 205 ASN A C 1
ATOM 1644 O O . ASN A 1 205 ? 1.316 -16.723 -18.815 1.00 81.75 205 ASN A O 1
ATOM 1648 N N . ALA A 1 206 ? 2.012 -17.746 -16.936 1.00 85.88 206 ALA A N 1
ATOM 1649 C CA . ALA A 1 206 ? 3.434 -17.427 -17.081 1.00 85.88 206 ALA A CA 1
ATOM 1650 C C . ALA A 1 206 ? 4.018 -17.823 -18.442 1.00 85.88 206 ALA A C 1
ATOM 1652 O O . ALA A 1 206 ? 4.951 -17.178 -18.909 1.00 85.88 206 ALA A O 1
ATOM 1653 N N . PHE A 1 207 ? 3.438 -18.817 -19.126 1.00 83.44 207 PHE A N 1
ATOM 1654 C CA . PHE A 1 207 ? 3.835 -19.201 -20.485 1.00 83.44 207 PHE A CA 1
ATOM 1655 C C . PHE A 1 207 ? 3.819 -18.022 -21.473 1.00 83.44 207 PHE A C 1
ATOM 1657 O O . PHE A 1 207 ? 4.627 -17.992 -22.396 1.00 83.44 207 PHE A O 1
ATOM 1664 N N . ARG A 1 208 ? 2.955 -17.018 -21.255 1.00 88.88 208 ARG A N 1
ATOM 1665 C CA . ARG A 1 208 ? 2.887 -15.797 -22.076 1.00 88.88 208 ARG A CA 1
ATOM 1666 C C . ARG A 1 208 ? 4.156 -14.947 -21.984 1.00 88.88 208 ARG A C 1
ATOM 1668 O O . ARG A 1 208 ? 4.439 -14.182 -22.898 1.00 88.88 208 ARG A O 1
ATOM 1675 N N . LEU A 1 209 ? 4.933 -15.081 -20.906 1.00 93.06 209 LEU A N 1
ATOM 1676 C CA . LEU A 1 209 ? 6.198 -14.362 -20.732 1.00 93.06 209 LEU A CA 1
ATOM 1677 C C . LEU A 1 209 ? 7.282 -14.863 -21.692 1.00 93.06 209 LEU A C 1
ATOM 1679 O O . LEU A 1 209 ? 8.191 -14.109 -22.016 1.00 93.06 209 LEU A O 1
ATOM 1683 N N . ILE A 1 210 ? 7.176 -16.103 -22.182 1.00 91.38 210 ILE A N 1
ATOM 1684 C CA . ILE A 1 210 ? 8.130 -16.676 -23.145 1.00 91.38 210 ILE A CA 1
ATOM 1685 C C . ILE A 1 210 ? 8.086 -15.901 -24.470 1.00 91.38 210 ILE A C 1
ATOM 1687 O O . ILE A 1 210 ? 9.111 -15.731 -25.124 1.00 91.38 210 ILE A O 1
ATOM 1691 N N . GLU A 1 211 ? 6.923 -15.372 -24.854 1.00 90.44 211 GLU A N 1
ATOM 1692 C CA . GLU A 1 211 ? 6.757 -14.610 -26.099 1.00 90.44 211 GLU A CA 1
ATOM 1693 C C . GLU A 1 211 ? 7.419 -13.223 -26.065 1.00 90.44 211 GLU A C 1
ATOM 1695 O O . GLU A 1 211 ? 7.462 -12.541 -27.084 1.00 90.44 211 GLU A O 1
ATOM 1700 N N . LEU A 1 212 ? 7.960 -12.805 -24.916 1.00 93.12 212 LEU A N 1
ATOM 1701 C CA . LEU A 1 212 ? 8.679 -11.537 -24.759 1.00 93.12 212 LEU A CA 1
ATOM 1702 C C . LEU A 1 212 ? 10.137 -11.596 -25.232 1.00 93.12 212 LEU A C 1
ATOM 1704 O O . LEU A 1 212 ? 10.824 -10.577 -25.189 1.00 93.12 212 LEU A O 1
ATOM 1708 N N . PHE A 1 213 ? 10.611 -12.773 -25.634 1.00 92.88 213 PHE A N 1
ATOM 1709 C CA . PHE A 1 213 ? 11.989 -13.005 -26.052 1.00 92.88 213 PHE A CA 1
ATOM 1710 C C . PHE A 1 213 ? 12.051 -13.231 -27.558 1.00 92.88 213 PHE A C 1
ATOM 1712 O O . PHE A 1 213 ? 11.239 -13.974 -28.127 1.00 92.88 213 PHE A O 1
ATOM 1719 N N . ASP A 1 214 ? 13.022 -12.595 -28.203 1.00 85.56 214 ASP A N 1
ATOM 1720 C CA . ASP A 1 214 ? 13.133 -12.584 -29.661 1.00 85.56 214 ASP A CA 1
ATOM 1721 C C . ASP A 1 214 ? 13.887 -13.826 -30.159 1.00 85.56 214 ASP A C 1
ATOM 1723 O O . ASP A 1 214 ? 13.489 -14.456 -31.144 1.00 85.56 214 ASP A O 1
ATOM 1727 N N . TYR A 1 215 ? 14.931 -14.246 -29.435 1.00 88.56 215 TYR A N 1
ATOM 1728 C CA . TYR A 1 215 ? 15.769 -15.380 -29.823 1.00 88.56 215 TYR A CA 1
ATOM 1729 C C . TYR A 1 215 ? 15.281 -16.711 -29.238 1.00 88.56 215 TYR A C 1
ATOM 1731 O O . TYR A 1 215 ? 14.920 -16.816 -28.066 1.00 88.56 215 TYR A O 1
ATOM 1739 N N . MET A 1 216 ? 15.364 -17.784 -30.034 1.00 87.12 216 MET A N 1
ATOM 1740 C CA . MET A 1 216 ? 14.977 -19.139 -29.602 1.00 87.12 216 MET A CA 1
ATOM 1741 C C . MET A 1 216 ? 15.721 -19.611 -28.345 1.00 87.12 216 MET A C 1
ATOM 1743 O O . MET A 1 216 ? 15.112 -20.235 -27.481 1.00 87.12 216 MET A O 1
ATOM 1747 N N . GLY A 1 217 ? 17.013 -19.288 -28.216 1.00 92.19 217 GLY A N 1
ATOM 1748 C CA . GLY A 1 217 ? 17.791 -19.622 -27.019 1.00 92.19 217 GLY A CA 1
ATOM 1749 C C . GLY A 1 217 ? 17.266 -18.927 -25.759 1.00 92.19 217 GLY A C 1
ATOM 1750 O O . GLY A 1 217 ? 17.110 -19.568 -24.724 1.00 92.19 217 GLY A O 1
ATOM 1751 N N . ALA A 1 218 ? 16.907 -17.645 -25.864 1.00 91.81 218 ALA A N 1
ATOM 1752 C CA . ALA A 1 218 ? 16.344 -16.887 -24.752 1.00 91.81 218 ALA A CA 1
ATOM 1753 C C . ALA A 1 218 ? 14.936 -17.369 -24.374 1.00 91.81 218 ALA A C 1
ATOM 1755 O O . ALA A 1 218 ? 14.621 -17.477 -23.193 1.00 91.81 218 ALA A O 1
ATOM 1756 N N . ARG A 1 219 ? 14.107 -17.754 -25.354 1.00 92.25 219 ARG A N 1
ATOM 1757 C CA . ARG A 1 219 ? 12.799 -18.385 -25.096 1.00 92.25 219 ARG A CA 1
ATOM 1758 C C . ARG A 1 219 ? 12.924 -19.679 -24.297 1.00 92.25 219 ARG A C 1
ATOM 1760 O O . ARG A 1 219 ? 12.102 -19.943 -23.421 1.00 92.25 219 ARG A O 1
ATOM 1767 N N . GLU A 1 220 ? 13.932 -20.488 -24.608 1.00 91.81 220 GLU A N 1
ATOM 1768 C CA . GLU A 1 220 ? 14.186 -21.738 -23.895 1.00 91.81 220 GLU A CA 1
ATOM 1769 C C . GLU A 1 220 ? 14.680 -21.489 -22.465 1.00 91.81 220 GLU A C 1
ATOM 1771 O O . GLU A 1 220 ? 14.191 -22.116 -21.529 1.00 91.81 220 GLU A O 1
ATOM 1776 N N . GLU A 1 221 ? 15.571 -20.519 -22.262 1.00 91.88 221 GLU A N 1
ATOM 1777 C CA . GLU A 1 221 ? 16.008 -20.146 -20.913 1.00 91.88 221 GLU A CA 1
ATOM 1778 C C . GLU A 1 221 ? 14.864 -19.535 -20.087 1.00 91.88 221 GLU A C 1
ATOM 1780 O O . GLU A 1 221 ? 14.688 -19.877 -18.919 1.00 91.88 221 GLU A O 1
ATOM 1785 N N . ALA A 1 222 ? 14.012 -18.705 -20.697 1.00 94.06 222 ALA A N 1
ATOM 1786 C CA . ALA A 1 222 ? 12.818 -18.169 -20.048 1.00 94.06 222 ALA A CA 1
ATOM 1787 C C . ALA A 1 222 ? 11.865 -19.285 -19.598 1.00 94.06 222 ALA A C 1
ATOM 1789 O O . ALA A 1 222 ? 11.356 -19.246 -18.475 1.00 94.06 222 ALA A O 1
ATOM 1790 N N . ARG A 1 223 ? 11.660 -20.309 -20.440 1.00 92.38 223 ARG A N 1
ATOM 1791 C CA . ARG A 1 223 ? 10.883 -21.506 -20.086 1.00 92.38 223 ARG A CA 1
ATOM 1792 C C . ARG A 1 223 ? 11.478 -22.206 -18.866 1.00 92.38 223 ARG A C 1
ATOM 1794 O O . ARG A 1 223 ? 10.743 -22.463 -17.916 1.00 92.38 223 ARG A O 1
ATOM 1801 N N . ARG A 1 224 ? 12.795 -22.435 -18.849 1.00 92.88 224 ARG A N 1
ATOM 1802 C CA . ARG A 1 224 ? 13.487 -23.059 -17.708 1.00 92.88 224 ARG A CA 1
ATOM 1803 C C . ARG A 1 224 ? 13.342 -22.251 -16.425 1.00 92.88 224 ARG A C 1
ATOM 1805 O O . ARG A 1 224 ? 13.087 -22.832 -15.377 1.00 92.88 224 ARG A O 1
ATOM 1812 N N . ILE A 1 225 ? 13.462 -20.924 -16.494 1.00 92.38 225 ILE A N 1
ATOM 1813 C CA . ILE A 1 225 ? 13.263 -20.043 -15.333 1.00 92.38 225 ILE A CA 1
ATOM 1814 C C . ILE A 1 225 ? 11.837 -20.186 -14.791 1.00 92.38 225 ILE A C 1
ATOM 1816 O O . ILE A 1 225 ? 11.652 -20.340 -13.586 1.00 92.38 225 ILE A O 1
ATOM 1820 N N . ILE A 1 226 ? 10.829 -20.156 -15.665 1.00 90.31 226 ILE A N 1
ATOM 1821 C CA . ILE A 1 226 ? 9.427 -20.299 -15.258 1.00 90.31 226 ILE A CA 1
ATOM 1822 C C . ILE A 1 226 ? 9.191 -21.674 -14.626 1.00 90.31 226 ILE A C 1
ATOM 1824 O O . ILE A 1 226 ? 8.590 -21.751 -13.561 1.00 90.31 226 ILE A O 1
ATOM 1828 N N . GLU A 1 227 ? 9.687 -22.748 -15.236 1.00 86.94 227 GLU A N 1
ATOM 1829 C CA . GLU A 1 227 ? 9.533 -24.111 -14.713 1.00 86.94 227 GLU A CA 1
ATOM 1830 C C . GLU A 1 227 ? 10.251 -24.321 -13.374 1.00 86.94 227 GLU A C 1
ATOM 1832 O O . GLU A 1 227 ? 9.732 -25.021 -12.507 1.00 86.94 227 GLU A O 1
ATOM 1837 N N . ALA A 1 228 ? 11.422 -23.707 -13.188 1.00 88.94 228 ALA A N 1
ATOM 1838 C CA . ALA A 1 228 ? 12.219 -23.856 -11.975 1.00 88.94 228 ALA A CA 1
ATOM 1839 C C . ALA A 1 228 ? 11.714 -23.001 -10.805 1.00 88.94 228 ALA A C 1
ATOM 1841 O O . ALA A 1 228 ? 11.829 -23.418 -9.653 1.00 88.94 228 ALA A O 1
ATOM 1842 N N . TYR A 1 229 ? 11.200 -21.800 -11.084 1.00 88.62 229 TYR A N 1
ATOM 1843 C CA . TYR A 1 229 ? 10.978 -20.789 -10.050 1.00 88.62 229 TYR A CA 1
ATOM 1844 C C . TYR A 1 229 ? 9.534 -20.319 -9.908 1.00 88.62 229 TYR A C 1
ATOM 1846 O O . TYR A 1 229 ? 9.195 -19.811 -8.840 1.00 88.62 229 TYR A O 1
ATOM 1854 N N . ALA A 1 230 ? 8.675 -20.449 -10.926 1.00 83.88 230 ALA A N 1
ATOM 1855 C CA . ALA A 1 230 ? 7.293 -20.003 -10.780 1.00 83.88 230 ALA A CA 1
ATOM 1856 C C . ALA A 1 230 ? 6.567 -20.860 -9.727 1.00 83.88 230 ALA A C 1
ATOM 1858 O O . ALA A 1 230 ? 6.724 -22.085 -9.728 1.00 83.88 230 ALA A O 1
ATOM 1859 N N . PRO A 1 231 ? 5.750 -20.255 -8.841 1.00 80.38 231 PRO A N 1
ATOM 1860 C CA . PRO A 1 231 ? 5.041 -21.005 -7.815 1.00 80.38 231 PRO A CA 1
ATOM 1861 C C . PRO A 1 231 ? 4.229 -22.156 -8.425 1.00 80.38 231 PRO A C 1
ATOM 1863 O O . PRO A 1 231 ? 3.475 -21.922 -9.385 1.00 80.38 231 PRO A O 1
ATOM 1866 N N . PRO A 1 232 ? 4.372 -23.389 -7.897 1.00 69.75 232 PRO A N 1
ATOM 1867 C CA . PRO A 1 232 ? 3.719 -24.556 -8.461 1.00 69.75 232 PRO A CA 1
ATOM 1868 C C . PRO A 1 232 ? 2.209 -24.386 -8.364 1.00 69.75 232 PRO A C 1
ATOM 1870 O O . PRO A 1 232 ? 1.657 -24.123 -7.295 1.00 69.75 232 PRO A O 1
ATOM 1873 N N . MET A 1 233 ? 1.532 -24.557 -9.493 1.00 64.81 233 MET A N 1
ATOM 1874 C CA . MET A 1 233 ? 0.082 -24.548 -9.517 1.00 64.81 233 MET A CA 1
ATOM 1875 C C . MET A 1 233 ? -0.466 -25.874 -8.968 1.00 64.81 233 MET A C 1
ATOM 1877 O O . MET A 1 233 ? -0.092 -26.938 -9.473 1.00 64.81 233 MET A O 1
ATOM 1881 N N . PRO A 1 234 ? -1.391 -25.852 -7.990 1.00 65.88 234 PRO A N 1
ATOM 1882 C CA . PRO A 1 234 ? -2.110 -27.057 -7.606 1.00 65.88 234 PRO A CA 1
ATOM 1883 C C . PRO A 1 234 ? -2.874 -27.626 -8.800 1.00 65.88 234 PRO A C 1
ATOM 1885 O O . PRO A 1 234 ? -3.571 -26.895 -9.500 1.00 65.88 234 PRO A O 1
ATOM 1888 N N . ARG A 1 235 ? -2.785 -28.944 -9.008 1.00 65.81 235 ARG A N 1
ATOM 1889 C CA . ARG A 1 235 ? -3.368 -29.630 -10.179 1.00 65.81 235 ARG A CA 1
ATOM 1890 C C . ARG A 1 235 ? -4.853 -29.329 -10.387 1.00 65.81 235 ARG A C 1
ATOM 1892 O O . ARG A 1 235 ? -5.283 -29.180 -11.521 1.00 65.81 235 ARG A O 1
ATOM 1899 N N . GLN A 1 236 ? -5.611 -29.190 -9.299 1.00 60.38 236 GLN A N 1
ATOM 1900 C CA . GLN A 1 236 ? -7.041 -28.855 -9.321 1.00 60.38 236 GLN A CA 1
ATOM 1901 C C . GLN A 1 236 ? -7.358 -27.490 -9.957 1.00 60.38 236 GLN A C 1
ATOM 1903 O O . GLN A 1 236 ? -8.499 -27.246 -10.337 1.00 60.38 236 GLN A O 1
ATOM 1908 N N . TYR A 1 237 ? -6.358 -26.616 -10.091 1.00 58.84 237 TYR A N 1
ATOM 1909 C CA . TYR A 1 237 ? -6.481 -25.276 -10.659 1.00 58.84 237 TYR A CA 1
ATOM 1910 C C . TYR A 1 237 ? -5.751 -25.116 -11.996 1.00 58.84 237 TYR A C 1
ATOM 1912 O O . TYR A 1 237 ? -5.862 -24.054 -12.602 1.00 58.84 237 TYR A O 1
ATOM 1920 N N . ASP A 1 238 ? -5.025 -26.140 -12.462 1.00 63.88 238 ASP A N 1
ATOM 1921 C CA . ASP A 1 238 ? -4.280 -26.096 -13.722 1.00 63.88 238 ASP A CA 1
ATOM 1922 C C . ASP A 1 238 ? -5.195 -26.430 -14.908 1.00 63.88 238 ASP A C 1
ATOM 1924 O O . ASP A 1 238 ? -5.654 -27.575 -15.019 1.00 63.88 238 ASP A O 1
ATOM 1928 N N . PRO A 1 239 ? -5.441 -25.476 -15.832 1.00 58.00 239 PRO A N 1
ATOM 1929 C CA . PRO A 1 239 ? -6.277 -25.715 -17.006 1.00 58.00 239 PRO A CA 1
ATOM 1930 C C . PRO A 1 239 ? -5.772 -26.866 -17.883 1.00 58.00 239 PRO A C 1
ATOM 1932 O O . PRO A 1 239 ? -6.571 -27.516 -18.555 1.00 58.00 239 PRO A O 1
ATOM 1935 N N . ARG A 1 240 ? -4.463 -27.171 -17.850 1.00 61.81 240 ARG A N 1
ATOM 1936 C CA . ARG A 1 240 ? -3.875 -28.313 -18.575 1.00 61.81 240 ARG A CA 1
ATOM 1937 C C . ARG A 1 240 ? -4.393 -29.661 -18.079 1.00 61.81 240 ARG A C 1
ATOM 1939 O O . ARG A 1 240 ? -4.373 -30.626 -18.834 1.00 61.81 240 ARG A O 1
ATOM 1946 N N . TYR A 1 241 ? -4.874 -29.721 -16.839 1.00 69.56 241 TYR A N 1
ATOM 1947 C CA . TYR A 1 241 ? -5.448 -30.914 -16.218 1.00 69.56 241 TYR A CA 1
ATOM 1948 C C . TYR A 1 241 ? -6.969 -30.796 -16.026 1.00 69.56 241 TYR A C 1
ATOM 1950 O O . TYR A 1 241 ? -7.544 -31.529 -15.225 1.00 69.56 241 TYR A O 1
ATOM 1958 N N . GLY A 1 242 ? -7.629 -29.870 -16.737 1.00 61.91 242 GLY A N 1
ATOM 1959 C CA . GLY A 1 242 ? -9.069 -29.624 -16.592 1.00 61.91 242 GLY A CA 1
ATOM 1960 C C . GLY A 1 242 ? -9.450 -28.974 -15.257 1.00 61.91 242 GLY A C 1
ATOM 1961 O O . GLY A 1 242 ? -10.617 -29.001 -14.870 1.00 61.91 242 GLY A O 1
ATOM 1962 N N . GLY A 1 243 ? -8.471 -28.408 -14.546 1.00 61.59 243 GLY A N 1
ATOM 1963 C CA . GLY A 1 243 ? -8.690 -27.693 -13.300 1.00 61.59 243 GLY A CA 1
ATOM 1964 C C . GLY A 1 243 ? -9.549 -26.448 -13.504 1.00 61.59 243 GLY A C 1
ATOM 1965 O O . GLY A 1 243 ? -9.424 -25.743 -14.506 1.00 61.59 243 GLY A O 1
ATOM 1966 N N . THR A 1 244 ? -10.423 -26.171 -12.539 1.00 55.53 244 THR A N 1
ATOM 1967 C CA . THR A 1 244 ? -11.272 -24.974 -12.538 1.00 55.53 244 THR A CA 1
ATOM 1968 C C . THR A 1 244 ? -10.766 -24.037 -11.463 1.00 55.53 244 THR A C 1
ATOM 1970 O O . THR A 1 244 ? -10.583 -24.453 -10.324 1.00 55.53 244 THR A O 1
ATOM 1973 N N . LEU A 1 245 ? -10.525 -22.776 -11.815 1.00 54.91 245 LEU A N 1
ATOM 1974 C CA . LEU A 1 245 ? -10.058 -21.781 -10.855 1.00 54.91 245 LEU A CA 1
ATOM 1975 C C . LEU A 1 245 ? -11.073 -21.643 -9.705 1.00 54.91 245 LEU A C 1
ATOM 1977 O O . LEU A 1 245 ? -12.277 -21.598 -9.976 1.00 54.91 245 LEU A O 1
ATOM 1981 N N . PRO A 1 246 ? -10.611 -21.564 -8.446 1.00 49.66 246 PRO A N 1
ATOM 1982 C CA . PRO A 1 246 ? -11.514 -21.418 -7.318 1.00 49.66 246 PRO A CA 1
ATOM 1983 C C . PRO A 1 246 ? -12.263 -20.089 -7.457 1.00 49.66 246 PRO A C 1
ATOM 1985 O O . PRO A 1 246 ? -11.687 -19.084 -7.896 1.00 49.66 246 PRO A O 1
ATOM 1988 N N . GLN A 1 247 ? -13.560 -20.096 -7.130 1.00 46.34 247 GLN A N 1
ATOM 1989 C CA . GLN A 1 247 ? -14.340 -18.865 -7.101 1.00 46.34 247 GLN A CA 1
ATOM 1990 C C . GLN A 1 247 ? -13.768 -17.939 -6.029 1.00 46.34 247 GLN A C 1
ATOM 1992 O O . GLN A 1 247 ? -13.351 -18.361 -4.956 1.00 46.34 247 GLN A O 1
ATOM 1997 N N . GLN A 1 248 ? -13.689 -16.667 -6.391 1.00 52.44 248 GLN A N 1
ATOM 1998 C CA . GLN A 1 248 ? -13.174 -15.594 -5.563 1.00 52.44 248 GLN A CA 1
ATOM 1999 C C . GLN A 1 248 ? -14.052 -15.454 -4.316 1.00 52.44 248 GLN A C 1
ATOM 2001 O O . GLN A 1 248 ? -15.205 -15.049 -4.434 1.00 52.44 248 GLN A O 1
ATOM 2006 N N . GLU A 1 249 ? -13.516 -15.784 -3.142 1.00 49.88 249 GLU A N 1
ATOM 2007 C CA . GLU A 1 249 ? -14.206 -15.497 -1.887 1.00 49.88 249 GLU A CA 1
ATOM 2008 C C . GLU A 1 249 ? -14.022 -14.038 -1.474 1.00 49.88 249 GLU A C 1
ATOM 2010 O O . GLU A 1 249 ? -12.982 -13.407 -1.699 1.00 49.88 249 GLU A O 1
ATOM 2015 N N . ASP A 1 250 ? -15.098 -13.499 -0.912 1.00 64.38 250 ASP A N 1
ATOM 2016 C CA . ASP A 1 250 ? -15.232 -12.107 -0.525 1.00 64.38 250 ASP A CA 1
ATOM 2017 C C . ASP A 1 250 ? -14.424 -11.867 0.755 1.00 64.38 250 ASP A C 1
ATOM 2019 O O . ASP A 1 250 ? -14.723 -12.416 1.813 1.00 64.38 250 ASP A O 1
ATOM 2023 N N . PHE A 1 251 ? -13.377 -11.048 0.684 1.00 76.94 251 PHE A N 1
ATOM 2024 C CA . PHE A 1 251 ? -12.564 -10.678 1.848 1.00 76.94 251 PHE A CA 1
ATOM 2025 C C . PHE A 1 251 ? -13.397 -10.119 3.003 1.00 76.94 251 PHE A C 1
ATOM 2027 O O . PHE A 1 251 ? -12.990 -10.238 4.157 1.00 76.94 251 PHE A O 1
ATOM 2034 N N . GLU A 1 252 ? -14.571 -9.544 2.733 1.00 79.75 252 GLU A N 1
ATOM 2035 C CA . GLU A 1 252 ? -15.482 -9.122 3.795 1.00 79.75 252 GLU A CA 1
ATOM 2036 C C . GLU A 1 252 ? -15.923 -10.304 4.676 1.00 79.75 252 GLU A C 1
ATOM 2038 O O . GLU A 1 252 ? -16.130 -10.141 5.876 1.00 79.75 252 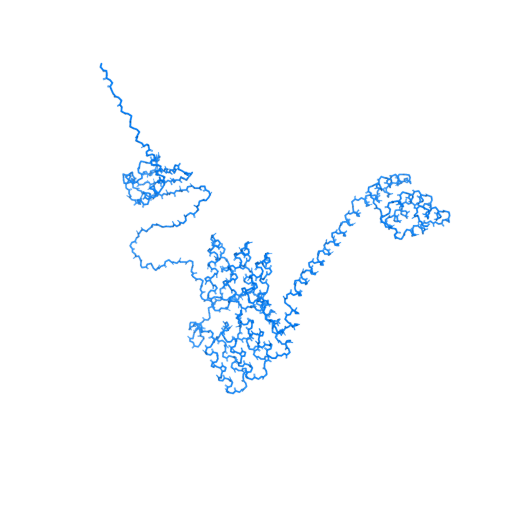GLU A O 1
ATOM 2043 N N . GLU A 1 253 ? -16.016 -11.521 4.137 1.00 76.31 253 GLU A N 1
ATOM 2044 C CA . GLU A 1 253 ? -16.242 -12.727 4.935 1.00 76.31 253 GLU A CA 1
ATOM 2045 C C . GLU A 1 253 ? -15.045 -13.075 5.818 1.00 76.31 253 GLU A C 1
ATOM 2047 O O . GLU A 1 253 ? -15.225 -13.394 6.996 1.00 76.31 253 GLU A O 1
ATOM 2052 N N . PHE A 1 254 ? -13.827 -12.928 5.297 1.00 83.56 254 PHE A N 1
ATOM 2053 C CA . PHE A 1 254 ? -12.614 -13.083 6.093 1.00 83.56 254 PHE A CA 1
ATOM 2054 C C . PHE A 1 254 ? -12.555 -12.059 7.237 1.00 83.56 254 PHE A C 1
ATOM 2056 O O . PHE A 1 254 ? -12.317 -12.444 8.383 1.00 83.56 254 PHE A O 1
ATOM 2063 N N . VAL A 1 255 ? -12.857 -10.783 6.965 1.00 85.38 255 VAL A N 1
ATOM 2064 C CA . VAL A 1 255 ? -12.945 -9.726 7.988 1.00 85.38 255 VAL A CA 1
ATOM 2065 C C . VAL A 1 255 ? -13.997 -10.077 9.040 1.00 85.38 255 VAL A C 1
ATOM 2067 O O . VAL A 1 255 ? -13.686 -10.055 10.231 1.00 85.38 255 VAL A O 1
ATOM 2070 N N . ARG A 1 256 ? -15.199 -10.510 8.631 1.00 83.00 256 ARG A N 1
ATOM 2071 C CA . ARG A 1 256 ? -16.231 -11.002 9.564 1.00 83.00 256 ARG A CA 1
ATOM 2072 C C . ARG A 1 256 ? -15.723 -12.179 10.405 1.00 83.00 256 ARG A C 1
ATOM 2074 O O . ARG A 1 256 ? -16.019 -12.256 11.596 1.00 83.00 256 ARG A O 1
ATOM 2081 N N . GLY A 1 257 ? -14.950 -13.092 9.817 1.00 81.75 257 GLY A N 1
ATOM 2082 C CA . GLY A 1 257 ? -14.309 -14.212 10.514 1.00 81.75 257 GLY A CA 1
ATOM 2083 C C . GLY A 1 257 ? -13.307 -13.769 11.585 1.00 81.75 257 GLY A C 1
ATOM 2084 O O . GLY A 1 257 ? -13.291 -14.335 12.682 1.00 81.75 257 GLY A O 1
ATOM 2085 N N . VAL A 1 258 ? -12.529 -12.718 11.307 1.00 85.31 258 VAL A N 1
ATOM 2086 C CA . VAL A 1 258 ? -11.642 -12.070 12.288 1.00 85.31 258 VAL A CA 1
ATOM 2087 C C . VAL A 1 258 ? -12.464 -11.416 13.402 1.00 85.31 258 VAL A C 1
ATOM 2089 O O . VAL A 1 258 ? -12.169 -11.599 14.581 1.00 85.31 258 VAL A O 1
ATOM 2092 N N . GLU A 1 259 ? -13.516 -10.670 13.067 1.00 84.00 259 GLU A N 1
ATOM 2093 C CA . GLU A 1 259 ? -14.346 -9.959 14.048 1.00 84.00 259 GLU A CA 1
ATOM 2094 C C . GLU A 1 259 ? -15.101 -10.894 15.000 1.00 84.00 259 GLU A C 1
ATOM 2096 O O . GLU A 1 259 ? -15.282 -10.546 16.167 1.00 84.00 259 GLU A O 1
ATOM 2101 N N . ARG A 1 260 ? -15.469 -12.096 14.537 1.00 80.50 260 ARG A N 1
ATOM 2102 C CA . ARG A 1 260 ? -16.105 -13.150 15.349 1.00 80.50 260 ARG A CA 1
ATOM 2103 C C . ARG A 1 260 ? -15.204 -13.711 16.452 1.00 80.50 260 ARG A C 1
ATOM 2105 O O . ARG A 1 260 ? -15.719 -14.330 17.382 1.00 80.50 260 ARG A O 1
ATOM 2112 N N . GLN A 1 261 ? -13.886 -13.527 16.372 1.00 77.62 261 GLN A N 1
ATOM 2113 C CA . GLN A 1 261 ? -12.985 -13.999 17.423 1.00 77.62 261 GLN A CA 1
ATOM 2114 C C . GLN A 1 261 ? -13.145 -13.150 18.687 1.00 77.62 261 GLN A C 1
ATOM 2116 O O . GLN A 1 261 ? -13.142 -11.917 18.646 1.00 77.62 261 GLN A O 1
ATOM 2121 N N . THR A 1 262 ? -13.230 -13.818 19.833 1.00 62.12 262 THR A N 1
ATOM 2122 C CA . THR A 1 262 ? -13.486 -13.179 21.130 1.00 62.12 262 THR A CA 1
ATOM 2123 C C . THR A 1 262 ? -12.256 -12.472 21.693 1.00 62.12 262 THR A C 1
ATOM 2125 O O . THR A 1 262 ? -12.375 -11.383 22.255 1.00 62.12 262 THR A O 1
ATOM 2128 N N . PHE A 1 263 ? -11.065 -13.055 21.532 1.00 68.56 263 PHE A N 1
ATOM 2129 C CA . PHE A 1 263 ? -9.819 -12.509 22.065 1.00 68.56 263 PHE A CA 1
ATOM 2130 C C . PHE A 1 263 ? -8.900 -11.980 20.961 1.00 68.56 263 PHE A C 1
ATOM 2132 O O . PHE A 1 263 ? -8.757 -12.576 19.895 1.00 68.56 263 PHE A O 1
ATOM 2139 N N . THR A 1 264 ? -8.182 -10.893 21.251 1.00 78.44 264 THR A N 1
ATOM 2140 C CA . THR A 1 264 ? -7.212 -10.268 20.334 1.00 78.44 264 THR A CA 1
ATOM 2141 C C . THR A 1 264 ? -6.155 -11.248 19.820 1.00 78.44 264 THR A C 1
ATOM 2143 O O . THR A 1 264 ? -5.814 -11.229 18.642 1.00 78.44 264 THR A O 1
ATOM 2146 N N . LYS A 1 265 ? -5.667 -12.155 20.675 1.00 75.25 265 LYS A N 1
ATOM 2147 C CA . LYS A 1 265 ? -4.685 -13.176 20.277 1.00 75.25 265 LYS A CA 1
ATOM 2148 C C . LYS A 1 265 ? -5.248 -14.160 19.250 1.00 75.25 265 LYS A C 1
ATOM 2150 O O . LYS A 1 265 ? -4.524 -14.561 18.344 1.00 75.25 265 LYS A O 1
ATOM 2155 N N . ASP A 1 266 ? -6.527 -14.513 19.365 1.00 78.06 266 ASP A N 1
ATOM 2156 C CA . ASP A 1 266 ? -7.192 -15.398 18.408 1.00 78.06 266 ASP A CA 1
ATOM 2157 C C . ASP A 1 266 ? -7.434 -14.687 17.073 1.00 78.06 266 ASP A C 1
ATOM 2159 O O . ASP A 1 266 ? -7.222 -15.299 16.030 1.00 78.06 266 ASP A O 1
ATOM 2163 N N . LYS A 1 267 ? -7.751 -13.379 17.087 1.00 88.06 267 LYS A N 1
ATOM 2164 C CA . LYS A 1 267 ? -7.790 -12.537 15.872 1.00 88.06 267 LYS A CA 1
ATOM 2165 C C . LYS A 1 267 ? -6.460 -12.574 15.124 1.00 88.06 267 LYS A C 1
ATOM 2167 O O . LYS A 1 267 ? -6.427 -12.875 13.935 1.00 88.06 267 LYS A O 1
ATOM 2172 N N . ILE A 1 268 ? -5.360 -12.304 15.830 1.00 87.88 268 ILE A N 1
ATOM 2173 C CA . ILE A 1 268 ? -4.010 -12.282 15.245 1.00 87.88 268 ILE A CA 1
ATOM 2174 C C . ILE A 1 268 ? -3.622 -13.668 14.723 1.00 87.88 268 ILE A C 1
ATOM 2176 O O . ILE A 1 268 ? -3.091 -13.773 13.619 1.00 87.88 268 ILE A O 1
ATOM 2180 N N . ARG A 1 269 ? -3.911 -14.740 15.477 1.00 87.62 269 ARG A N 1
ATOM 2181 C CA . ARG A 1 269 ? -3.658 -16.118 15.026 1.00 87.62 269 ARG A CA 1
ATOM 2182 C C . ARG A 1 269 ? -4.442 -16.438 13.754 1.00 87.62 269 ARG A C 1
ATOM 2184 O O . ARG A 1 269 ? -3.846 -16.914 12.799 1.00 87.62 269 ARG A O 1
ATOM 2191 N N . TYR A 1 270 ? -5.732 -16.112 13.716 1.00 86.38 270 TYR A N 1
ATOM 2192 C CA . TYR A 1 270 ? -6.585 -16.346 12.550 1.00 86.38 270 TYR A CA 1
ATOM 2193 C C . TYR A 1 270 ? -6.059 -15.626 11.298 1.00 86.38 270 TYR A C 1
ATOM 2195 O O . TYR A 1 270 ? -5.979 -16.219 10.224 1.00 86.38 270 TYR A O 1
ATOM 2203 N N . ILE A 1 271 ? -5.620 -14.369 11.446 1.00 89.25 271 ILE A N 1
ATOM 2204 C CA . ILE A 1 271 ? -4.993 -13.614 10.353 1.00 89.25 271 ILE A CA 1
ATOM 2205 C C . ILE A 1 271 ? -3.674 -14.256 9.912 1.00 89.25 271 ILE A C 1
ATOM 2207 O O . ILE A 1 271 ? -3.426 -14.401 8.716 1.00 89.25 271 ILE A O 1
ATOM 2211 N N . ARG A 1 272 ? -2.829 -14.660 10.865 1.00 90.88 272 ARG A N 1
ATOM 2212 C CA . ARG A 1 272 ? -1.545 -15.310 10.581 1.00 90.88 272 ARG A CA 1
ATOM 2213 C C . ARG A 1 272 ? -1.729 -16.615 9.813 1.00 90.88 272 ARG A C 1
ATOM 2215 O O . ARG A 1 272 ? -0.995 -16.853 8.860 1.00 90.88 272 ARG A O 1
ATOM 2222 N N . ASP A 1 273 ? -2.699 -17.432 10.207 1.00 83.94 273 ASP A N 1
ATOM 2223 C CA . ASP A 1 273 ? -2.998 -18.699 9.540 1.00 83.94 273 ASP A CA 1
ATOM 2224 C C . ASP A 1 273 ? -3.486 -18.461 8.104 1.00 83.94 273 ASP A C 1
ATOM 2226 O O . ASP A 1 273 ? -3.066 -19.168 7.187 1.00 83.94 273 ASP A O 1
ATOM 2230 N N . ALA A 1 274 ? -4.291 -17.416 7.881 1.00 84.31 274 ALA A N 1
ATOM 2231 C CA . ALA A 1 274 ? -4.706 -17.015 6.540 1.00 84.31 274 ALA A CA 1
ATOM 2232 C C . ALA A 1 274 ? -3.530 -16.520 5.683 1.00 84.31 274 ALA A C 1
ATOM 2234 O O . ALA A 1 274 ? -3.440 -16.881 4.511 1.00 84.31 274 ALA A O 1
ATOM 2235 N N . ALA A 1 275 ? -2.610 -15.735 6.249 1.00 86.31 275 ALA A N 1
ATOM 2236 C CA . ALA A 1 275 ? -1.466 -15.180 5.524 1.00 86.31 275 ALA A CA 1
ATOM 2237 C C . ALA A 1 275 ? -0.453 -16.219 5.040 1.00 86.31 275 ALA A C 1
ATOM 2239 O O . ALA A 1 275 ? 0.250 -15.968 4.069 1.00 86.31 275 ALA A O 1
ATOM 2240 N N . GLN A 1 276 ? -0.419 -17.410 5.642 1.00 81.19 276 GLN A N 1
ATOM 2241 C CA . GLN A 1 276 ? 0.435 -18.502 5.161 1.00 81.19 276 GLN A CA 1
ATOM 2242 C C . GLN A 1 276 ? 0.040 -19.012 3.772 1.00 81.19 276 GLN A C 1
ATOM 2244 O O . GLN A 1 276 ? 0.872 -19.575 3.064 1.00 81.19 276 GLN A O 1
ATOM 2249 N N . LEU A 1 277 ? -1.237 -18.882 3.410 1.00 72.31 277 LEU A N 1
ATOM 2250 C CA . LEU A 1 277 ? -1.788 -19.454 2.181 1.00 72.31 277 LEU A CA 1
ATOM 2251 C C . LEU A 1 277 ? -2.218 -18.387 1.178 1.00 72.31 277 LEU A C 1
ATOM 2253 O O . LEU A 1 277 ? -2.448 -18.707 0.014 1.00 72.31 277 LEU A O 1
ATOM 2257 N N . ASN A 1 278 ? -2.325 -17.137 1.627 1.00 76.69 278 ASN A N 1
ATOM 2258 C CA . ASN A 1 278 ? -2.994 -16.074 0.901 1.00 76.69 278 ASN A CA 1
ATOM 2259 C C . ASN A 1 278 ? -2.123 -14.833 0.806 1.00 76.69 278 ASN A C 1
ATOM 2261 O O . ASN A 1 278 ? -1.333 -14.522 1.692 1.00 76.69 278 ASN A O 1
ATOM 2265 N N . THR A 1 279 ? -2.321 -14.089 -0.276 1.00 81.75 279 THR A N 1
ATOM 2266 C CA . THR A 1 279 ? -1.712 -12.773 -0.460 1.00 81.75 279 THR A CA 1
ATOM 2267 C C . THR A 1 279 ? -2.745 -11.675 -0.248 1.00 81.75 279 THR A C 1
ATOM 2269 O O . THR A 1 279 ? -3.918 -11.865 -0.587 1.00 81.75 279 THR A O 1
ATOM 2272 N N . PHE A 1 280 ? -2.309 -10.518 0.247 1.00 85.81 280 PHE A N 1
ATOM 2273 C CA . PHE A 1 280 ? -3.174 -9.378 0.573 1.00 85.81 280 PHE A CA 1
ATOM 2274 C C . PHE A 1 280 ? -2.729 -8.113 -0.150 1.00 85.81 280 PHE A C 1
ATOM 2276 O O . PHE A 1 280 ? -1.536 -7.910 -0.371 1.00 85.81 280 PHE A O 1
ATOM 2283 N N . SER A 1 281 ? -3.671 -7.238 -0.499 1.00 87.38 281 SER A N 1
ATOM 2284 C CA . SER A 1 281 ? -3.315 -5.874 -0.898 1.00 87.38 281 SER A CA 1
ATOM 2285 C C . SER A 1 281 ? -2.921 -5.029 0.323 1.00 87.38 281 SER A C 1
ATOM 2287 O O . SER A 1 281 ? -3.270 -5.334 1.468 1.00 87.38 281 SER A O 1
ATOM 2289 N N . VAL A 1 282 ? -2.219 -3.924 0.100 1.00 87.88 282 VAL A N 1
ATOM 2290 C CA . VAL A 1 282 ? -1.909 -2.903 1.104 1.00 87.88 282 VAL A CA 1
ATOM 2291 C C . VAL A 1 282 ? -3.200 -2.307 1.658 1.00 87.88 282 VAL A C 1
ATOM 2293 O O . VAL A 1 282 ? -3.294 -2.049 2.855 1.00 87.88 282 VAL A O 1
ATOM 2296 N N . GLN A 1 283 ? -4.232 -2.147 0.830 1.00 86.50 283 GLN A N 1
ATOM 2297 C CA . GLN A 1 283 ? -5.539 -1.670 1.282 1.00 86.50 283 GLN A CA 1
ATOM 2298 C C . GLN A 1 283 ? -6.230 -2.671 2.221 1.00 86.50 283 GLN A C 1
ATOM 2300 O O . GLN A 1 283 ? -6.681 -2.289 3.302 1.00 86.50 283 GLN A O 1
ATOM 2305 N N . GLN A 1 284 ? -6.238 -3.955 1.864 1.00 87.06 284 GLN A N 1
ATOM 2306 C CA . GLN A 1 284 ? -6.741 -5.034 2.720 1.00 87.06 284 GLN A CA 1
ATOM 2307 C C . GLN A 1 284 ? -5.965 -5.107 4.031 1.00 87.06 284 GLN A C 1
ATOM 2309 O O . GLN A 1 284 ? -6.549 -5.177 5.110 1.00 87.06 284 GLN A O 1
ATOM 2314 N N . THR A 1 285 ? -4.641 -5.004 3.948 1.00 92.81 285 THR A N 1
ATOM 2315 C CA . THR A 1 285 ? -3.773 -4.961 5.125 1.00 92.81 285 THR A CA 1
ATOM 2316 C C . THR A 1 285 ? -4.123 -3.759 6.000 1.00 92.81 285 THR A C 1
ATOM 2318 O O . THR A 1 285 ? -4.304 -3.918 7.202 1.00 92.81 285 THR A O 1
ATOM 2321 N N . SER A 1 286 ? -4.338 -2.574 5.418 1.00 91.25 286 SER A N 1
ATOM 2322 C CA . SER A 1 286 ? -4.790 -1.386 6.152 1.00 91.25 286 SER A CA 1
ATOM 2323 C C . SER A 1 286 ? -6.117 -1.622 6.879 1.00 91.25 286 SER A C 1
ATOM 2325 O O . SER A 1 286 ? -6.247 -1.249 8.046 1.00 91.25 286 SER A O 1
ATOM 2327 N N . ARG A 1 287 ? -7.088 -2.275 6.226 1.00 90.75 287 ARG A N 1
ATOM 2328 C CA . ARG A 1 287 ? -8.374 -2.642 6.838 1.00 90.75 287 ARG A CA 1
ATOM 2329 C C . ARG A 1 287 ? -8.174 -3.565 8.041 1.00 90.75 287 ARG A C 1
ATOM 2331 O O . ARG A 1 287 ? -8.749 -3.303 9.092 1.00 90.75 287 ARG A O 1
ATOM 2338 N N . LEU A 1 288 ? -7.327 -4.588 7.915 1.00 92.50 288 LEU A N 1
ATOM 2339 C CA . LEU A 1 288 ? -7.033 -5.527 9.002 1.00 92.50 288 LEU A CA 1
ATOM 2340 C C . LEU A 1 288 ? -6.320 -4.846 10.174 1.00 92.50 288 LEU A C 1
ATOM 2342 O O . LEU A 1 288 ? -6.688 -5.074 11.322 1.00 92.50 288 LEU A O 1
ATOM 2346 N N . LEU A 1 289 ? -5.347 -3.972 9.905 1.00 94.69 289 LEU A N 1
ATOM 2347 C CA . LEU A 1 289 ? -4.639 -3.221 10.948 1.00 94.69 289 LEU A CA 1
ATOM 2348 C C . LEU A 1 289 ? -5.582 -2.295 11.732 1.00 94.69 289 LEU A C 1
ATOM 2350 O O . LEU A 1 289 ? -5.450 -2.166 12.949 1.00 94.69 289 LEU A O 1
ATOM 2354 N N . LYS A 1 290 ? -6.582 -1.706 11.065 1.00 92.38 290 LYS A N 1
ATOM 2355 C CA . LYS A 1 290 ? -7.600 -0.848 11.697 1.00 92.38 290 LYS A CA 1
ATOM 2356 C C . LYS A 1 290 ? -8.546 -1.590 12.647 1.00 92.38 290 LYS A C 1
ATOM 2358 O O . LYS A 1 290 ? -9.222 -0.934 13.434 1.00 92.38 290 LYS A O 1
ATOM 2363 N N . LEU A 1 291 ? -8.566 -2.926 12.636 1.00 88.00 291 LEU A N 1
ATOM 2364 C CA . LEU A 1 291 ? -9.310 -3.722 13.623 1.00 88.00 291 LEU A CA 1
ATOM 2365 C C . LEU A 1 291 ? -8.657 -3.704 15.017 1.00 88.00 291 LEU A C 1
ATOM 2367 O O . LEU A 1 291 ? -9.258 -4.179 15.983 1.00 88.00 291 LEU A O 1
ATOM 2371 N N . PHE A 1 292 ? -7.434 -3.177 15.129 1.00 87.75 292 PHE A N 1
ATOM 2372 C CA . PHE A 1 292 ? -6.657 -3.149 16.362 1.00 87.75 292 PHE A CA 1
ATOM 2373 C C . PHE A 1 292 ? -6.409 -1.712 16.827 1.00 87.75 292 PHE A C 1
ATOM 2375 O O . PHE A 1 292 ? -6.033 -0.828 16.051 1.00 87.75 292 PHE A O 1
ATOM 2382 N N . SER A 1 293 ? -6.605 -1.485 18.125 1.00 81.06 293 SER A N 1
ATOM 2383 C CA . SER A 1 293 ? -6.459 -0.164 18.747 1.00 81.06 293 SER A CA 1
ATOM 2384 C C . SER A 1 293 ? -5.010 0.209 19.056 1.00 81.06 293 SER A C 1
ATOM 2386 O O . SER A 1 293 ? -4.710 1.391 19.150 1.00 81.06 293 SER A O 1
ATOM 2388 N N . TRP A 1 294 ? -4.127 -0.777 19.219 1.00 76.94 294 TRP A N 1
ATOM 2389 C CA . TRP A 1 294 ? -2.768 -0.589 19.721 1.00 76.94 294 TRP A CA 1
ATOM 2390 C C . TRP A 1 294 ? -1.721 -0.991 18.675 1.00 76.94 294 TRP A C 1
ATOM 2392 O O . TRP A 1 294 ? -1.867 -1.997 17.977 1.00 76.94 294 TRP A O 1
ATOM 2402 N N . ASP A 1 295 ? -0.631 -0.222 18.607 1.00 78.56 295 ASP A N 1
ATOM 2403 C CA . ASP A 1 295 ? 0.450 -0.419 17.632 1.00 78.56 295 ASP A CA 1
ATOM 2404 C C . ASP A 1 295 ? 1.148 -1.776 17.752 1.00 78.56 295 ASP A C 1
ATOM 2406 O O . ASP A 1 295 ? 1.586 -2.331 16.748 1.00 78.56 295 ASP A O 1
ATOM 2410 N N . LYS A 1 296 ? 1.236 -2.341 18.959 1.00 86.62 296 LYS A N 1
ATOM 2411 C CA . LYS A 1 296 ? 1.867 -3.648 19.176 1.00 86.62 296 LYS A CA 1
ATOM 2412 C C . LYS A 1 296 ? 1.153 -4.745 18.379 1.00 86.62 296 LYS A C 1
ATOM 2414 O O . LYS A 1 296 ? 1.788 -5.508 17.661 1.00 86.62 296 LYS A O 1
ATOM 2419 N N . GLU A 1 297 ? -0.167 -4.792 18.467 1.00 90.06 297 GLU A N 1
ATOM 2420 C CA . GLU A 1 297 ? -1.018 -5.738 17.759 1.00 90.06 297 GLU A CA 1
ATOM 2421 C C . GLU A 1 297 ? -0.984 -5.492 16.248 1.00 90.06 297 GLU A C 1
ATOM 2423 O O . GLU A 1 297 ? -0.905 -6.444 15.470 1.00 90.06 297 GLU A O 1
ATOM 2428 N N . ARG A 1 298 ? -0.984 -4.218 15.824 1.00 96.31 298 ARG A N 1
ATOM 2429 C CA . ARG A 1 298 ? -0.811 -3.845 14.411 1.00 96.31 298 ARG A CA 1
ATOM 2430 C C . ARG A 1 298 ? 0.523 -4.360 13.863 1.00 96.31 298 ARG A C 1
ATOM 2432 O O . ARG A 1 298 ? 0.551 -4.904 12.763 1.00 96.31 298 ARG A O 1
ATOM 2439 N N . LEU A 1 299 ? 1.612 -4.250 14.627 1.00 96.19 299 LEU A N 1
ATOM 2440 C CA . LEU A 1 299 ? 2.920 -4.781 14.233 1.00 96.19 299 LEU A CA 1
ATOM 2441 C C . LEU A 1 299 ? 2.885 -6.307 14.103 1.00 96.19 299 LEU A C 1
ATOM 2443 O O . LEU A 1 299 ? 3.353 -6.824 13.096 1.00 96.19 299 LEU A O 1
ATOM 2447 N N . GLU A 1 300 ? 2.273 -7.026 15.051 1.00 94.88 300 GLU A N 1
ATOM 2448 C CA . GLU A 1 300 ? 2.149 -8.492 14.978 1.00 94.88 300 GLU A CA 1
ATOM 2449 C C . GLU A 1 300 ? 1.390 -8.960 13.724 1.00 94.88 300 GLU A C 1
ATOM 2451 O O . GLU A 1 300 ? 1.767 -9.954 13.095 1.00 94.88 300 GLU A O 1
ATOM 2456 N N . VAL A 1 301 ? 0.335 -8.237 13.340 1.00 96.12 301 VAL A N 1
ATOM 2457 C CA . VAL A 1 301 ? -0.418 -8.494 12.104 1.00 96.12 301 VAL A CA 1
ATOM 2458 C C . VAL A 1 301 ? 0.414 -8.150 10.870 1.00 96.12 301 VAL A C 1
ATOM 2460 O O . VAL A 1 301 ? 0.472 -8.945 9.931 1.00 96.12 301 VAL A O 1
ATOM 2463 N N . LEU A 1 302 ? 1.090 -6.997 10.873 1.00 95.81 302 LEU A N 1
ATOM 2464 C CA . LEU A 1 302 ? 1.939 -6.570 9.765 1.00 95.81 302 LEU A CA 1
ATOM 2465 C C . LEU A 1 302 ? 3.070 -7.572 9.512 1.00 95.81 302 LEU A C 1
ATOM 2467 O O . LEU A 1 302 ? 3.310 -7.925 8.363 1.00 95.81 302 LEU A O 1
ATOM 2471 N N . THR A 1 303 ? 3.718 -8.085 10.561 1.00 95.50 303 THR A N 1
ATOM 2472 C CA . THR A 1 303 ? 4.755 -9.121 10.448 1.00 95.50 303 THR A CA 1
ATOM 2473 C C . THR A 1 303 ? 4.238 -10.378 9.752 1.00 95.50 303 THR A C 1
ATOM 2475 O O . THR A 1 303 ? 4.964 -10.977 8.964 1.00 95.50 303 THR A O 1
ATOM 2478 N N . ALA A 1 304 ? 2.991 -10.779 10.015 1.00 92.88 304 ALA A N 1
ATOM 2479 C CA . ALA A 1 304 ? 2.405 -11.960 9.388 1.00 92.88 304 ALA A CA 1
ATOM 2480 C C . ALA A 1 304 ? 2.082 -11.746 7.898 1.00 92.88 304 ALA A C 1
ATOM 2482 O O . ALA A 1 304 ? 2.220 -12.674 7.106 1.00 92.88 304 ALA A O 1
ATOM 2483 N N . ILE A 1 305 ? 1.654 -10.538 7.517 1.00 92.44 305 ILE A N 1
ATOM 2484 C CA . ILE A 1 305 ? 1.154 -10.247 6.165 1.00 92.44 305 ILE A CA 1
ATOM 2485 C C . ILE A 1 305 ? 2.243 -9.714 5.225 1.00 92.44 305 ILE A C 1
ATOM 2487 O O . ILE A 1 305 ? 2.203 -10.005 4.032 1.00 92.44 305 ILE A O 1
ATOM 2491 N N . ALA A 1 306 ? 3.215 -8.949 5.730 1.00 90.94 306 ALA A N 1
ATOM 2492 C CA . ALA A 1 306 ? 4.211 -8.241 4.921 1.00 90.94 306 ALA A CA 1
ATOM 2493 C C . ALA A 1 306 ? 4.940 -9.111 3.871 1.00 90.94 306 ALA A C 1
ATOM 2495 O O . ALA A 1 306 ? 5.106 -8.638 2.745 1.00 90.94 306 ALA A O 1
ATOM 2496 N N . PRO A 1 307 ? 5.318 -10.377 4.152 1.00 89.06 307 PRO A N 1
ATOM 2497 C CA . PRO A 1 307 ? 5.952 -11.240 3.149 1.00 89.06 307 PRO A CA 1
ATOM 2498 C C . PRO A 1 307 ? 5.040 -11.623 1.970 1.00 89.06 307 PRO A C 1
ATOM 2500 O O . PRO A 1 307 ? 5.525 -12.085 0.936 1.00 89.06 307 PRO A O 1
ATOM 2503 N N . HIS A 1 308 ? 3.725 -11.440 2.116 1.00 86.12 308 HIS A N 1
ATOM 2504 C CA . HIS A 1 308 ? 2.685 -11.905 1.200 1.00 86.12 308 HIS A CA 1
ATOM 2505 C C . HIS A 1 308 ? 1.838 -10.756 0.622 1.00 86.12 308 HIS A C 1
ATOM 2507 O O . HIS A 1 308 ? 0.672 -10.947 0.268 1.00 86.12 308 HIS A O 1
ATOM 2513 N N . LEU A 1 309 ? 2.408 -9.553 0.487 1.00 88.38 309 LEU A N 1
ATOM 2514 C CA . LEU A 1 309 ? 1.716 -8.420 -0.136 1.00 88.38 309 LEU A CA 1
ATOM 2515 C C . LEU A 1 309 ? 1.649 -8.544 -1.668 1.00 88.38 309 LEU A C 1
ATOM 2517 O O . LEU A 1 309 ? 2.596 -8.975 -2.324 1.00 88.38 309 LEU A O 1
ATOM 2521 N N . ARG A 1 310 ? 0.526 -8.128 -2.259 1.00 84.50 310 ARG A N 1
ATOM 2522 C CA . ARG A 1 310 ? 0.301 -8.089 -3.720 1.00 84.50 310 ARG A CA 1
ATOM 2523 C C . ARG A 1 310 ? 0.796 -6.800 -4.368 1.00 84.50 310 ARG A C 1
ATOM 2525 O O . ARG A 1 310 ? 1.182 -6.793 -5.522 1.00 84.50 310 ARG A O 1
ATOM 2532 N N . ASP A 1 311 ? 0.793 -5.710 -3.625 1.00 80.88 311 ASP A N 1
ATOM 2533 C CA . ASP A 1 311 ? 1.181 -4.377 -4.078 1.00 80.88 311 ASP A CA 1
ATOM 2534 C C . ASP A 1 311 ? 2.185 -3.768 -3.096 1.00 80.88 311 ASP A C 1
ATOM 2536 O O . ASP A 1 311 ? 2.062 -2.627 -2.659 1.00 80.88 311 ASP A O 1
ATOM 2540 N N . GLY A 1 312 ? 3.214 -4.542 -2.732 1.00 81.38 312 GLY A N 1
ATOM 2541 C CA . GLY A 1 312 ? 4.244 -4.139 -1.769 1.00 81.38 312 GLY A CA 1
ATOM 2542 C C . GLY A 1 312 ? 5.079 -2.914 -2.188 1.00 81.38 312 GLY A C 1
ATOM 2543 O O . GLY A 1 312 ? 5.729 -2.296 -1.342 1.00 81.38 312 GLY A O 1
ATOM 2544 N N . TYR A 1 313 ? 5.015 -2.484 -3.455 1.00 82.69 313 TYR A N 1
ATOM 2545 C CA . TYR A 1 313 ? 5.497 -1.165 -3.902 1.00 82.69 313 TYR A CA 1
ATOM 2546 C C . TYR A 1 313 ? 4.753 0.004 -3.227 1.00 82.69 313 TYR A C 1
ATOM 2548 O O . TYR A 1 313 ? 5.303 1.092 -3.090 1.00 82.69 313 TYR A O 1
ATOM 2556 N N . ASN A 1 314 ? 3.533 -0.228 -2.740 1.00 83.50 314 ASN A N 1
ATOM 2557 C CA . ASN A 1 314 ? 2.701 0.736 -2.026 1.00 83.50 314 ASN A CA 1
ATOM 2558 C C . ASN A 1 314 ? 2.760 0.580 -0.493 1.00 83.50 314 ASN A C 1
ATOM 2560 O O . ASN A 1 314 ? 2.048 1.266 0.242 1.00 83.50 314 ASN A O 1
ATOM 2564 N N . ALA A 1 315 ? 3.593 -0.332 0.020 1.00 85.25 315 ALA A N 1
ATOM 2565 C CA . ALA A 1 315 ? 3.580 -0.706 1.434 1.00 85.25 315 ALA A CA 1
ATOM 2566 C C . ALA A 1 315 ? 3.926 0.448 2.391 1.00 85.25 315 ALA A C 1
ATOM 2568 O O . ALA A 1 315 ? 3.564 0.389 3.564 1.00 85.25 315 ALA A O 1
ATOM 2569 N N . TYR A 1 316 ? 4.558 1.523 1.903 1.00 82.50 316 TYR A N 1
ATOM 2570 C CA . TYR A 1 316 ? 4.852 2.722 2.695 1.00 82.50 316 TYR A CA 1
ATOM 2571 C C . TYR A 1 316 ? 3.595 3.323 3.348 1.00 82.50 316 TYR A C 1
ATOM 2573 O O . TYR A 1 316 ? 3.677 3.824 4.465 1.00 82.50 316 TYR A O 1
ATOM 2581 N N . ARG A 1 317 ? 2.415 3.189 2.721 1.00 84.31 317 ARG A N 1
ATOM 2582 C CA . ARG A 1 317 ? 1.137 3.678 3.273 1.00 84.31 317 ARG A CA 1
ATOM 2583 C C . ARG A 1 317 ? 0.725 2.993 4.573 1.00 84.31 317 ARG A C 1
ATOM 2585 O O . ARG A 1 317 ? -0.081 3.534 5.322 1.00 84.31 317 ARG A O 1
ATOM 2592 N N . LEU A 1 318 ? 1.251 1.799 4.848 1.00 88.50 318 LEU A N 1
ATOM 2593 C CA . LEU A 1 318 ? 0.977 1.091 6.098 1.00 88.50 318 LEU A CA 1
ATOM 2594 C C . LEU A 1 318 ? 1.686 1.745 7.289 1.00 88.50 318 LEU A C 1
ATOM 2596 O O . LEU A 1 318 ? 1.234 1.578 8.416 1.00 88.50 318 LEU A O 1
ATOM 2600 N N . ILE A 1 319 ? 2.760 2.506 7.051 1.00 86.38 319 ILE A N 1
ATOM 2601 C CA . ILE A 1 319 ? 3.534 3.180 8.105 1.00 86.38 319 ILE A CA 1
ATOM 2602 C C . ILE A 1 319 ? 2.684 4.259 8.794 1.00 86.38 319 ILE A C 1
ATOM 2604 O O . ILE A 1 319 ? 2.789 4.447 10.004 1.00 86.38 319 ILE A O 1
ATOM 2608 N N . ASP A 1 320 ? 1.796 4.925 8.055 1.00 84.25 320 ASP A N 1
ATOM 2609 C CA . ASP A 1 320 ? 0.943 5.999 8.582 1.00 84.25 320 ASP A CA 1
ATOM 2610 C C . ASP A 1 320 ? -0.178 5.498 9.502 1.00 84.25 320 ASP A C 1
ATOM 2612 O O . ASP A 1 320 ? -0.868 6.294 10.131 1.00 84.25 320 ASP A O 1
ATOM 2616 N N . LEU A 1 321 ? -0.350 4.177 9.610 1.00 85.19 321 LEU A N 1
ATOM 2617 C CA . LEU A 1 321 ? -1.321 3.541 10.503 1.00 85.19 321 LEU A CA 1
ATOM 2618 C C . LEU A 1 321 ? -0.769 3.296 11.912 1.00 85.19 321 LEU A C 1
ATOM 2620 O O . LEU A 1 321 ? -1.475 2.724 12.742 1.00 85.19 321 LEU A O 1
ATOM 2624 N N . PHE A 1 322 ? 0.480 3.678 12.171 1.00 83.25 322 PHE A N 1
ATOM 2625 C CA . PHE A 1 322 ? 1.103 3.574 13.486 1.00 83.25 322 PHE A CA 1
ATOM 2626 C C . PHE A 1 322 ? 1.166 4.943 14.150 1.00 83.25 322 PHE A C 1
ATOM 2628 O O . PHE A 1 322 ? 1.513 5.939 13.512 1.00 83.25 322 PHE A O 1
ATOM 2635 N N . ASP A 1 323 ? 0.862 4.987 15.439 1.00 78.25 323 ASP A N 1
ATOM 2636 C CA . ASP A 1 323 ? 0.774 6.231 16.199 1.00 78.25 323 ASP A CA 1
ATOM 2637 C C . ASP A 1 323 ? 2.160 6.654 16.718 1.00 78.25 323 ASP A C 1
ATOM 2639 O O . ASP A 1 323 ? 2.558 7.818 16.613 1.00 78.25 323 ASP A O 1
ATOM 2643 N N . PHE A 1 324 ? 2.949 5.697 17.222 1.00 70.38 324 PHE A N 1
ATOM 2644 C CA . PHE A 1 324 ? 4.248 5.963 17.842 1.00 70.38 324 PHE A CA 1
ATOM 2645 C C . PHE A 1 324 ? 5.419 5.862 16.855 1.00 70.38 324 PHE A C 1
ATOM 2647 O O . PHE A 1 324 ? 5.507 4.939 16.045 1.00 70.38 324 PHE A O 1
ATOM 2654 N N . MET A 1 325 ? 6.409 6.755 16.989 1.00 67.94 325 MET A N 1
ATOM 2655 C CA . MET A 1 325 ? 7.606 6.770 16.130 1.00 67.94 325 MET A CA 1
ATOM 2656 C C . MET A 1 325 ? 8.377 5.445 16.129 1.00 67.94 325 MET A C 1
ATOM 2658 O O . MET A 1 325 ? 8.764 4.969 15.064 1.00 67.94 325 MET A O 1
ATOM 2662 N N . HIS A 1 326 ? 8.538 4.812 17.294 1.00 74.75 326 HIS A N 1
ATOM 2663 C CA . HIS A 1 326 ? 9.181 3.499 17.388 1.00 74.75 326 HIS A CA 1
ATOM 2664 C C . HIS A 1 326 ? 8.411 2.425 16.599 1.00 74.75 326 HIS A C 1
ATOM 2666 O O . HIS A 1 326 ? 9.016 1.588 15.936 1.00 74.75 326 HIS A O 1
ATOM 2672 N N . ALA A 1 327 ? 7.074 2.454 16.629 1.00 76.19 327 ALA A N 1
ATOM 2673 C CA . ALA A 1 327 ? 6.255 1.514 15.870 1.00 76.19 327 ALA A CA 1
ATOM 2674 C C . ALA A 1 327 ? 6.336 1.776 14.359 1.00 76.19 327 ALA A C 1
ATOM 2676 O O . ALA A 1 327 ? 6.468 0.831 13.587 1.00 76.19 327 ALA A O 1
ATOM 2677 N N . LYS A 1 328 ? 6.370 3.046 13.931 1.00 83.12 328 LYS A N 1
ATOM 2678 C CA . LYS A 1 328 ? 6.637 3.413 12.528 1.00 83.12 328 LYS A CA 1
ATOM 2679 C C . LYS A 1 328 ? 7.986 2.882 12.041 1.00 83.12 328 LYS A C 1
ATOM 2681 O O . LYS A 1 328 ? 8.106 2.436 10.904 1.00 83.12 328 LYS A O 1
ATOM 2686 N N . GLU A 1 329 ? 9.008 2.934 12.886 1.00 80.94 329 GLU A N 1
ATOM 2687 C CA . GLU A 1 329 ? 10.352 2.461 12.557 1.00 80.94 329 GLU A CA 1
ATOM 2688 C C . GLU A 1 329 ? 10.449 0.930 12.520 1.00 80.94 329 GLU A C 1
ATOM 2690 O O . GLU A 1 329 ? 11.078 0.374 11.619 1.00 80.94 329 GLU A O 1
ATOM 2695 N N . GLU A 1 330 ? 9.759 0.238 13.427 1.00 85.50 330 GLU A N 1
ATOM 2696 C CA . GLU A 1 330 ? 9.604 -1.218 13.366 1.00 85.50 330 GLU A CA 1
ATOM 2697 C C . GLU A 1 330 ? 8.832 -1.645 12.108 1.00 85.50 330 GLU A C 1
ATOM 2699 O O . GLU A 1 330 ? 9.264 -2.546 11.393 1.00 85.50 330 GLU A O 1
ATOM 2704 N N . ALA A 1 331 ? 7.744 -0.948 11.767 1.00 89.06 331 ALA A N 1
ATOM 2705 C CA . ALA A 1 331 ? 6.988 -1.191 10.542 1.00 89.06 331 ALA A CA 1
ATOM 2706 C C . ALA A 1 331 ? 7.858 -1.005 9.289 1.00 89.06 331 ALA A C 1
ATOM 2708 O O . ALA A 1 331 ? 7.808 -1.832 8.381 1.00 89.06 331 ALA A O 1
ATOM 2709 N N . ARG A 1 332 ? 8.717 0.025 9.249 1.00 86.50 332 ARG A N 1
ATOM 2710 C CA . ARG A 1 332 ? 9.706 0.199 8.169 1.00 86.50 332 ARG A CA 1
ATOM 2711 C C . ARG A 1 332 ? 10.653 -0.988 8.063 1.00 86.50 332 ARG A C 1
ATOM 2713 O O . ARG A 1 332 ? 10.888 -1.462 6.955 1.00 86.50 332 ARG A O 1
ATOM 2720 N N . ARG A 1 333 ? 11.162 -1.486 9.194 1.00 87.50 333 ARG A N 1
ATOM 2721 C CA . ARG A 1 333 ? 12.034 -2.668 9.224 1.00 87.50 333 ARG A CA 1
ATOM 2722 C C . ARG A 1 333 ? 11.317 -3.915 8.712 1.00 87.50 333 ARG A C 1
ATOM 2724 O O . ARG A 1 333 ? 11.856 -4.585 7.838 1.00 87.50 333 ARG A O 1
ATOM 2731 N N . ILE A 1 334 ? 10.091 -4.174 9.173 1.00 89.69 334 ILE A N 1
ATOM 2732 C CA . ILE A 1 334 ? 9.257 -5.294 8.699 1.00 89.69 334 ILE A CA 1
ATOM 2733 C C . ILE A 1 334 ? 9.027 -5.212 7.183 1.00 89.69 334 ILE A C 1
ATOM 2735 O O . ILE A 1 334 ? 9.070 -6.226 6.491 1.00 89.69 334 ILE A O 1
ATOM 2739 N N . LEU A 1 335 ? 8.809 -4.006 6.659 1.00 86.44 335 LEU A N 1
ATOM 2740 C CA . LEU A 1 335 ? 8.552 -3.762 5.239 1.00 86.44 335 LEU A CA 1
ATOM 2741 C C . LEU A 1 335 ? 9.826 -3.681 4.376 1.00 86.44 335 LEU A C 1
ATOM 2743 O O . LEU A 1 335 ? 9.725 -3.502 3.163 1.00 86.44 335 LEU A O 1
ATOM 2747 N N . GLY A 1 336 ? 11.015 -3.821 4.972 1.00 79.62 336 GLY A N 1
ATOM 2748 C CA . GLY A 1 336 ? 12.293 -3.788 4.256 1.00 79.62 336 GLY A CA 1
ATOM 2749 C C . GLY A 1 336 ? 12.760 -2.388 3.843 1.00 79.62 336 GLY A C 1
ATOM 2750 O O . GLY A 1 336 ? 13.630 -2.262 2.988 1.00 79.62 336 GLY A O 1
ATOM 2751 N N . PHE A 1 337 ? 12.213 -1.330 4.447 1.00 76.88 337 PHE A N 1
ATOM 2752 C CA . PHE A 1 337 ? 12.650 0.057 4.261 1.00 76.88 337 PHE A CA 1
ATOM 2753 C C . PHE A 1 337 ? 13.750 0.417 5.277 1.00 76.88 337 PHE A C 1
ATOM 2755 O O . PHE A 1 337 ? 13.566 1.290 6.125 1.00 76.88 337 PHE A O 1
ATOM 2762 N N . THR A 1 338 ? 14.880 -0.292 5.276 1.00 57.78 338 THR A N 1
ATOM 2763 C CA . THR A 1 338 ? 16.012 0.041 6.161 1.00 57.78 338 THR A CA 1
ATOM 2764 C C . THR A 1 338 ? 16.879 1.156 5.582 1.00 57.78 338 THR A C 1
ATOM 2766 O O . THR A 1 338 ? 17.170 1.175 4.390 1.00 57.78 338 THR A O 1
ATOM 2769 N N . GLN A 1 339 ? 17.318 2.063 6.456 1.00 50.72 339 GLN A N 1
ATOM 2770 C CA . GLN A 1 339 ? 17.966 3.340 6.138 1.00 50.72 339 GLN A CA 1
ATOM 2771 C C . GLN A 1 339 ? 19.468 3.241 5.802 1.00 50.72 339 GLN A C 1
ATOM 2773 O O . GLN A 1 339 ? 20.110 4.272 5.627 1.00 50.72 339 GLN A O 1
ATOM 2778 N N . ASP A 1 340 ? 20.036 2.037 5.688 1.00 41.62 340 ASP A N 1
ATOM 2779 C CA . ASP A 1 340 ? 21.485 1.859 5.568 1.00 41.62 340 ASP A CA 1
ATOM 2780 C C . ASP A 1 340 ? 21.885 1.002 4.357 1.00 41.62 340 ASP A C 1
ATOM 2782 O O . ASP A 1 340 ? 22.068 -0.210 4.450 1.00 41.62 340 ASP A O 1
ATOM 2786 N N . ARG A 1 341 ? 22.014 1.668 3.201 1.00 38.81 341 ARG A N 1
ATOM 2787 C CA . ARG A 1 341 ? 22.996 1.350 2.150 1.00 38.81 341 ARG A CA 1
ATOM 2788 C C . ARG A 1 341 ? 23.461 2.645 1.495 1.00 38.81 341 ARG A C 1
ATOM 2790 O O . ARG A 1 341 ? 22.961 3.100 0.468 1.00 38.81 341 ARG A O 1
ATOM 2797 N N . SER A 1 342 ? 24.452 3.235 2.142 1.00 34.00 342 SER A N 1
ATOM 2798 C CA . SER A 1 342 ? 25.306 4.301 1.634 1.00 34.00 342 SER A CA 1
ATOM 2799 C C . SER A 1 342 ? 25.933 3.926 0.276 1.00 34.00 342 SER A C 1
ATOM 2801 O O . SER A 1 342 ? 27.002 3.331 0.256 1.00 34.00 342 SER A O 1
ATOM 2803 N N . SER A 1 343 ? 25.284 4.249 -0.856 1.00 34.91 343 SER A N 1
ATOM 2804 C CA . SER A 1 343 ? 25.978 4.469 -2.147 1.00 34.91 343 SER A CA 1
ATOM 2805 C C . SER A 1 343 ? 25.192 5.206 -3.249 1.00 34.91 343 SER A C 1
ATOM 2807 O O . SER A 1 343 ? 25.808 5.559 -4.250 1.00 34.91 343 SER A O 1
ATOM 2809 N N . TYR A 1 344 ? 23.893 5.504 -3.120 1.00 39.06 344 TYR A N 1
ATOM 2810 C CA . TYR A 1 344 ? 23.178 6.266 -4.166 1.00 39.06 344 TYR A CA 1
ATOM 2811 C C . TYR A 1 344 ? 22.297 7.358 -3.566 1.00 39.06 344 TYR A C 1
ATOM 2813 O O . TYR A 1 344 ? 21.068 7.321 -3.550 1.00 39.06 344 TYR A O 1
ATOM 2821 N N . GLY A 1 345 ? 22.986 8.372 -3.044 1.00 39.72 345 GLY A N 1
ATOM 2822 C CA . GLY A 1 345 ? 22.385 9.651 -2.724 1.00 39.72 345 GLY A CA 1
ATOM 2823 C C . GLY A 1 345 ? 21.795 10.302 -3.977 1.00 39.72 345 GLY A C 1
ATOM 2824 O O . GLY A 1 345 ? 22.449 10.378 -5.015 1.00 39.72 345 GLY A O 1
ATOM 2825 N N . ARG A 1 346 ? 20.584 10.846 -3.800 1.00 37.12 346 ARG A N 1
ATOM 2826 C CA . ARG A 1 346 ? 19.873 11.847 -4.624 1.00 37.12 346 ARG A CA 1
ATOM 2827 C C . ARG A 1 346 ? 18.693 11.370 -5.492 1.00 37.12 346 ARG A C 1
ATOM 2829 O O . ARG A 1 346 ? 17.886 12.229 -5.839 1.00 37.12 346 ARG A O 1
ATOM 2836 N N . SER A 1 347 ? 18.493 10.073 -5.739 1.00 33.22 347 SER A N 1
ATOM 2837 C CA . SER A 1 347 ? 17.349 9.598 -6.560 1.00 33.22 347 SER A CA 1
ATOM 2838 C C . SER A 1 347 ? 16.209 8.964 -5.750 1.00 33.22 347 SER A C 1
ATOM 2840 O O . SER A 1 347 ? 15.047 9.175 -6.070 1.00 33.22 347 SER A O 1
ATOM 2842 N N . PHE A 1 348 ? 16.510 8.275 -4.645 1.00 38.06 348 PHE A N 1
ATOM 2843 C CA . PHE A 1 348 ? 15.495 7.583 -3.828 1.00 38.06 348 PHE A CA 1
ATOM 2844 C C . PHE A 1 348 ? 14.815 8.452 -2.758 1.00 38.06 348 PHE A C 1
ATOM 2846 O O . PHE A 1 348 ? 13.827 8.041 -2.155 1.00 38.06 348 PHE A O 1
ATOM 2853 N N . SER A 1 349 ? 15.307 9.675 -2.535 1.00 35.47 349 SER A N 1
ATOM 2854 C CA . SER A 1 349 ? 14.723 10.614 -1.566 1.00 35.47 349 SER A CA 1
ATOM 2855 C C . SER A 1 349 ? 13.774 11.639 -2.195 1.00 35.47 349 SER A C 1
ATOM 2857 O O . SER A 1 349 ? 13.277 12.495 -1.477 1.00 35.47 349 SER A O 1
ATOM 2859 N N . ARG A 1 350 ? 13.528 11.581 -3.513 1.00 36.84 350 ARG A N 1
ATOM 2860 C CA . ARG A 1 350 ? 12.717 12.573 -4.245 1.00 36.84 350 ARG A CA 1
ATOM 2861 C C . ARG A 1 350 ? 11.299 12.076 -4.581 1.00 36.84 350 ARG A C 1
ATOM 2863 O O . ARG A 1 350 ? 10.735 12.515 -5.572 1.00 36.84 350 ARG A O 1
ATOM 2870 N N . GLY A 1 351 ? 10.744 11.121 -3.827 1.00 36.53 351 GLY A N 1
ATOM 2871 C CA . GLY A 1 351 ? 9.420 10.594 -4.191 1.00 36.53 351 GLY A CA 1
ATOM 2872 C C . GLY A 1 351 ? 8.547 9.955 -3.117 1.00 36.53 351 GLY A C 1
ATOM 2873 O O . GLY A 1 351 ? 7.337 9.959 -3.296 1.00 36.53 351 GLY A O 1
ATOM 2874 N N . ILE A 1 352 ? 9.077 9.390 -2.021 1.00 40.16 352 ILE A N 1
ATOM 2875 C CA . ILE A 1 352 ? 8.230 8.486 -1.201 1.00 40.16 352 ILE A CA 1
ATOM 2876 C C . ILE A 1 352 ? 8.201 8.805 0.306 1.00 40.16 352 ILE A C 1
ATOM 2878 O O . ILE A 1 352 ? 7.274 8.392 0.995 1.00 40.16 352 ILE A O 1
ATOM 2882 N N . GLY A 1 353 ? 9.131 9.603 0.841 1.00 37.16 353 GLY A N 1
ATOM 2883 C CA . GLY A 1 353 ? 9.183 9.890 2.288 1.00 37.16 353 GLY A CA 1
ATOM 2884 C C . GLY A 1 353 ? 9.128 11.368 2.669 1.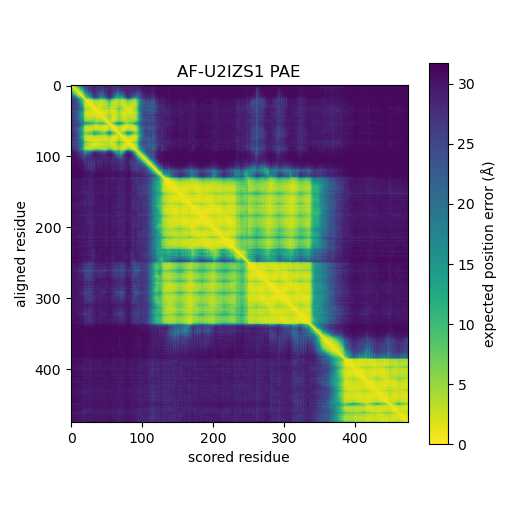00 37.16 353 GLY A C 1
ATOM 2885 O O . GLY A 1 353 ? 8.437 11.722 3.622 1.00 37.16 353 GLY A O 1
ATOM 2886 N N . SER A 1 354 ? 9.835 12.232 1.934 1.00 37.53 354 SER A N 1
ATOM 2887 C CA . SER A 1 354 ? 9.820 13.674 2.195 1.00 37.53 354 SER A CA 1
ATOM 2888 C C . SER A 1 354 ? 8.576 14.314 1.608 1.00 37.53 354 SER A C 1
ATOM 2890 O O . SER A 1 354 ? 7.891 15.007 2.331 1.00 37.53 354 SER A O 1
ATOM 2892 N N . ASP A 1 355 ? 8.200 14.009 0.366 1.00 42.47 355 ASP A N 1
ATOM 2893 C CA . ASP A 1 355 ? 7.131 14.758 -0.297 1.00 42.47 355 ASP A CA 1
ATOM 2894 C C . ASP A 1 355 ? 5.737 14.442 0.238 1.00 42.47 355 ASP A C 1
ATOM 2896 O O . ASP A 1 355 ? 4.915 15.336 0.234 1.00 42.47 355 ASP A O 1
ATOM 2900 N N . ILE A 1 356 ? 5.446 13.248 0.768 1.00 42.47 356 ILE A N 1
ATOM 2901 C CA . ILE A 1 356 ? 4.124 12.974 1.364 1.00 42.47 356 ILE A CA 1
ATOM 2902 C C . ILE A 1 356 ? 4.068 13.452 2.807 1.00 42.47 356 ILE A C 1
ATOM 2904 O O . ILE A 1 356 ? 3.082 14.066 3.170 1.00 42.47 356 ILE A O 1
ATOM 2908 N N . GLN A 1 357 ? 5.097 13.253 3.636 1.00 38.41 357 GLN A N 1
ATOM 2909 C CA . GLN A 1 357 ? 5.069 13.802 4.994 1.00 38.41 357 GLN A CA 1
ATOM 2910 C C . GLN A 1 357 ? 5.216 15.322 4.967 1.00 38.41 357 GLN A C 1
ATOM 2912 O O . GLN A 1 357 ? 4.598 15.991 5.776 1.00 38.41 357 GLN A O 1
ATOM 2917 N N . GLU A 1 358 ? 5.976 15.892 4.035 1.00 40.09 358 GLU A N 1
ATOM 2918 C CA . GLU A 1 358 ? 6.063 17.331 3.824 1.00 40.09 358 GLU A CA 1
ATOM 2919 C C . GLU A 1 358 ? 4.817 17.845 3.131 1.00 40.09 358 GLU A C 1
ATOM 2921 O O . GLU A 1 358 ? 4.332 18.840 3.612 1.00 40.09 358 GLU A O 1
ATOM 2926 N N . GLN A 1 359 ? 4.193 17.171 2.156 1.00 40.56 359 GLN A N 1
ATOM 2927 C CA . GLN A 1 359 ? 2.874 17.577 1.645 1.00 40.56 359 GLN A CA 1
ATOM 2928 C C . GLN A 1 359 ? 1.754 17.352 2.650 1.00 40.56 359 GLN A C 1
ATOM 2930 O O . GLN A 1 359 ? 0.820 18.119 2.626 1.00 40.56 359 GLN A O 1
ATOM 2935 N N . VAL A 1 360 ? 1.806 16.376 3.551 1.00 42.03 360 VAL A N 1
ATOM 2936 C CA . VAL A 1 360 ? 0.809 16.152 4.616 1.00 42.03 360 VAL A CA 1
ATOM 2937 C C . VAL A 1 360 ? 1.088 17.059 5.803 1.00 42.03 360 VAL A C 1
ATOM 2939 O O . VAL A 1 360 ? 0.149 17.488 6.451 1.00 42.03 360 VAL A O 1
ATOM 2942 N N . ASN A 1 361 ? 2.340 17.437 6.055 1.00 46.50 361 ASN A N 1
ATOM 2943 C CA . ASN A 1 361 ? 2.700 18.488 7.001 1.00 46.50 361 ASN A CA 1
ATOM 2944 C C . ASN A 1 361 ? 2.521 19.871 6.384 1.00 46.50 361 ASN A C 1
ATOM 2946 O O . ASN A 1 361 ? 2.399 20.810 7.136 1.00 46.50 361 ASN A O 1
ATOM 2950 N N . GLU A 1 362 ? 2.541 20.041 5.067 1.00 46.62 362 GLU A N 1
ATOM 2951 C CA . GLU A 1 362 ? 2.345 21.298 4.333 1.00 46.62 362 GLU A CA 1
ATOM 2952 C C . GLU A 1 362 ? 0.863 21.476 4.065 1.00 46.62 362 GLU A C 1
ATOM 2954 O O . GLU A 1 362 ? 0.375 22.571 4.225 1.00 46.62 362 GLU A O 1
ATOM 2959 N N . VAL A 1 363 ? 0.120 20.421 3.735 1.00 49.59 363 VAL A N 1
ATOM 2960 C CA . VAL A 1 363 ? -1.347 20.367 3.747 1.00 49.59 363 VAL A CA 1
ATOM 2961 C C . VAL A 1 363 ? -1.823 20.395 5.184 1.00 49.59 363 VAL A C 1
ATOM 2963 O O . VAL A 1 363 ? -2.797 21.057 5.448 1.00 49.59 363 VAL A O 1
ATOM 2966 N N . GLY A 1 364 ? -1.119 19.792 6.134 1.00 45.56 364 GLY A N 1
ATOM 2967 C CA . GLY A 1 364 ? -1.383 19.896 7.567 1.00 45.56 364 GLY A CA 1
ATOM 2968 C C . GLY A 1 364 ? -1.110 21.301 8.076 1.00 45.56 364 GLY A C 1
ATOM 2969 O O . GLY A 1 364 ? -1.994 21.875 8.673 1.00 45.56 364 GLY A O 1
ATOM 2970 N N . ARG A 1 365 ? 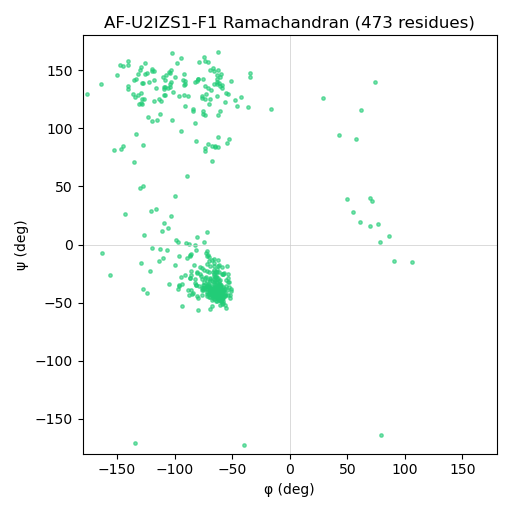0.029 21.917 7.734 1.00 61.12 365 ARG A N 1
ATOM 2971 C CA . ARG A 1 365 ? 0.363 23.321 8.033 1.00 61.12 365 ARG A CA 1
ATOM 2972 C C . ARG A 1 365 ? -0.482 24.294 7.232 1.00 61.12 365 ARG A C 1
ATOM 2974 O O . ARG A 1 365 ? -0.716 25.377 7.729 1.00 61.12 365 ARG A O 1
ATOM 2981 N N . ARG A 1 366 ? -0.955 23.961 6.027 1.00 57.41 366 ARG A N 1
ATOM 2982 C CA . ARG A 1 366 ? -1.872 24.784 5.220 1.00 57.41 366 ARG A CA 1
ATOM 2983 C C . ARG A 1 366 ? -3.299 24.606 5.665 1.00 57.41 366 ARG A C 1
ATOM 2985 O O . ARG A 1 366 ? -3.998 25.587 5.620 1.00 57.41 366 ARG A O 1
ATOM 2992 N N . ILE A 1 367 ? -3.736 23.432 6.099 1.00 51.41 367 ILE A N 1
ATOM 2993 C CA . ILE A 1 367 ? -5.044 23.208 6.716 1.00 51.41 367 ILE A CA 1
ATOM 2994 C C . ILE A 1 367 ? -5.013 23.821 8.098 1.00 51.41 367 ILE A C 1
ATOM 2996 O O . ILE A 1 367 ? -5.952 24.493 8.436 1.00 51.41 367 ILE A O 1
ATOM 3000 N N . GLU A 1 368 ? -3.944 23.699 8.873 1.00 47.62 368 GLU A N 1
ATOM 3001 C CA . GLU A 1 368 ? -3.781 24.335 10.178 1.00 47.62 368 GLU A CA 1
ATOM 3002 C C . GLU A 1 368 ? -3.568 25.841 10.028 1.00 47.62 368 GLU A C 1
ATOM 3004 O O . GLU A 1 368 ? -4.120 26.590 10.808 1.00 47.62 368 GLU A O 1
ATOM 3009 N N . SER A 1 369 ? -2.890 26.329 8.985 1.00 57.97 369 SER A N 1
ATOM 3010 C CA . SER A 1 369 ? -2.792 27.758 8.649 1.00 57.97 369 SER A CA 1
ATOM 3011 C C . SER A 1 369 ? -4.077 28.284 8.031 1.00 57.97 369 SER A C 1
ATOM 3013 O O . SER A 1 369 ? -4.436 29.402 8.341 1.00 57.97 369 SER A O 1
ATOM 3015 N N . GLN A 1 370 ? -4.818 27.506 7.241 1.00 53.81 370 GLN A N 1
ATOM 3016 C CA . GLN A 1 370 ? -6.142 27.857 6.721 1.00 53.81 370 GLN A CA 1
ATOM 3017 C C . GLN A 1 370 ? -7.211 27.692 7.786 1.00 53.81 370 GLN A C 1
ATOM 3019 O O . GLN A 1 370 ? -8.190 28.400 7.711 1.00 53.81 370 GLN A O 1
ATOM 3024 N N . MET A 1 371 ? -7.050 26.818 8.777 1.00 44.16 371 MET A N 1
ATOM 3025 C CA . MET A 1 371 ? -7.928 26.635 9.933 1.00 44.16 371 MET A CA 1
ATOM 3026 C C . MET A 1 371 ? -7.558 27.602 11.040 1.00 44.16 371 MET A C 1
ATOM 3028 O O . MET A 1 371 ? -8.446 27.945 11.795 1.00 44.16 371 MET A O 1
ATOM 3032 N N . ASN A 1 372 ? -6.313 28.071 11.131 1.00 53.75 372 ASN A N 1
ATOM 3033 C CA . ASN A 1 372 ? -5.891 29.175 11.990 1.00 53.75 372 ASN A CA 1
ATOM 3034 C C . ASN A 1 372 ? -6.188 30.511 11.321 1.00 53.75 372 ASN A C 1
ATOM 3036 O O . ASN A 1 372 ? -6.603 31.408 12.018 1.00 53.75 372 ASN A O 1
ATOM 3040 N N . GLN A 1 373 ? -6.123 30.643 9.995 1.00 56.12 373 GLN A N 1
ATOM 3041 C CA . GLN A 1 373 ? -6.655 31.792 9.257 1.00 56.12 373 GLN A CA 1
ATOM 3042 C C . GLN A 1 373 ? -8.175 31.744 9.193 1.00 56.12 373 GLN A C 1
ATOM 3044 O O . GLN A 1 373 ? -8.788 32.796 9.255 1.00 56.12 373 GLN A O 1
ATOM 3049 N N . ALA A 1 374 ? -8.813 30.574 9.094 1.00 47.19 374 ALA A N 1
ATOM 3050 C CA . ALA A 1 374 ? -10.265 30.414 9.192 1.00 47.19 374 ALA A CA 1
ATOM 3051 C C . ALA A 1 374 ? -10.727 30.547 10.635 1.00 47.19 374 ALA A C 1
ATOM 3053 O O . ALA A 1 374 ? -11.804 31.070 10.841 1.00 47.19 374 ALA A O 1
ATOM 3054 N N . ARG A 1 375 ? -9.926 30.149 11.633 1.00 48.31 375 ARG A N 1
ATOM 3055 C CA . ARG A 1 375 ? -10.176 30.452 13.044 1.00 48.31 375 ARG A CA 1
ATOM 3056 C C . ARG A 1 375 ? -9.974 31.921 13.275 1.00 48.31 375 ARG A C 1
ATOM 3058 O O . ARG A 1 375 ? -10.941 32.508 13.664 1.00 48.31 375 ARG A O 1
ATOM 3065 N N . GLU A 1 376 ? -8.843 32.537 12.957 1.00 49.38 376 GLU A N 1
ATOM 3066 C CA . GLU A 1 376 ? -8.600 33.979 13.098 1.00 49.38 376 GLU A CA 1
ATOM 3067 C C . GLU A 1 376 ? -9.572 34.825 12.277 1.00 49.38 376 GLU A C 1
ATOM 3069 O O . GLU A 1 376 ? -9.991 35.872 12.749 1.00 49.38 376 GLU A O 1
ATOM 3074 N N . SER A 1 377 ? -9.984 34.398 11.081 1.00 48.75 377 SER A N 1
ATOM 3075 C CA . SER A 1 377 ? -11.056 35.059 10.327 1.00 48.75 377 SER A CA 1
ATOM 3076 C C . SER A 1 377 ? -12.432 34.739 10.893 1.00 48.75 377 SER A C 1
ATOM 3078 O O . SER A 1 377 ? -13.267 35.628 10.859 1.00 48.75 377 SER A O 1
ATOM 3080 N N . ALA A 1 378 ? -12.659 33.573 11.506 1.00 43.22 378 ALA A N 1
ATOM 3081 C CA . ALA A 1 378 ? -13.843 33.282 12.312 1.00 43.22 378 ALA A CA 1
ATOM 3082 C C . ALA A 1 378 ? -13.826 34.016 13.661 1.00 43.22 378 ALA A C 1
ATOM 3084 O O . ALA A 1 378 ? -14.902 34.343 14.135 1.00 43.22 378 ALA A O 1
ATOM 3085 N N . THR A 1 379 ? -12.670 34.344 14.251 1.00 46.44 379 THR A N 1
ATOM 3086 C CA . THR A 1 379 ? -12.480 35.143 15.470 1.00 46.44 379 THR A CA 1
ATOM 3087 C C . THR A 1 379 ? -12.693 36.612 15.123 1.00 46.44 379 THR A C 1
ATOM 3089 O O . THR A 1 379 ? -13.470 37.287 15.778 1.00 46.44 379 THR A O 1
ATOM 3092 N N . ARG A 1 380 ? -12.141 37.086 13.995 1.00 47.06 380 ARG A N 1
ATOM 3093 C CA . ARG A 1 380 ? -12.417 38.417 13.420 1.00 47.06 380 ARG A CA 1
ATOM 3094 C C . ARG A 1 380 ? -13.860 38.541 12.900 1.00 47.06 380 ARG A C 1
ATOM 3096 O O . ARG A 1 380 ? -14.432 39.625 12.965 1.00 47.06 380 ARG A O 1
ATOM 3103 N N . MET A 1 381 ? -14.481 37.464 12.405 1.00 40.81 381 MET A N 1
ATOM 3104 C CA . MET A 1 381 ? -15.907 37.416 12.031 1.00 40.81 381 MET A CA 1
ATOM 3105 C C . MET A 1 381 ? -16.808 37.330 13.264 1.00 40.81 381 MET A C 1
ATOM 3107 O O . MET A 1 381 ? -17.855 37.972 13.271 1.00 40.81 381 MET A O 1
ATOM 3111 N N . THR A 1 382 ? -16.430 36.595 14.313 1.00 46.16 382 THR A N 1
ATOM 3112 C CA . THR A 1 382 ? -17.194 36.559 15.572 1.00 46.16 382 THR A CA 1
ATOM 3113 C C . THR A 1 382 ? -17.089 37.890 16.304 1.00 46.16 382 THR A C 1
ATOM 3115 O O . THR A 1 382 ? -18.126 38.394 16.706 1.00 46.16 382 THR A O 1
ATOM 3118 N N . GLU A 1 383 ? -15.928 38.552 16.341 1.00 45.38 383 GLU A N 1
ATOM 3119 C CA . GLU A 1 383 ? -15.784 39.929 16.848 1.00 45.38 383 GLU A CA 1
ATOM 3120 C C . GLU A 1 383 ? -16.564 40.958 16.014 1.00 45.38 383 GLU A C 1
ATOM 3122 O O . GLU A 1 383 ? -17.164 41.877 16.575 1.00 45.38 383 GLU A O 1
ATOM 3127 N N . ARG A 1 384 ? -16.641 40.785 14.683 1.00 47.09 384 ARG A N 1
ATOM 3128 C CA . ARG A 1 384 ? -17.533 41.600 13.838 1.00 47.09 384 ARG A CA 1
ATOM 3129 C C . ARG A 1 384 ? -19.008 41.402 14.184 1.00 47.09 384 ARG A C 1
ATOM 3131 O O . ARG A 1 384 ? -19.770 42.344 14.007 1.00 47.09 384 ARG A O 1
ATOM 3138 N N . THR A 1 385 ? -19.419 40.231 14.668 1.00 51.47 385 THR A N 1
ATOM 3139 C CA . THR A 1 385 ? -20.842 39.884 14.845 1.00 51.47 385 THR A CA 1
ATOM 3140 C C . THR A 1 385 ? -21.341 40.055 16.288 1.00 51.47 385 THR A C 1
ATOM 3142 O O . THR A 1 385 ? -22.548 40.147 16.492 1.00 51.47 385 THR A O 1
ATOM 3145 N N . THR A 1 386 ? -20.463 40.140 17.296 1.00 60.19 386 THR A N 1
ATOM 3146 C CA . THR A 1 386 ? -20.876 40.113 18.716 1.00 60.19 386 THR A CA 1
ATOM 3147 C C . THR A 1 386 ? -21.041 41.471 19.393 1.00 60.19 386 THR A C 1
ATOM 3149 O O . THR A 1 386 ? -21.945 41.593 20.211 1.00 60.19 386 THR A O 1
ATOM 3152 N N . TRP A 1 387 ? -20.239 42.491 19.067 1.00 77.19 387 TRP A N 1
ATOM 3153 C CA . TRP A 1 387 ? -20.365 43.826 19.691 1.00 77.19 387 TRP A CA 1
ATOM 3154 C C . TRP A 1 387 ? -20.482 44.958 18.661 1.00 77.19 387 TRP A C 1
ATOM 3156 O O . TRP A 1 387 ? -21.304 45.859 18.814 1.00 77.19 387 TRP A O 1
ATOM 3166 N N . TYR A 1 388 ? -19.741 44.872 17.548 1.00 84.62 388 TYR A N 1
ATOM 3167 C CA . TYR A 1 388 ? -19.693 45.952 16.560 1.00 84.62 388 TYR A CA 1
ATOM 3168 C C . TYR A 1 388 ? -21.006 46.108 15.776 1.00 84.62 388 TYR A C 1
ATOM 3170 O O . TYR A 1 388 ? -21.508 47.218 15.641 1.00 84.62 388 TYR A O 1
ATOM 3178 N N . GLN A 1 389 ? -21.613 45.014 15.298 1.00 79.50 389 GLN A N 1
ATOM 3179 C CA . GLN A 1 389 ? -22.921 45.082 14.625 1.00 79.50 389 GLN A CA 1
ATOM 3180 C C . GLN A 1 389 ? -24.046 45.583 15.553 1.00 79.50 389 GLN A C 1
ATOM 3182 O O . GLN A 1 389 ? -24.772 46.490 15.137 1.00 79.50 389 GLN A O 1
ATOM 3187 N N . PRO A 1 390 ? -24.181 45.093 16.805 1.00 80.50 390 PRO A N 1
ATOM 3188 C CA . PRO A 1 390 ? -25.092 45.695 17.779 1.00 80.50 390 PRO A CA 1
ATOM 3189 C C . PRO A 1 390 ? -24.865 47.198 17.982 1.00 80.50 390 PRO A C 1
ATOM 3191 O O . PRO A 1 390 ? -25.833 47.956 17.954 1.00 80.50 390 PRO A O 1
ATOM 3194 N N . LEU A 1 391 ? -23.608 47.643 18.095 1.00 87.44 391 LEU A N 1
ATOM 3195 C CA . LEU A 1 391 ? -23.271 49.063 18.213 1.00 87.44 391 LEU A CA 1
ATOM 3196 C C . LEU A 1 391 ? -23.717 49.863 16.981 1.00 87.44 391 LEU A C 1
ATOM 3198 O O . LEU A 1 391 ? -24.327 50.915 17.134 1.00 87.44 391 LEU A O 1
ATOM 3202 N N . LEU A 1 392 ? -23.476 49.375 15.760 1.00 89.50 392 LEU A N 1
ATOM 3203 C CA . LEU A 1 392 ? -23.934 50.051 14.538 1.00 89.50 392 LEU A CA 1
ATOM 3204 C C . LEU A 1 392 ? -25.464 50.166 14.478 1.00 89.50 392 LEU A C 1
ATOM 3206 O O . LEU A 1 392 ? -25.988 51.193 14.045 1.00 89.50 392 LEU A O 1
ATOM 3210 N N . ILE A 1 393 ? -26.188 49.134 14.926 1.00 80.44 393 ILE A N 1
ATOM 3211 C CA . ILE A 1 393 ? -27.653 49.167 15.019 1.00 80.44 393 ILE A CA 1
ATOM 3212 C C . ILE A 1 393 ? -28.088 50.227 16.033 1.00 80.44 393 ILE A C 1
ATOM 3214 O O . ILE A 1 393 ? -28.920 51.065 15.694 1.00 80.44 393 ILE A O 1
ATOM 3218 N N . GLN A 1 394 ? -27.492 50.239 17.228 1.00 85.19 394 GLN A N 1
ATOM 3219 C CA . GLN A 1 394 ? -27.801 51.223 18.268 1.00 85.19 394 GLN A CA 1
ATOM 3220 C C . GLN A 1 394 ? -27.493 52.653 17.805 1.00 85.19 394 GLN A C 1
ATOM 3222 O O . GLN A 1 394 ? -28.336 53.535 17.945 1.00 85.19 394 GLN A O 1
ATOM 3227 N N . LEU A 1 395 ? -26.338 52.884 17.169 1.00 91.19 395 LEU A N 1
ATOM 3228 C CA . LEU A 1 395 ? -25.977 54.183 16.593 1.00 91.19 395 LEU A CA 1
ATOM 3229 C C . LEU A 1 395 ? -26.953 54.620 15.498 1.00 91.19 395 LEU A C 1
ATOM 3231 O O . LEU A 1 395 ? -27.224 55.809 15.367 1.00 91.19 395 LEU A O 1
ATOM 3235 N N . ARG A 1 396 ? -27.498 53.684 14.714 1.00 89.00 396 ARG A N 1
ATOM 3236 C CA . ARG A 1 396 ? -28.510 53.989 13.695 1.00 89.00 396 ARG A CA 1
ATOM 3237 C C . ARG A 1 396 ? -29.846 54.386 14.311 1.00 89.00 396 ARG A C 1
ATOM 3239 O O . ARG A 1 396 ? -30.509 55.275 13.784 1.00 89.00 396 ARG A O 1
ATOM 3246 N N . THR A 1 397 ? -30.267 53.686 15.360 1.00 81.00 397 THR A N 1
ATOM 3247 C CA . THR A 1 397 ? -31.565 53.918 16.000 1.00 81.00 397 THR A CA 1
ATOM 3248 C C . THR A 1 397 ? -31.560 55.133 16.914 1.00 81.00 397 THR A C 1
ATOM 3250 O O . THR A 1 397 ? -32.633 55.660 17.196 1.00 81.00 397 THR A O 1
ATOM 3253 N N . GLU A 1 398 ? -30.385 55.594 17.352 1.00 89.06 398 GLU A N 1
ATOM 3254 C CA . GLU A 1 398 ? -30.295 56.668 18.331 1.00 89.06 398 GLU A CA 1
ATOM 3255 C C . GLU A 1 398 ? -30.388 58.065 17.690 1.00 89.06 398 GLU A C 1
ATOM 3257 O O . GLU A 1 398 ? -29.531 58.446 16.877 1.00 89.06 398 GLU A O 1
ATOM 3262 N N . PRO A 1 399 ? -31.434 58.852 18.025 1.00 78.88 399 PRO A N 1
ATOM 3263 C CA . PRO A 1 399 ? -31.783 60.048 17.264 1.00 78.88 399 PRO A CA 1
ATOM 3264 C C . PRO A 1 399 ? -30.879 61.245 17.574 1.00 78.88 399 PRO A C 1
ATOM 3266 O O . PRO A 1 399 ? -30.725 62.126 16.728 1.00 78.88 399 PRO A O 1
ATOM 3269 N N . THR A 1 400 ? -30.268 61.293 18.762 1.00 92.38 400 THR A N 1
ATOM 3270 C CA . THR A 1 400 ? -29.442 62.425 19.204 1.00 92.38 400 THR A CA 1
ATOM 3271 C C . THR A 1 400 ? -27.952 62.142 19.032 1.00 92.38 400 THR A C 1
ATOM 3273 O O . THR A 1 400 ? -27.479 61.024 19.240 1.00 92.38 400 THR A O 1
ATOM 3276 N N . VAL A 1 401 ? -27.181 63.178 18.685 1.00 90.31 401 VAL A N 1
ATOM 3277 C CA . VAL A 1 401 ? -25.713 63.079 18.601 1.00 90.31 401 VAL A CA 1
ATOM 3278 C C . VAL A 1 401 ? -25.118 62.722 19.966 1.00 90.31 401 VAL A C 1
ATOM 3280 O O . VAL A 1 401 ? -24.246 61.862 20.050 1.00 90.31 401 VAL A O 1
ATOM 3283 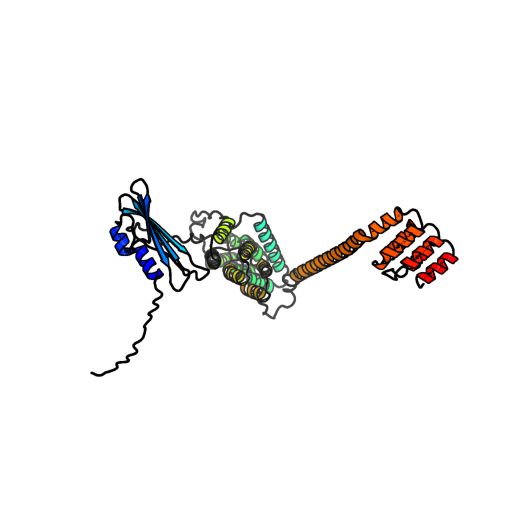N N . GLU A 1 402 ? -25.629 63.315 21.046 1.00 91.69 402 GLU A N 1
ATOM 3284 C CA . GLU A 1 402 ? -25.172 63.039 22.412 1.00 91.69 402 GLU A CA 1
ATOM 3285 C C . GLU A 1 402 ? -25.418 61.580 22.833 1.00 91.69 402 GLU A C 1
ATOM 3287 O O . GLU A 1 402 ? -24.528 60.945 23.403 1.00 91.69 402 GLU A O 1
ATOM 3292 N N . GLY A 1 403 ? -26.580 61.012 22.484 1.00 86.69 403 GLY A N 1
ATOM 3293 C CA . GLY A 1 403 ? -26.877 59.594 22.701 1.00 86.69 403 GLY A CA 1
ATOM 3294 C C . GLY A 1 403 ? -25.881 58.687 21.977 1.00 86.69 403 GLY A C 1
ATOM 3295 O O . GLY A 1 403 ? -25.313 57.775 22.580 1.00 86.69 403 GLY A O 1
ATOM 3296 N N . ARG A 1 404 ? -25.562 59.005 20.715 1.00 93.75 404 ARG A N 1
ATOM 3297 C CA . ARG A 1 404 ? -24.549 58.276 19.933 1.00 93.75 404 ARG A CA 1
ATOM 3298 C C . ARG A 1 404 ? -23.145 58.373 20.535 1.00 93.75 404 ARG A C 1
ATOM 3300 O O . ARG A 1 404 ? -22.443 57.365 20.601 1.00 93.75 404 ARG A O 1
ATOM 3307 N N . LEU A 1 405 ? -22.739 59.544 21.031 1.00 93.50 405 LEU A N 1
ATOM 3308 C CA . LEU A 1 405 ? -21.454 59.714 21.724 1.00 93.50 405 LEU A CA 1
ATOM 3309 C C . LEU A 1 405 ? -21.391 58.904 23.028 1.00 93.50 405 LEU A C 1
ATOM 3311 O O . LEU A 1 405 ? -20.349 58.329 23.345 1.00 93.50 405 LEU A O 1
ATOM 3315 N N . ASN A 1 406 ? -22.495 58.809 23.774 1.00 90.19 406 ASN A N 1
ATOM 3316 C CA . ASN A 1 406 ? -22.553 58.010 25.000 1.00 90.19 406 ASN A CA 1
ATOM 3317 C C . ASN A 1 406 ? -22.460 56.503 24.726 1.00 90.19 406 ASN A C 1
ATOM 3319 O O . ASN A 1 406 ? -21.747 55.810 25.452 1.00 90.19 406 ASN A O 1
ATOM 3323 N N . LEU A 1 407 ? -23.082 56.007 23.653 1.00 91.12 407 LEU A N 1
ATOM 3324 C CA . LEU A 1 407 ? -22.922 54.616 23.209 1.00 91.12 407 LEU A CA 1
ATOM 3325 C C . LEU A 1 407 ? -21.458 54.300 22.871 1.00 91.12 407 LEU A C 1
ATOM 3327 O O . LEU A 1 407 ? -20.909 53.315 23.364 1.00 91.12 407 LEU A O 1
ATOM 3331 N N . LEU A 1 408 ? -20.781 55.187 22.128 1.00 93.31 408 LEU A N 1
ATOM 3332 C CA . LEU A 1 408 ? -19.348 55.040 21.849 1.00 93.31 408 LEU A CA 1
ATOM 3333 C C . LEU A 1 408 ? -18.506 55.037 23.134 1.00 93.31 408 LEU A C 1
ATOM 3335 O O . LEU A 1 408 ? -17.599 54.219 23.270 1.00 93.31 408 LEU A O 1
ATOM 3339 N N . ARG A 1 409 ? -18.812 55.902 24.110 1.00 92.69 409 ARG A N 1
ATOM 3340 C CA . ARG A 1 409 ? -18.106 55.926 25.407 1.00 92.69 409 ARG A CA 1
ATOM 3341 C C . ARG A 1 409 ? -18.253 54.639 26.210 1.00 92.69 409 ARG A C 1
ATOM 3343 O O . ARG A 1 409 ? -17.379 54.362 27.032 1.00 92.69 409 ARG A O 1
ATOM 3350 N N . ILE A 1 410 ? -19.356 53.913 26.054 1.00 86.38 410 ILE A N 1
ATOM 3351 C CA . ILE A 1 410 ? -19.605 52.658 26.768 1.00 86.38 410 ILE A CA 1
ATOM 3352 C C . ILE A 1 410 ? -18.837 51.530 26.083 1.00 86.38 410 ILE A C 1
ATOM 3354 O O . ILE A 1 410 ? -17.981 50.908 26.714 1.00 86.38 410 ILE A O 1
ATOM 3358 N N . GLU A 1 411 ? -19.070 51.333 24.787 1.00 87.62 411 GLU A N 1
ATOM 3359 C CA . GLU A 1 411 ? -18.517 50.202 24.035 1.00 87.62 411 GLU A CA 1
ATOM 3360 C C . GLU A 1 411 ? -16.990 50.276 23.899 1.00 87.62 411 GLU A C 1
ATOM 3362 O O . GLU A 1 411 ? -16.271 49.298 24.117 1.00 87.62 411 GLU A O 1
ATOM 3367 N N . LEU A 1 412 ? -16.442 51.469 23.649 1.00 89.75 412 LEU A N 1
ATOM 3368 C CA . LEU A 1 412 ? -15.001 51.646 23.446 1.00 89.75 412 LEU A CA 1
ATOM 3369 C C . LEU A 1 412 ? -14.170 51.559 24.739 1.00 89.75 412 LEU A C 1
ATOM 3371 O O . LEU A 1 412 ? -12.945 51.693 24.703 1.00 89.75 412 LEU A O 1
ATOM 3375 N N . ARG A 1 413 ? -14.793 51.300 25.899 1.00 86.19 413 ARG A N 1
ATOM 3376 C CA . ARG A 1 413 ? -14.053 50.941 27.124 1.00 86.19 413 ARG A CA 1
ATOM 3377 C C . ARG A 1 413 ? -13.435 49.554 27.032 1.00 86.19 413 ARG A C 1
ATOM 3379 O O . ARG A 1 413 ? -12.351 49.353 27.576 1.00 86.19 413 ARG A O 1
ATOM 3386 N N . GLN A 1 414 ? -14.135 48.623 26.387 1.00 78.88 414 GLN A N 1
ATOM 3387 C CA . GLN A 1 414 ? -13.783 47.201 26.357 1.00 78.88 414 GLN A CA 1
ATOM 3388 C C . GLN A 1 414 ? -13.308 46.745 24.976 1.00 78.88 414 GLN A C 1
ATOM 3390 O O . GLN A 1 414 ? -12.728 45.667 24.855 1.00 78.88 414 GLN A O 1
ATOM 3395 N N . HIS A 1 415 ? -13.499 47.579 23.952 1.00 85.75 415 HIS A N 1
ATOM 3396 C CA . HIS A 1 415 ? -13.235 47.217 22.569 1.00 85.75 415 HIS A CA 1
ATOM 3397 C C . HIS A 1 415 ? -12.296 48.200 21.867 1.00 85.75 415 HIS A C 1
ATOM 3399 O O . HIS A 1 415 ? -12.288 49.401 22.142 1.00 85.75 415 HIS A O 1
ATOM 3405 N N . GLN A 1 416 ? -11.488 47.663 20.951 1.00 87.88 416 GLN A N 1
ATOM 3406 C CA . GLN A 1 416 ? -10.654 48.440 20.037 1.00 87.88 416 GLN A CA 1
ATOM 3407 C C . GLN A 1 416 ? -11.291 48.463 18.646 1.00 87.88 416 GLN A C 1
ATOM 3409 O O . GLN A 1 416 ? -11.971 47.518 18.245 1.00 87.88 416 GLN A O 1
ATOM 3414 N N . LEU A 1 417 ? -11.055 49.545 17.908 1.00 86.00 417 LEU A N 1
ATOM 3415 C CA . LEU A 1 417 ? -11.542 49.738 16.546 1.00 86.00 417 LEU A CA 1
ATOM 3416 C C . LEU A 1 417 ? -10.397 49.630 15.545 1.00 86.00 417 LEU A C 1
ATOM 3418 O O . LEU A 1 417 ? -9.315 50.172 15.756 1.00 86.00 417 LEU A O 1
ATOM 3422 N N . THR A 1 418 ? -10.663 49.019 14.397 1.00 88.50 418 THR A N 1
ATOM 3423 C CA . THR A 1 418 ? -9.806 49.214 13.223 1.00 88.50 418 THR A CA 1
ATOM 3424 C C . THR A 1 418 ? -10.031 50.605 12.621 1.00 88.50 418 THR A C 1
ATOM 3426 O O . THR A 1 418 ? -11.096 51.206 12.789 1.00 88.50 418 THR A O 1
ATOM 3429 N N . THR A 1 419 ? -9.051 51.106 11.864 1.00 87.88 419 THR A N 1
ATOM 3430 C CA . THR A 1 419 ? -9.152 52.381 11.130 1.00 87.88 419 THR A CA 1
ATOM 3431 C C . THR A 1 419 ? -10.412 52.453 10.260 1.00 87.88 419 THR A C 1
ATOM 3433 O O . THR A 1 419 ? -11.121 53.456 10.297 1.00 87.88 419 THR A O 1
ATOM 3436 N N . GLU A 1 420 ? -10.758 51.376 9.545 1.00 87.19 420 GLU A N 1
ATOM 3437 C CA . GLU A 1 420 ? -11.974 51.332 8.716 1.00 87.19 420 GLU A CA 1
ATOM 3438 C C . GLU A 1 420 ? -13.254 51.456 9.542 1.00 87.19 420 GLU A C 1
ATOM 3440 O O . GLU A 1 420 ? -14.157 52.199 9.173 1.00 87.19 420 GLU A O 1
ATOM 3445 N N . GLN A 1 421 ? -13.321 50.775 10.688 1.00 89.06 421 GLN A N 1
ATOM 3446 C CA . GLN A 1 421 ? -14.497 50.820 11.555 1.00 89.06 421 GLN A CA 1
ATOM 3447 C C . GLN A 1 421 ? -14.701 52.206 12.174 1.00 89.06 421 GLN A C 1
ATOM 3449 O O . GLN A 1 421 ? -15.835 52.668 12.305 1.00 89.06 421 GLN A O 1
ATOM 3454 N N . GLY A 1 422 ? -13.611 52.885 12.545 1.00 90.88 422 GLY A N 1
ATOM 3455 C CA . GLY A 1 422 ? -13.673 54.264 13.024 1.00 90.88 422 GLY A CA 1
ATOM 3456 C C . GLY A 1 422 ? -14.158 55.229 11.937 1.00 90.88 422 GLY A C 1
ATOM 3457 O O . GLY A 1 422 ? -15.017 56.071 12.199 1.00 90.88 422 GLY A O 1
ATOM 3458 N N . ILE A 1 423 ? -13.658 55.072 10.705 1.00 92.12 423 ILE A N 1
ATOM 3459 C CA . ILE A 1 423 ? -14.081 55.871 9.545 1.00 92.12 423 ILE A CA 1
ATOM 3460 C C . ILE A 1 423 ? -15.558 55.623 9.218 1.00 92.12 423 ILE A C 1
ATOM 3462 O O . ILE A 1 423 ? -16.293 56.580 8.979 1.00 92.12 423 ILE A O 1
ATOM 3466 N N . GLU A 1 424 ? -16.010 54.365 9.233 1.00 91.81 424 GLU A N 1
ATOM 3467 C CA . GLU A 1 424 ? -17.411 53.997 9.006 1.00 91.81 424 GLU A CA 1
ATOM 3468 C C . GLU A 1 424 ? -18.331 54.668 10.029 1.00 91.81 424 GLU A C 1
ATOM 3470 O O . GLU A 1 424 ? -19.343 55.259 9.638 1.00 91.81 424 GLU A O 1
ATOM 3475 N N . ILE A 1 425 ? -17.955 54.634 11.314 1.00 93.12 425 ILE A N 1
ATOM 3476 C CA . ILE A 1 425 ? -18.736 55.259 12.383 1.00 93.12 425 ILE A CA 1
ATOM 3477 C C . ILE A 1 425 ? -18.870 56.770 12.139 1.00 93.12 425 ILE A C 1
ATOM 3479 O O . ILE A 1 425 ? -19.978 57.308 12.120 1.00 93.12 425 ILE A O 1
ATOM 3483 N N . LEU A 1 426 ? -17.747 57.456 11.913 1.00 93.88 426 LEU A N 1
ATOM 3484 C CA . LEU A 1 426 ? -17.720 58.909 11.719 1.00 93.88 426 LEU A CA 1
ATOM 3485 C C . LEU A 1 426 ? -18.462 59.349 10.462 1.00 93.88 426 LEU A C 1
ATOM 3487 O O . LEU A 1 426 ? -19.188 60.339 10.488 1.00 93.88 426 LEU A O 1
ATOM 3491 N N . ARG A 1 427 ? -18.294 58.613 9.362 1.00 93.12 427 ARG A N 1
ATOM 3492 C CA . ARG A 1 427 ? -18.941 58.925 8.086 1.00 93.12 427 ARG A CA 1
ATOM 3493 C C . ARG A 1 427 ? -20.451 58.719 8.150 1.00 93.12 427 ARG A C 1
ATOM 3495 O O . ARG A 1 427 ? -21.184 59.508 7.561 1.00 93.12 427 ARG A O 1
ATOM 3502 N N . SER A 1 428 ? -20.901 57.651 8.807 1.00 90.19 428 SER A N 1
ATOM 3503 C CA . SER A 1 428 ? -22.287 57.183 8.684 1.00 90.19 428 SER A CA 1
ATOM 3504 C C . SER A 1 428 ? -23.213 57.728 9.766 1.00 90.19 428 SER A C 1
ATOM 3506 O O . SER A 1 428 ? -24.408 57.857 9.516 1.00 90.19 428 SER A O 1
ATOM 3508 N N . TYR A 1 429 ? -22.686 58.053 10.952 1.00 92.12 429 TYR A N 1
ATOM 3509 C CA . TYR A 1 429 ? -23.511 58.422 12.111 1.00 92.12 429 TYR A CA 1
ATOM 3510 C C . TYR A 1 429 ? -23.247 59.838 12.644 1.00 92.12 429 TYR A C 1
ATOM 3512 O O . TYR A 1 429 ? -23.944 60.292 13.555 1.00 92.12 429 TYR A O 1
ATOM 3520 N N . PHE A 1 430 ? -22.286 60.566 12.066 1.00 92.25 430 PHE A N 1
ATOM 3521 C CA . PHE A 1 430 ? -21.980 61.950 12.430 1.00 92.25 430 PHE A CA 1
ATOM 3522 C C . PHE A 1 430 ? -21.898 62.819 11.167 1.00 92.25 430 PHE A C 1
ATOM 3524 O O . PHE A 1 430 ? -21.136 62.546 10.234 1.00 92.25 430 PHE A O 1
ATOM 3531 N N . SER A 1 431 ? -22.743 63.848 11.108 1.00 85.88 431 SER A N 1
ATOM 3532 C CA . SER A 1 431 ? -22.999 64.584 9.863 1.00 85.88 431 SER A CA 1
ATOM 3533 C C . SER A 1 431 ? -22.165 65.854 9.737 1.00 85.88 431 SER A C 1
ATOM 3535 O O . SER A 1 431 ? -21.717 66.156 8.632 1.00 85.88 431 SER A O 1
ATOM 3537 N N . SER A 1 432 ? -21.955 66.585 10.837 1.00 89.06 432 SER A N 1
ATOM 3538 C CA . SER A 1 432 ? -21.151 67.811 10.852 1.00 89.06 432 SER A CA 1
ATOM 3539 C C . SER A 1 432 ? -19.696 67.545 11.250 1.00 89.06 432 SER A C 1
ATOM 3541 O O . SER A 1 432 ? -19.382 66.521 11.862 1.00 89.06 432 SER A O 1
ATOM 3543 N N . ASP A 1 433 ? -18.804 68.478 10.913 1.00 87.56 433 ASP A N 1
ATOM 3544 C CA . ASP A 1 433 ? -17.395 68.409 11.315 1.00 87.56 433 ASP A CA 1
ATOM 3545 C C . ASP A 1 433 ? -17.250 68.445 12.850 1.00 87.56 433 ASP A C 1
ATOM 3547 O O . ASP A 1 433 ? -16.448 67.690 13.393 1.00 87.56 433 ASP A O 1
ATOM 3551 N N . ASP A 1 434 ? -18.068 69.224 13.564 1.00 90.12 434 ASP A N 1
ATOM 3552 C CA . ASP A 1 434 ? -18.031 69.307 15.034 1.00 90.12 434 ASP A CA 1
ATOM 3553 C C . ASP A 1 434 ? -18.492 68.003 15.708 1.00 90.12 434 ASP A C 1
ATOM 3555 O O . ASP A 1 434 ? -17.884 67.530 16.677 1.00 90.12 434 ASP A O 1
ATOM 3559 N N . ASP A 1 435 ? -19.521 67.364 15.148 1.00 93.06 435 ASP A N 1
ATOM 3560 C CA . ASP A 1 435 ? -20.004 66.060 15.606 1.00 93.06 435 ASP A CA 1
ATOM 3561 C C . ASP A 1 435 ? -18.941 64.977 15.380 1.00 93.06 435 ASP A C 1
ATOM 3563 O O . ASP A 1 435 ? -18.682 64.136 16.248 1.00 93.06 435 ASP A O 1
ATOM 3567 N N . ARG A 1 436 ? -18.290 65.013 14.209 1.00 94.06 436 ARG A N 1
ATOM 3568 C CA . ARG A 1 436 ? -17.195 64.104 13.861 1.00 94.06 436 ARG A CA 1
ATOM 3569 C C . ARG A 1 436 ? -15.978 64.327 14.748 1.00 94.06 436 ARG A C 1
ATOM 3571 O O . ARG A 1 436 ? -15.365 63.348 15.152 1.00 94.06 436 ARG A O 1
ATOM 3578 N N . LEU A 1 437 ? -15.640 65.567 15.098 1.00 93.56 437 LEU A N 1
ATOM 3579 C CA . LEU A 1 437 ? -14.555 65.857 16.039 1.00 93.56 437 LEU A CA 1
ATOM 3580 C C . LEU A 1 437 ? -14.849 65.272 17.423 1.00 93.56 437 LEU A C 1
ATOM 3582 O O . LEU A 1 437 ? -13.997 64.587 17.985 1.00 93.56 437 LEU A O 1
ATOM 3586 N N . SER A 1 438 ? -16.069 65.473 17.925 1.00 93.81 438 SER A N 1
ATOM 3587 C CA . SER A 1 438 ? -16.503 64.956 19.230 1.00 93.81 438 SER A CA 1
ATOM 3588 C C . SER A 1 438 ? -16.466 63.425 19.293 1.00 93.81 438 SER A C 1
ATOM 3590 O O . SER A 1 438 ? -16.073 62.838 20.300 1.00 93.81 438 SER A O 1
ATOM 3592 N N . ALA A 1 439 ? -16.846 62.750 18.205 1.00 93.06 439 ALA A N 1
ATOM 3593 C CA . ALA A 1 439 ? -16.750 61.296 18.112 1.00 93.06 439 ALA A CA 1
ATOM 3594 C C . ALA A 1 439 ? -15.302 60.817 17.917 1.00 93.06 439 ALA A C 1
ATOM 3596 O O . ALA A 1 439 ? -14.904 59.799 18.487 1.00 93.06 439 ALA A O 1
ATOM 3597 N N . LEU A 1 440 ? -14.496 61.548 17.141 1.00 94.44 440 LEU A N 1
ATOM 3598 C CA . LEU A 1 440 ? -13.103 61.204 16.870 1.00 94.44 440 LEU A CA 1
ATOM 3599 C C . LEU A 1 440 ? -12.243 61.273 18.135 1.00 94.44 440 LEU A C 1
ATOM 3601 O O . LEU A 1 440 ? -11.376 60.420 18.303 1.00 94.44 440 LEU A O 1
ATOM 3605 N N . GLU A 1 441 ? -12.518 62.207 19.045 1.00 94.38 441 GLU A N 1
ATOM 3606 C CA . GLU A 1 441 ? -11.863 62.284 20.358 1.00 94.38 441 GLU A CA 1
ATOM 3607 C C . GLU A 1 441 ? -11.995 60.967 21.152 1.00 94.38 441 GLU A C 1
ATOM 3609 O O . GLU A 1 441 ? -11.057 60.533 21.821 1.00 94.38 441 GLU A O 1
ATOM 3614 N N . LEU A 1 442 ? -13.137 60.281 21.029 1.00 94.38 442 LEU A N 1
ATOM 3615 C CA . LEU A 1 442 ? -13.388 58.992 21.681 1.00 94.38 442 LEU A CA 1
ATOM 3616 C C . LEU A 1 442 ? -12.771 57.811 20.919 1.00 94.38 442 LEU A C 1
ATOM 3618 O O . LEU A 1 442 ? -12.334 56.833 21.530 1.00 94.38 442 LEU A O 1
ATOM 3622 N N . ILE A 1 443 ? -12.753 57.891 19.587 1.00 93.19 443 ILE A N 1
ATOM 3623 C CA . ILE A 1 443 ? -12.317 56.809 18.694 1.00 93.19 443 ILE A CA 1
ATOM 3624 C C . ILE A 1 443 ? -10.790 56.745 18.587 1.00 93.19 443 ILE A C 1
ATOM 3626 O O . ILE A 1 443 ? -10.221 55.657 18.662 1.00 93.19 443 ILE A O 1
ATOM 3630 N N . ALA A 1 444 ? -10.116 57.888 18.438 1.00 91.94 444 ALA A N 1
ATOM 3631 C CA . ALA A 1 444 ? -8.676 57.976 18.198 1.00 91.94 444 ALA A CA 1
ATOM 3632 C C . ALA A 1 444 ? -7.803 57.192 19.207 1.00 91.94 444 ALA A C 1
ATOM 3634 O O . ALA A 1 444 ? -6.941 56.430 18.755 1.00 91.94 444 ALA A O 1
ATOM 3635 N N . PRO A 1 445 ? -8.021 57.269 20.540 1.00 91.31 445 PRO A N 1
ATOM 3636 C CA . PRO A 1 445 ? -7.222 56.509 21.508 1.00 91.31 445 PRO A CA 1
ATOM 3637 C C . PRO A 1 445 ? -7.507 54.998 21.500 1.00 91.31 445 PRO A C 1
ATOM 3639 O O . PRO A 1 445 ? -6.805 54.238 22.166 1.00 91.31 445 PRO A O 1
ATOM 3642 N N . ARG A 1 446 ? -8.540 54.547 20.780 1.00 91.94 446 ARG A N 1
ATOM 3643 C CA . ARG A 1 446 ? -9.006 53.152 20.749 1.00 91.94 446 ARG A CA 1
ATOM 3644 C C . ARG A 1 446 ? -8.758 52.468 19.406 1.00 91.94 446 ARG A C 1
ATOM 3646 O O . ARG A 1 446 ? -9.266 51.371 19.186 1.00 91.94 446 ARG A O 1
ATOM 3653 N N . LEU A 1 447 ? -7.964 53.083 18.529 1.00 89.19 447 LEU A N 1
ATOM 3654 C CA . LEU A 1 447 ? -7.569 52.493 17.254 1.00 89.19 447 LEU A CA 1
ATOM 3655 C C . LEU A 1 447 ? -6.484 51.424 17.440 1.00 89.19 447 LEU A C 1
ATOM 3657 O O . LEU A 1 447 ? -5.425 51.707 17.999 1.00 89.19 447 LEU A O 1
ATOM 3661 N N . SER A 1 448 ? -6.732 50.219 16.924 1.00 83.94 448 SER A N 1
ATOM 3662 C CA . SER A 1 448 ? -5.829 49.066 17.025 1.00 83.94 448 SER A CA 1
ATOM 3663 C C . SER A 1 448 ? -4.597 49.165 16.115 1.00 83.94 448 SER A C 1
ATOM 3665 O O . SER A 1 448 ? -3.604 48.489 16.361 1.00 83.94 448 SER A O 1
ATOM 3667 N N . ASP A 1 449 ? -4.657 49.979 15.055 1.00 78.94 449 ASP A N 1
ATOM 3668 C CA . ASP A 1 449 ? -3.593 50.129 14.055 1.00 78.94 449 ASP A CA 1
ATOM 3669 C C . ASP A 1 449 ? -3.298 51.622 13.787 1.00 78.94 449 ASP A C 1
ATOM 3671 O O . ASP A 1 449 ? -4.228 52.398 13.539 1.00 78.94 449 ASP A O 1
ATOM 3675 N N . PRO A 1 450 ? -2.029 52.072 13.852 1.00 66.62 450 PRO A N 1
ATOM 3676 C CA . PRO A 1 450 ? -1.640 53.427 13.454 1.00 66.62 450 PRO A CA 1
ATOM 3677 C C . PRO A 1 450 ? -1.667 53.655 11.934 1.00 66.62 450 PRO A C 1
ATOM 3679 O O . PRO A 1 450 ? -1.691 54.803 11.479 1.00 66.62 450 PRO A O 1
ATOM 3682 N N . SER A 1 451 ? -1.688 52.586 11.138 1.00 74.75 451 SER A N 1
ATOM 3683 C CA . SER A 1 451 ? -1.680 52.662 9.680 1.00 74.75 451 SER A CA 1
ATOM 3684 C C . SER A 1 451 ? -3.003 53.234 9.163 1.00 74.75 451 SER A C 1
ATOM 3686 O O . SER A 1 451 ? -4.097 52.758 9.471 1.00 74.75 451 SER A O 1
ATOM 3688 N N . GLY A 1 452 ? -2.914 54.297 8.362 1.00 77.81 452 GLY A N 1
ATOM 3689 C CA . GLY A 1 452 ? -4.077 54.907 7.714 1.00 77.81 452 GLY A CA 1
ATOM 3690 C C . GLY A 1 452 ? -4.837 55.947 8.541 1.00 77.81 452 GLY A C 1
ATOM 3691 O O . GLY A 1 452 ? -5.858 56.434 8.060 1.00 77.81 452 GLY A O 1
ATOM 3692 N N . ARG A 1 453 ? -4.341 56.362 9.719 1.00 86.81 453 ARG A N 1
ATOM 3693 C CA . ARG A 1 453 ? -4.955 57.445 10.518 1.00 86.81 453 ARG A CA 1
ATOM 3694 C C . ARG A 1 453 ? -5.167 58.742 9.726 1.00 86.81 453 ARG A C 1
ATOM 3696 O O . ARG A 1 453 ? -6.161 59.426 9.932 1.00 86.81 453 ARG A O 1
ATOM 3703 N N . ALA A 1 454 ? -4.300 59.047 8.760 1.00 86.94 454 ALA A N 1
ATOM 3704 C CA . ALA A 1 454 ? -4.446 60.235 7.915 1.00 86.94 454 ALA A CA 1
ATOM 3705 C C . ALA A 1 454 ? -5.769 60.268 7.126 1.00 86.94 454 ALA A C 1
ATOM 3707 O O . ALA A 1 454 ? -6.278 61.344 6.833 1.00 86.94 454 ALA A O 1
ATOM 3708 N N . ARG A 1 455 ? -6.383 59.109 6.851 1.00 90.81 455 ARG A N 1
ATOM 3709 C CA . ARG A 1 455 ? -7.647 59.011 6.101 1.00 90.81 455 ARG A CA 1
ATOM 3710 C C . ARG A 1 455 ? -8.857 59.556 6.854 1.00 90.81 455 ARG A C 1
ATOM 3712 O O . ARG A 1 455 ? -9.869 59.863 6.235 1.00 90.81 455 ARG A O 1
ATOM 3719 N N . PHE A 1 456 ? -8.773 59.711 8.175 1.00 91.00 456 PHE A N 1
ATOM 3720 C CA . PHE A 1 456 ? -9.823 60.397 8.929 1.00 91.00 456 PHE A CA 1
ATOM 3721 C C . PHE A 1 456 ? -9.908 61.884 8.556 1.00 91.00 456 PHE A C 1
ATOM 3723 O O . PHE A 1 456 ? -10.992 62.455 8.625 1.00 91.00 456 PHE A O 1
ATOM 3730 N N . LEU A 1 457 ? -8.806 62.502 8.103 1.00 90.00 457 LEU A N 1
ATOM 3731 C CA . LEU A 1 457 ? -8.783 63.910 7.689 1.00 90.00 457 LEU A CA 1
ATOM 3732 C C . LEU A 1 457 ? -9.645 64.168 6.444 1.00 90.00 457 LEU A C 1
ATOM 3734 O O . LEU A 1 457 ? -10.156 65.275 6.275 1.00 90.00 457 LEU A O 1
ATOM 3738 N N . ASP A 1 458 ? -9.864 63.146 5.613 1.00 90.69 458 ASP A N 1
ATOM 3739 C CA . ASP A 1 458 ? -10.736 63.221 4.434 1.00 90.69 458 ASP A CA 1
ATOM 3740 C C . ASP A 1 458 ? -12.224 63.339 4.804 1.00 90.69 458 ASP A C 1
ATOM 3742 O O . ASP A 1 458 ? -13.051 63.664 3.954 1.00 90.69 458 ASP A O 1
ATOM 3746 N N . LEU A 1 459 ? -12.582 63.078 6.068 1.00 88.88 459 LEU A N 1
ATOM 3747 C CA . LEU A 1 459 ? -13.950 63.217 6.571 1.00 88.88 459 LEU A CA 1
ATOM 3748 C C . LEU A 1 459 ? -14.283 64.639 7.032 1.00 88.88 459 LEU A C 1
ATOM 3750 O O . LEU A 1 459 ? -15.444 64.898 7.339 1.00 88.88 459 LEU A O 1
ATOM 3754 N N . PHE A 1 460 ? -13.306 65.543 7.089 1.00 89.62 460 PHE A N 1
ATOM 3755 C CA . PHE A 1 460 ? -13.515 66.926 7.512 1.00 89.62 460 PHE A CA 1
ATOM 3756 C C . PHE A 1 460 ? -13.476 67.850 6.301 1.00 89.62 460 PHE A C 1
ATOM 3758 O O . PHE A 1 460 ? -12.612 67.729 5.429 1.00 89.62 460 PHE A O 1
ATOM 3765 N N . ILE A 1 461 ? -14.424 68.777 6.232 1.00 83.50 461 ILE A N 1
ATOM 3766 C CA . ILE A 1 461 ? -14.555 69.710 5.112 1.00 83.50 461 ILE A CA 1
ATOM 3767 C C . ILE A 1 461 ? -13.691 70.946 5.370 1.00 83.50 461 ILE A C 1
ATOM 3769 O O . ILE A 1 461 ? -12.973 71.399 4.475 1.00 83.50 461 ILE A O 1
ATOM 3773 N N . TYR A 1 462 ? -13.714 71.466 6.598 1.00 85.38 462 TYR A N 1
ATOM 3774 C CA . TYR A 1 462 ? -13.040 72.713 6.952 1.00 85.38 462 TYR A CA 1
ATOM 3775 C C . TYR A 1 462 ? -11.611 72.482 7.457 1.00 85.38 462 TYR A C 1
ATOM 3777 O O . TYR A 1 462 ? -11.302 71.491 8.122 1.00 85.38 462 TYR A O 1
ATOM 3785 N N . SER A 1 463 ? -10.717 73.429 7.160 1.00 82.31 463 SER A N 1
ATOM 3786 C CA . SER A 1 463 ? -9.301 73.371 7.552 1.00 82.31 463 SER A CA 1
ATOM 3787 C C . SER A 1 463 ? -9.105 73.324 9.069 1.00 82.31 463 SER A C 1
ATOM 3789 O O . SER A 1 463 ? -8.223 72.615 9.548 1.00 82.31 463 SER A O 1
ATOM 3791 N N . GLU A 1 464 ? -9.952 74.022 9.828 1.00 86.38 464 GLU A N 1
ATOM 3792 C CA . GLU A 1 464 ? -9.937 73.994 11.293 1.00 86.38 464 GLU A CA 1
ATOM 3793 C C . GLU A 1 464 ? -10.293 72.603 11.843 1.00 86.38 464 GLU A C 1
ATOM 3795 O O . GLU A 1 464 ? -9.601 72.091 12.726 1.00 86.38 464 GLU A O 1
ATOM 3800 N N . GLY A 1 465 ? -11.306 71.949 11.261 1.00 86.06 465 GLY A N 1
ATOM 3801 C CA . GLY A 1 465 ? -11.682 70.577 11.602 1.00 86.06 465 GLY A CA 1
ATOM 3802 C C . GLY A 1 465 ? -10.557 69.583 11.315 1.00 86.06 465 GLY A C 1
ATOM 3803 O O . GLY A 1 465 ? -10.209 68.772 12.171 1.00 86.06 465 GLY A O 1
ATOM 3804 N N . LYS A 1 466 ? -9.895 69.712 10.158 1.00 89.25 466 LYS A N 1
ATOM 3805 C CA . LYS A 1 466 ? -8.722 68.891 9.808 1.00 89.25 466 LYS A CA 1
ATOM 3806 C C . LYS A 1 466 ? -7.562 69.073 10.786 1.00 89.25 466 LYS A C 1
ATOM 3808 O O . LYS A 1 466 ? -6.953 68.086 11.185 1.00 89.25 466 LYS A O 1
ATOM 3813 N N . ALA A 1 467 ? -7.269 70.307 11.198 1.00 88.38 467 ALA A N 1
ATOM 3814 C CA . ALA A 1 467 ? -6.181 70.586 12.134 1.00 88.38 467 ALA A CA 1
ATOM 3815 C C . ALA A 1 467 ? -6.428 69.948 13.513 1.00 88.38 467 ALA A C 1
ATOM 3817 O O . ALA A 1 467 ? -5.539 69.300 14.069 1.00 88.38 467 ALA A O 1
ATOM 3818 N N . ARG A 1 468 ? -7.655 70.065 14.041 1.00 89.94 468 ARG A N 1
ATOM 3819 C CA . ARG A 1 468 ? -8.037 69.438 15.319 1.00 89.94 468 ARG A CA 1
ATOM 3820 C C . ARG A 1 468 ? -8.051 67.910 15.226 1.00 89.94 468 ARG A C 1
ATOM 3822 O O . ARG A 1 468 ? -7.524 67.242 16.111 1.00 89.94 468 ARG A O 1
ATOM 3829 N N . ALA A 1 469 ? -8.564 67.357 14.127 1.00 89.75 469 ALA A N 1
ATOM 3830 C CA . ALA A 1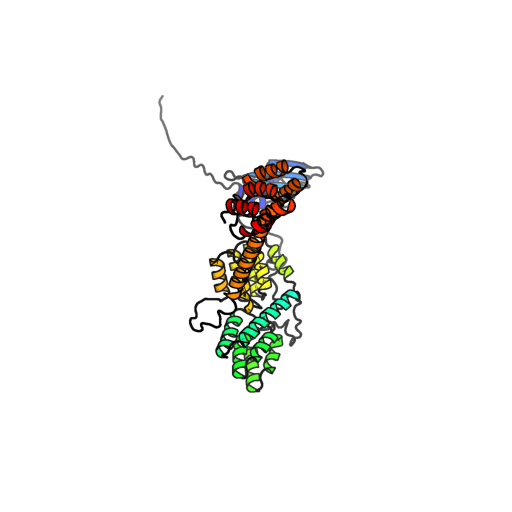 469 ? -8.539 65.919 13.875 1.00 89.75 469 ALA A CA 1
ATOM 3831 C C . ALA A 1 469 ? -7.105 65.361 13.796 1.00 89.75 469 ALA A C 1
ATOM 3833 O O . ALA A 1 469 ? -6.835 64.307 14.370 1.00 89.75 469 ALA A O 1
ATOM 3834 N N . SER A 1 470 ? -6.174 66.084 13.156 1.00 90.56 470 SER A N 1
ATOM 3835 C CA . SER A 1 470 ? -4.747 65.714 13.106 1.00 90.56 470 SER A CA 1
ATOM 3836 C C . SER A 1 470 ? -4.152 65.609 14.509 1.00 90.56 470 SER A C 1
ATOM 3838 O O . SER A 1 470 ? -3.495 64.620 14.837 1.00 90.56 470 SER A O 1
ATOM 3840 N N . SER A 1 471 ? -4.475 66.577 15.375 1.00 92.12 471 SER A N 1
ATOM 3841 C CA . SER A 1 471 ? -4.026 66.582 16.768 1.00 92.12 471 SER A CA 1
ATOM 3842 C C . SER A 1 471 ? -4.538 65.371 17.557 1.00 92.12 471 SER A C 1
ATOM 3844 O O . SER A 1 471 ? -3.745 64.745 18.257 1.00 92.12 471 SER A O 1
ATOM 3846 N N . TYR A 1 472 ? -5.813 64.986 17.413 1.00 90.38 472 TYR A N 1
ATOM 3847 C CA . TYR A 1 472 ? -6.355 63.792 18.083 1.00 90.38 472 TYR A CA 1
ATOM 3848 C C . TYR A 1 472 ? -5.727 62.483 17.592 1.00 90.38 472 TYR A C 1
ATOM 3850 O O . TYR A 1 472 ? -5.621 61.522 18.353 1.00 90.38 472 TYR A O 1
ATOM 3858 N N . LEU A 1 473 ? -5.291 62.434 16.333 1.00 87.75 473 LEU A N 1
ATOM 3859 C CA . LEU A 1 473 ? -4.725 61.236 15.710 1.00 87.75 473 LEU A CA 1
ATOM 3860 C C . LEU A 1 473 ? -3.206 61.098 15.898 1.00 87.75 473 LEU A C 1
ATOM 3862 O O . LEU A 1 473 ? -2.668 60.013 15.640 1.00 87.75 473 LEU A O 1
ATOM 3866 N N . GLY A 1 474 ? -2.542 62.155 16.382 1.00 84.75 474 GLY A N 1
ATOM 3867 C CA . GLY A 1 474 ? -1.090 62.222 16.562 1.00 84.75 474 GLY A CA 1
ATOM 3868 C C . GLY A 1 474 ? -0.327 62.326 15.240 1.00 84.75 474 GLY A C 1
ATOM 3869 O O . GLY A 1 474 ? 0.708 61.675 15.097 1.00 84.75 474 GLY A O 1
ATOM 3870 N N . LEU A 1 475 ? -0.881 63.074 14.277 1.00 80.94 475 LEU A N 1
ATOM 3871 C CA . LEU A 1 475 ? -0.361 63.256 12.917 1.00 80.94 475 LEU A CA 1
ATOM 3872 C C . LEU A 1 475 ? 0.190 64.657 12.672 1.00 80.94 475 LEU A C 1
ATOM 3874 O O . LEU A 1 475 ? -0.453 65.625 13.151 1.00 80.94 475 LEU A O 1
#

Foldseek 3Di:
DDDDDDDDDDDPPPPPPQCFVVQQVVLVVVDDWFDAPVVNCVRNNAFPDWAQDPQQKIKGWHWTQGPVFRKIKIKIFIDHPRTGPDIDIDIDHDDDDPDDDDDDDDDPDDPDDPDPDVPQQDFALADDDPPPVVVVVLVVLLVVLLVLLLVDPDLVVSLVSLLLLLQQAAEELVSLLSSLLSDDALVSSLSSLLSHQLRYSPLLCNLVSLVSHDDPVSSVSSVVSNVVRHPDDDLLCRVVNVHPRDPHDHCVVVVVVLVPDPDLVVSLVSLLSNQVRYAEELVSLLVSLVVDDALVSNLSNLLSHRSRYHRLSPNLVSLVSHDDPVSSVSSCVSSSVDPDDPDDPDSVVPPRPCCVVVVCVVVVVVVVVVVVVVVVVVVVVCVCVPQLVVLVVQLVPDDDLVSNLVSLVVSLVPAADEPVSLLCCLQPRPDALVSSLSNLLSRQVRHPDLPPLLVSLVSHDDPVSSVSSCVSNVD

Sequence (475 aa):
MKITTGLAASICIVTLASCGLGKARQSVSQIDRGMTKSQIVGILGQPRNKNVQENNREVWEYLFQDQLSEATLAVNVTFEDGRVSKYDSKETAVQRPATVSYPVPSTPPPVITPEQYPTRPEYYPGRGYRDPYEQEAEARAFEGFYQDVRSLIYTSEQIQFIEEVAHRSYFSTDQVARLVRIFSTDDQRLHVLRILAPRLRDSYNAFRLIELFDYMGAREEARRIIEAYAPPMPRQYDPRYGGTLPQQEDFEEFVRGVERQTFTKDKIRYIRDAAQLNTFSVQQTSRLLKLFSWDKERLEVLTAIAPHLRDGYNAYRLIDLFDFMHAKEEARRILGFTQDRSSYGRSFSRGIGSDIQEQVNEVGRRIESQMNQARESATRMTERTTWYQPLLIQLRTEPTVEGRLNLLRIELRQHQLTTEQGIEILRSYFSSDDDRLSALELIAPRLSDPSGRARFLDLFIYSEGKARASSYLGL

Radius of gyration: 41.71 Å; Cα contacts (8 Å, |Δi|>4): 533; chains: 1; bounding box: 72×119×127 Å

pLDDT: mean 73.15, std 20.11, range [23.27, 97.19]